Protein 4OOU (pdb70)

Organism: Cryptopygus antarcticus (NCBI:txid187623)

Foldseek 3Di:
DWAWFWFQAAIDTPHWGFFQEEAPQAALDQQQCAAPPSVVPGVVVVLVVLLLQLVLLGAEYEYEHNEQVPFPDDADPVLAGQAGGPRNTGLVSVVVNLQSSLVSNHAYEYEYYEQLAHPHPSVLCCLPDPRRVVSCLPHYNLVSLQSCQLRNSHRAYEHYEANQNQAAADADPDPLQHRPPCVVVPGCVNHHRHGSLSVLQSLLVRQLSSCVNHVRHAYEYEHAFLQACAPAPVGHPNQQQVNSCVSNVRNRSHHQAYEYEWFADPLHGDCDTPLNHAPVNSVRSRHAYEHAEAACVRYNVPALQVVQVSCQQRSHRYYYYAHLSQDDPRHDYVVVSSVNSSSCNPDADRDPRGHGDGRDNGDDRDD/DWAWAWFFAAIDTPHWGAFQEEAPQAEQDQQQCAAPPSVVVNVVVVLVLLVLCLVLLGAEYEYEHRAAVPFADDADPVLAGQAGGPRNGHLVSVVVVLVSSLVSNHAYEYEYYEQLAHPHVSVLCLLPDVVRVVSCLVHYQLVNLLSCLVRRSYHAYEHYEANQNQAQADDDPDPLQHRVPVVVVVGNVRHHRHGSLSVLQSLLVSLLSNCVSHVRHAYEYAHAFLQACAPPPVGHPNQAQCNSCVRHVRRSSHGQAYEYEWFADPLHTDCDTPLNHAPVNRVPRRTAYEDREAACVGHNNPALQVVQVSCQARRHRYHYYAHDVQDDPRHDYVVVSSVNSNSCNQDADRPVRGHGDGNDNNDD

Structure (mmCIF, N/CA/C/O backbone):
data_4OOU
#
_entry.id   4OOU
#
_cell.length_a   74.237
_cell.length_b   84.476
_cell.length_c   164.057
_cell.angle_alpha   90.00
_cell.angle_beta   90.00
_cell.angle_gamma   90.00
#
_symmetry.space_group_name_H-M   'P 21 21 21'
#
loop_
_entity.id
_entity.type
_entity.pdbx_description
1 polymer Beta-1,4-mannanase
2 non-polymer 2-AMINO-2-HYDROXYMETHYL-PROPANE-1,3-DIOL
3 water water
#
loop_
_atom_site.group_PDB
_atom_site.id
_atom_site.type_symbol
_atom_site.label_atom_id
_atom_site.label_alt_id
_atom_site.label_comp_id
_atom_site.label_asym_id
_atom_site.label_entity_id
_atom_site.label_seq_id
_atom_site.pdbx_PDB_ins_code
_atom_site.Cartn_x
_atom_site.Cartn_y
_atom_site.Cartn_z
_atom_site.occupancy
_atom_site.B_iso_or_equiv
_atom_site.auth_seq_id
_atom_site.auth_comp_id
_atom_site.auth_asym_id
_atom_site.auth_atom_id
_atom_site.pdbx_PDB_model_num
ATOM 1 N N . SER A 1 20 ? 50.008 -13.138 -10.393 1.00 48.13 20 SER B N 1
ATOM 2 C CA . SER A 1 20 ? 48.746 -13.855 -10.727 1.00 48.33 20 SER B CA 1
ATOM 3 C C . SER A 1 20 ? 47.672 -12.933 -11.370 1.00 51.47 20 SER B C 1
ATOM 4 O O . SER A 1 20 ? 47.710 -11.689 -11.255 1.00 51.87 20 SER B O 1
ATOM 7 N N . GLU A 1 21 ? 46.718 -13.565 -12.052 1.00 50.54 21 GLU B N 1
ATOM 8 C CA . GLU A 1 21 ? 45.655 -12.865 -12.764 1.00 47.43 21 GLU B CA 1
ATOM 9 C C . GLU A 1 21 ? 44.393 -12.671 -11.918 1.00 46.43 21 GLU B C 1
ATOM 10 O O . GLU A 1 21 ? 43.953 -13.585 -11.211 1.00 47.36 21 GLU B O 1
ATOM 16 N N . PHE A 1 22 ? 43.834 -11.463 -11.992 1.00 43.48 22 PHE B N 1
ATOM 17 C CA . PHE A 1 22 ? 42.563 -11.131 -11.373 1.00 40.80 22 PHE B CA 1
ATOM 18 C C . PHE A 1 22 ? 41.618 -10.725 -12.471 1.00 36.79 22 PHE B C 1
ATOM 19 O O . PHE A 1 22 ? 42.036 -10.490 -13.581 1.00 33.67 22 PHE B O 1
ATOM 27 N N . LEU A 1 23 ? 40.335 -10.687 -12.153 1.00 35.92 23 LEU B N 1
ATOM 28 C CA . LEU A 1 23 ? 39.314 -10.148 -13.066 1.00 37.34 23 LEU B CA 1
ATOM 29 C C . LEU A 1 23 ? 39.535 -8.652 -13.188 1.00 36.32 23 LEU B C 1
ATOM 30 O O . LEU A 1 23 ? 39.621 -7.980 -12.169 1.00 34.12 23 LEU B O 1
ATOM 35 N N . LYS A 1 24 ? 39.654 -8.141 -14.413 1.00 39.63 24 LYS B N 1
ATOM 36 C CA . LYS A 1 24 ? 39.798 -6.693 -14.657 1.00 42.01 24 LYS B CA 1
ATOM 37 C C . LYS A 1 24 ? 38.529 -6.225 -15.351 1.00 41.99 24 LYS B C 1
ATOM 38 O O . LYS A 1 24 ? 37.708 -7.050 -15.751 1.00 44.27 24 LYS B O 1
ATOM 44 N N . ALA A 1 25 ? 38.363 -4.910 -15.426 1.00 38.68 25 ALA B N 1
ATOM 45 C CA . ALA A 1 25 ? 37.333 -4.278 -16.202 1.00 39.84 25 ALA B CA 1
ATOM 46 C C . ALA A 1 25 ? 38.021 -3.257 -17.068 1.00 40.08 25 ALA B C 1
ATOM 47 O O . ALA A 1 25 ? 38.737 -2.430 -16.547 1.00 37.46 25 ALA B O 1
ATOM 49 N N . SER A 1 26 ? 37.761 -3.310 -18.373 1.00 41.69 26 SER B N 1
ATOM 50 C CA . SER A 1 26 ? 38.387 -2.424 -19.357 1.00 42.58 26 SER B CA 1
ATOM 51 C C . SER A 1 26 ? 37.412 -2.171 -20.512 1.00 36.35 26 SER B C 1
ATOM 52 O O . SER A 1 26 ? 36.836 -3.096 -21.092 1.00 34.94 26 SER B O 1
ATOM 55 N N . GLY A 1 27 ? 37.264 -0.909 -20.867 1.00 33.18 27 GLY B N 1
ATOM 56 C CA . GLY A 1 27 ? 36.157 -0.495 -21.713 1.00 33.62 27 GLY B CA 1
ATOM 57 C C . GLY A 1 27 ? 34.856 -1.165 -21.281 1.00 31.33 27 GLY B C 1
ATOM 58 O O . GLY A 1 27 ? 34.496 -1.180 -20.107 1.00 25.77 27 GLY B O 1
ATOM 59 N N . SER A 1 28 ? 34.194 -1.767 -22.252 1.00 34.06 28 SER B N 1
ATOM 60 C CA . SER A 1 28 ? 32.902 -2.425 -22.051 1.00 37.11 28 SER B CA 1
ATOM 61 C C . SER A 1 28 ? 32.948 -3.805 -21.362 1.00 36.93 28 SER B C 1
ATOM 62 O O . SER A 1 28 ? 31.887 -4.414 -21.067 1.00 35.15 28 SER B O 1
ATOM 65 N N . ASN A 1 29 ? 34.142 -4.317 -21.092 1.00 35.16 29 ASN B N 1
ATOM 66 C CA . ASN A 1 29 ? 34.233 -5.735 -20.736 1.00 38.60 29 ASN B CA 1
ATOM 67 C C . ASN A 1 29 ? 35.002 -6.097 -19.461 1.00 36.39 29 ASN B C 1
ATOM 68 O O . ASN A 1 29 ? 35.942 -5.429 -19.039 1.00 34.51 29 ASN B O 1
ATOM 73 N N . PHE A 1 30 ? 34.602 -7.221 -18.885 1.00 36.35 30 PHE B N 1
ATOM 74 C CA . PHE A 1 30 ? 35.431 -7.893 -17.930 1.00 35.84 30 PHE B CA 1
ATOM 75 C C . PHE A 1 30 ? 36.484 -8.670 -18.691 1.00 36.62 30 PHE B C 1
ATOM 76 O O . PHE A 1 30 ? 36.199 -9.186 -19.763 1.00 39.25 30 PHE B O 1
ATOM 84 N N . TYR A 1 31 ? 37.704 -8.733 -18.153 1.00 37.10 31 TYR B N 1
ATOM 85 C CA . TYR A 1 31 ? 38.728 -9.620 -18.707 1.00 37.72 31 TYR B CA 1
ATOM 86 C C . TYR A 1 31 ? 39.327 -10.471 -17.613 1.00 33.63 31 TYR B C 1
ATOM 87 O O . TYR A 1 31 ? 39.520 -10.016 -16.503 1.00 34.08 31 TYR B O 1
ATOM 96 N N . TYR A 1 32 ? 39.584 -11.724 -17.914 1.00 36.04 32 TYR B N 1
ATOM 97 C CA . TYR A 1 32 ? 40.428 -12.541 -17.067 1.00 38.62 32 TYR B CA 1
ATOM 98 C C . TYR A 1 32 ? 41.466 -13.267 -17.911 1.00 37.50 32 TYR B C 1
ATOM 99 O O . TYR A 1 32 ? 41.143 -14.084 -18.768 1.00 34.50 32 TYR B O 1
ATOM 108 N N . GLY A 1 33 ? 42.725 -12.995 -17.638 1.00 41.06 33 GLY B N 1
ATOM 109 C CA . GLY A 1 33 ? 43.807 -13.756 -18.278 1.00 42.17 33 GLY B CA 1
ATOM 110 C C . GLY A 1 33 ? 43.910 -13.450 -19.753 1.00 44.08 33 GLY B C 1
ATOM 111 O O . GLY A 1 33 ? 44.284 -14.309 -20.551 1.00 44.74 33 GLY B O 1
ATOM 112 N N . GLY A 1 34 ? 43.553 -12.219 -20.100 1.00 49.28 34 GLY B N 1
ATOM 113 C CA . GLY A 1 34 ? 43.646 -11.720 -21.465 1.00 53.48 34 GLY B CA 1
ATOM 114 C C . GLY A 1 34 ? 42.343 -11.706 -22.256 1.00 56.05 34 GLY B C 1
ATOM 115 O O . GLY A 1 34 ? 42.311 -11.081 -23.323 1.00 57.04 34 GLY B O 1
ATOM 116 N N . GLN A 1 35 ? 41.286 -12.382 -21.759 1.00 54.52 35 GLN B N 1
ATOM 117 C CA . GLN A 1 35 ? 40.033 -12.646 -22.541 1.00 46.55 35 GLN B CA 1
ATOM 118 C C . GLN A 1 35 ? 38.740 -12.093 -21.926 1.00 41.97 35 GLN B C 1
ATOM 119 O O . GLN A 1 35 ? 38.520 -12.164 -20.728 1.00 40.67 35 GLN B O 1
ATOM 125 N N . LYS A 1 36 ? 37.855 -11.591 -22.770 1.00 40.81 36 LYS B N 1
ATOM 126 C CA . LYS A 1 36 ? 36.557 -11.101 -22.344 1.00 38.15 36 LYS B CA 1
ATOM 127 C C . LYS A 1 36 ? 35.906 -12.191 -21.521 1.00 38.38 36 LYS B C 1
ATOM 128 O O . LYS A 1 36 ? 35.988 -13.363 -21.888 1.00 38.03 36 LYS B O 1
ATOM 130 N N . VAL A 1 37 ? 35.306 -11.843 -20.382 1.00 36.75 37 VAL B N 1
ATOM 131 C CA . VAL A 1 37 ? 34.495 -12.829 -19.648 1.00 35.87 37 VAL B CA 1
ATOM 132 C C . VAL A 1 37 ? 33.160 -12.268 -19.244 1.00 34.23 37 VAL B C 1
ATOM 133 O O . VAL A 1 37 ? 33.027 -11.081 -18.979 1.00 34.86 37 VAL B O 1
ATOM 137 N N . PHE A 1 38 ? 32.183 -13.165 -19.239 1.00 34.60 38 PHE B N 1
ATOM 138 C CA . PHE A 1 38 ? 30.804 -12.893 -18.861 1.00 33.61 38 PHE B CA 1
ATOM 139 C C . PHE A 1 38 ? 30.580 -13.521 -17.493 1.00 33.40 38 PHE B C 1
ATOM 140 O O . PHE A 1 38 ? 31.032 -14.660 -17.271 1.00 32.53 38 PHE B O 1
ATOM 148 N N . LEU A 1 39 ? 29.914 -12.804 -16.572 1.00 32.62 39 LEU B N 1
ATOM 149 C CA . LEU A 1 39 ? 29.706 -13.348 -15.228 1.00 33.31 39 LEU B CA 1
ATOM 150 C C . LEU A 1 39 ? 28.354 -14.091 -15.110 1.00 37.59 39 LEU B C 1
ATOM 151 O O . LEU A 1 39 ? 27.266 -13.494 -14.998 1.00 36.71 39 LEU B O 1
ATOM 156 N N . SER A 1 40 ? 28.435 -15.418 -15.158 1.00 38.13 40 SER B N 1
ATOM 157 C CA . SER A 1 40 ? 27.231 -16.229 -15.135 1.00 37.42 40 SER B CA 1
ATOM 158 C C . SER A 1 40 ? 27.109 -16.948 -13.804 1.00 36.90 40 SER B C 1
ATOM 159 O O . SER A 1 40 ? 28.048 -17.616 -13.367 1.00 38.31 40 SER B O 1
ATOM 162 N N . GLY A 1 41 ? 25.947 -16.840 -13.171 1.00 33.91 41 GLY B N 1
ATOM 163 C CA . GLY A 1 41 ? 25.810 -17.318 -11.828 1.00 32.56 41 GLY B CA 1
ATOM 164 C C . GLY A 1 41 ? 24.647 -16.768 -11.056 1.00 33.96 41 GLY B C 1
ATOM 165 O O . GLY A 1 41 ? 23.632 -16.382 -11.630 1.00 40.07 41 GLY B O 1
ATOM 166 N N . VAL A 1 42 ? 24.797 -16.744 -9.740 1.00 35.18 42 VAL B N 1
ATOM 167 C CA . VAL A 1 42 ? 23.689 -16.466 -8.833 1.00 36.44 42 VAL B CA 1
ATOM 168 C C . VAL A 1 42 ? 24.055 -15.535 -7.687 1.00 37.78 42 VAL B C 1
ATOM 169 O O . VAL A 1 42 ? 25.244 -15.350 -7.339 1.00 34.26 42 VAL B O 1
ATOM 173 N N . ASN A 1 43 ? 23.005 -14.994 -7.088 1.00 36.96 43 ASN B N 1
ATOM 174 C CA . ASN A 1 43 ? 23.088 -14.417 -5.770 1.00 38.21 43 ASN B CA 1
ATOM 175 C C . ASN A 1 43 ? 22.794 -15.509 -4.748 1.00 36.24 43 ASN B C 1
ATOM 176 O O . ASN A 1 43 ? 21.832 -16.251 -4.931 1.00 33.71 43 ASN B O 1
ATOM 181 N N . PHE A 1 44 ? 23.560 -15.576 -3.653 1.00 34.27 44 PHE B N 1
ATOM 182 C CA . PHE A 1 44 ? 23.237 -16.551 -2.619 1.00 35.41 44 PHE B CA 1
ATOM 183 C C . PHE A 1 44 ? 21.917 -16.183 -1.963 1.00 34.78 44 PHE B C 1
ATOM 184 O O . PHE A 1 44 ? 21.003 -17.044 -1.904 1.00 35.09 44 PHE B O 1
ATOM 192 N N . ALA A 1 45 ? 21.761 -14.954 -1.470 1.00 32.70 45 ALA B N 1
ATOM 193 C CA . ALA A 1 45 ? 22.796 -13.931 -1.240 1.00 32.31 45 ALA B CA 1
ATOM 194 C C . ALA A 1 45 ? 23.287 -14.053 0.198 1.00 31.67 45 ALA B C 1
ATOM 195 O O . ALA A 1 45 ? 24.169 -13.304 0.629 1.00 27.45 45 ALA B O 1
ATOM 197 N N . TRP A 1 46 ? 22.665 -14.963 0.951 1.00 31.24 46 TRP B N 1
ATOM 198 C CA . TRP A 1 46 ? 23.099 -15.287 2.299 1.00 31.65 46 TRP B CA 1
ATOM 199 C C . TRP A 1 46 ? 22.612 -16.691 2.653 1.00 31.32 46 TRP B C 1
ATOM 200 O O . TRP A 1 46 ? 21.912 -17.335 1.887 1.00 30.43 46 TRP B O 1
ATOM 211 N N . ARG A 1 47 ? 23.037 -17.186 3.791 1.00 34.10 47 ARG B N 1
ATOM 212 C CA . ARG A 1 47 ? 22.451 -18.387 4.369 1.00 37.83 47 ARG B CA 1
ATOM 213 C C . ARG A 1 47 ? 21.702 -17.891 5.608 1.00 34.71 47 ARG B C 1
ATOM 214 O O . ARG A 1 47 ? 20.494 -18.048 5.731 1.00 35.66 47 ARG B O 1
ATOM 222 N N . SER A 1 48 ? 22.450 -17.224 6.473 1.00 32.32 48 SER B N 1
ATOM 223 C CA . SER A 1 48 ? 21.913 -16.429 7.554 1.00 33.85 48 SER B CA 1
ATOM 224 C C . SER A 1 48 ? 22.134 -14.915 7.352 1.00 34.05 48 SER B C 1
ATOM 225 O O . SER A 1 48 ? 23.287 -14.455 7.239 1.00 34.93 48 SER B O 1
ATOM 228 N N . TYR A 1 49 ? 21.027 -14.161 7.351 1.00 32.76 49 TYR B N 1
ATOM 229 C CA . TYR A 1 49 ? 20.996 -12.7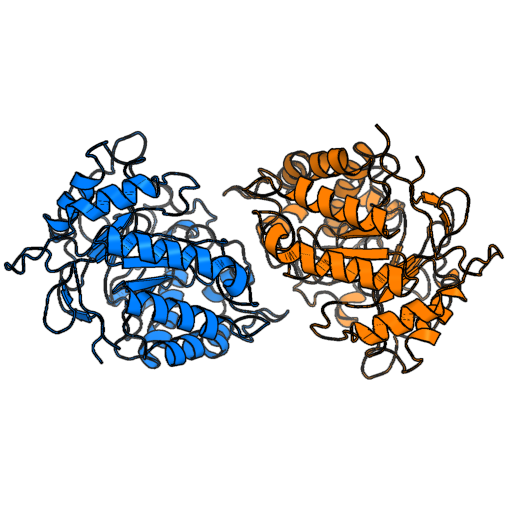73 6.832 1.00 33.42 49 TYR B CA 1
ATOM 230 C C . TYR A 1 49 ? 21.807 -11.807 7.635 1.00 31.15 49 TYR B C 1
ATOM 231 O O . TYR A 1 49 ? 21.344 -11.307 8.630 1.00 34.45 49 TYR B O 1
ATOM 240 N N . GLY A 1 50 ? 23.032 -11.546 7.223 1.00 33.39 50 GLY B N 1
ATOM 241 C CA . GLY A 1 50 ? 23.869 -10.610 7.964 1.00 35.48 50 GLY B CA 1
ATOM 242 C C . GLY A 1 50 ? 24.712 -11.248 9.046 1.00 38.49 50 GLY B C 1
ATOM 243 O O . GLY A 1 50 ? 25.585 -10.563 9.592 1.00 43.69 50 GLY B O 1
ATOM 244 N N . SER A 1 51 ? 24.466 -12.539 9.348 1.00 38.95 51 SER B N 1
ATOM 245 C CA . SER A 1 51 ? 25.311 -13.340 10.267 1.00 40.34 51 SER B CA 1
ATOM 246 C C . SER A 1 51 ? 26.097 -14.555 9.662 1.00 40.74 51 SER B C 1
ATOM 247 O O . SER A 1 51 ? 26.373 -15.535 10.363 1.00 40.54 51 SER B O 1
ATOM 250 N N . ASP A 1 52 ? 26.499 -14.463 8.396 1.00 38.57 52 ASP B N 1
ATOM 251 C CA . ASP A 1 52 ? 27.198 -15.543 7.732 1.00 38.65 52 ASP B CA 1
ATOM 252 C C . ASP A 1 52 ? 28.646 -15.546 8.121 1.00 39.43 52 ASP B C 1
ATOM 253 O O . ASP A 1 52 ? 29.232 -16.601 8.299 1.00 42.75 52 ASP B O 1
ATOM 258 N N . PHE A 1 53 ? 29.220 -14.350 8.192 1.00 39.23 53 PHE B N 1
ATOM 259 C CA . PHE A 1 53 ? 30.581 -14.138 8.617 1.00 36.04 53 PHE B CA 1
ATOM 260 C C . PHE A 1 53 ? 30.678 -13.244 9.875 1.00 40.47 53 PHE B C 1
ATOM 261 O O . PHE A 1 53 ? 29.862 -12.311 10.063 1.00 37.67 53 PHE B O 1
ATOM 269 N N . GLY A 1 54 ? 31.701 -13.505 10.698 1.00 37.66 54 GLY B N 1
ATOM 270 C CA . GLY A 1 54 ? 31.914 -12.787 11.960 1.00 39.27 54 GLY B CA 1
ATOM 271 C C . GLY A 1 54 ? 31.345 -13.549 13.144 1.00 39.35 54 GLY B C 1
ATOM 272 O O . GLY A 1 54 ? 30.459 -14.417 12.955 1.00 39.46 54 GLY B O 1
ATOM 273 N N . ASN A 1 55 ? 31.842 -13.230 14.354 1.00 38.54 55 ASN B N 1
ATOM 274 C CA . ASN A 1 55 ? 31.319 -13.783 15.630 1.00 36.75 55 ASN B CA 1
ATOM 275 C C . ASN A 1 55 ? 31.161 -15.294 15.560 1.00 39.94 55 ASN B C 1
ATOM 276 O O . ASN A 1 55 ? 30.134 -15.865 15.931 1.00 44.78 55 ASN B O 1
ATOM 281 N N . GLY A 1 56 ? 32.201 -15.925 15.028 1.00 41.37 56 GLY B N 1
ATOM 282 C CA . GLY A 1 56 ? 32.258 -17.351 14.849 1.00 40.41 56 GLY B CA 1
ATOM 283 C C . GLY A 1 56 ? 31.061 -17.978 14.195 1.00 39.15 56 GLY B C 1
ATOM 284 O O . GLY A 1 56 ? 30.803 -19.152 14.434 1.00 42.15 56 GLY B O 1
ATOM 285 N N . GLN A 1 57 ? 30.341 -17.227 13.365 1.00 39.10 57 GLN B N 1
ATOM 286 C CA . GLN A 1 57 ? 29.056 -17.724 12.805 1.00 39.44 57 GLN B CA 1
ATOM 287 C C . GLN A 1 57 ? 29.261 -18.501 11.516 1.00 37.28 57 GLN B C 1
ATOM 288 O O . GLN A 1 57 ? 28.363 -19.171 11.030 1.00 36.43 57 GLN B O 1
ATOM 294 N N . TYR A 1 58 ? 30.461 -18.400 10.968 1.00 41.18 58 TYR B N 1
ATOM 295 C CA . TYR A 1 58 ? 30.797 -19.060 9.721 1.00 40.69 58 TYR B CA 1
ATOM 296 C C . TYR A 1 58 ? 30.908 -20.565 9.867 1.00 40.18 58 TYR B C 1
ATOM 297 O O . TYR A 1 58 ? 30.688 -21.290 8.886 1.00 46.08 58 TYR B O 1
ATOM 306 N N . ALA A 1 59 ? 31.254 -21.042 11.063 1.00 38.07 59 ALA B N 1
ATOM 307 C CA . ALA A 1 59 ? 31.294 -22.501 11.333 1.00 38.87 59 ALA B CA 1
ATOM 308 C C . ALA A 1 59 ? 29.942 -23.163 11.072 1.00 38.95 59 ALA B C 1
ATOM 309 O O . ALA A 1 59 ? 29.872 -24.334 10.729 1.00 41.38 59 ALA B O 1
ATOM 311 N N . SER A 1 60 ? 28.871 -22.401 11.213 1.00 40.29 60 SER B N 1
ATOM 312 C CA . SER A 1 60 ? 27.535 -22.942 11.021 1.00 42.20 60 SER B CA 1
ATOM 313 C C . SER A 1 60 ? 27.102 -22.772 9.583 1.00 42.36 60 SER B C 1
ATOM 314 O O . SER A 1 60 ? 26.587 -23.683 8.922 1.00 41.61 60 SER B O 1
ATOM 317 N N . ASN A 1 61 ? 27.335 -21.566 9.098 1.00 42.57 61 ASN B N 1
ATOM 318 C CA . ASN A 1 61 ? 26.887 -21.146 7.773 1.00 41.31 61 ASN B CA 1
ATOM 319 C C . ASN A 1 61 ? 27.744 -21.678 6.595 1.00 40.72 61 ASN B C 1
ATOM 320 O O . ASN A 1 61 ? 27.197 -22.100 5.579 1.00 41.95 61 ASN B O 1
ATOM 325 N N . GLY A 1 62 ? 29.069 -21.671 6.756 1.00 41.78 62 GLY B N 1
ATOM 326 C CA . GLY A 1 62 ? 30.040 -22.069 5.715 1.00 41.32 62 GLY B CA 1
ATOM 327 C C . GLY A 1 62 ? 29.833 -23.357 4.933 1.00 39.42 62 GLY B C 1
ATOM 328 O O . GLY A 1 62 ? 29.956 -23.379 3.720 1.00 39.47 62 GLY B O 1
ATOM 329 N N . PRO A 1 63 ? 29.540 -24.461 5.616 1.00 41.43 63 PRO B N 1
ATOM 330 C CA . PRO A 1 63 ? 29.303 -25.692 4.842 1.00 40.98 63 PRO B CA 1
ATOM 331 C C . PRO A 1 63 ? 28.170 -25.597 3.817 1.00 41.36 63 PRO B C 1
ATOM 332 O O . PRO A 1 63 ? 28.285 -26.174 2.743 1.00 43.99 63 PRO B O 1
ATOM 336 N N . ALA A 1 64 ? 27.095 -24.881 4.132 1.00 41.76 64 ALA B N 1
ATOM 337 C CA . ALA A 1 64 ? 26.000 -24.747 3.175 1.00 45.66 64 ALA B CA 1
ATOM 338 C C . ALA A 1 64 ? 26.453 -23.916 1.990 1.00 46.06 64 ALA B C 1
ATOM 339 O O . ALA A 1 64 ? 26.083 -24.190 0.856 1.00 49.25 64 ALA B O 1
ATOM 341 N N . LEU A 1 65 ? 27.255 -22.895 2.223 1.00 45.80 65 LEU B N 1
ATOM 342 C CA . LEU A 1 65 ? 27.555 -22.040 1.090 1.00 45.45 65 LEU B CA 1
ATOM 343 C C . LEU A 1 65 ? 28.735 -22.496 0.302 1.00 42.54 65 LEU B C 1
ATOM 344 O O . LEU A 1 65 ? 28.811 -22.166 -0.847 1.00 39.98 65 LEU B O 1
ATOM 349 N N . LYS A 1 66 ? 29.608 -23.296 0.888 1.00 43.37 66 LYS B N 1
ATOM 350 C CA . LYS A 1 66 ? 30.546 -24.073 0.088 1.00 43.33 66 LYS B CA 1
ATOM 351 C C . LYS A 1 66 ? 29.820 -25.010 -0.869 1.00 44.74 66 LYS B C 1
ATOM 352 O O . LYS A 1 66 ? 30.205 -25.124 -2.039 1.00 41.26 66 LYS B O 1
ATOM 358 N N . ASP A 1 67 ? 28.767 -25.667 -0.366 1.00 46.68 67 ASP B N 1
ATOM 359 C CA . ASP A 1 67 ? 27.955 -26.579 -1.168 1.00 43.79 67 ASP B CA 1
ATOM 360 C C . ASP A 1 67 ? 27.346 -25.856 -2.347 1.00 44.26 67 ASP B C 1
ATOM 361 O O . ASP A 1 67 ? 27.394 -26.321 -3.497 1.00 41.76 67 ASP B O 1
ATOM 366 N N . TRP A 1 68 ? 26.747 -24.712 -2.024 1.00 43.07 68 TRP B N 1
ATOM 367 C CA . TRP A 1 68 ? 26.214 -23.789 -3.018 1.00 41.22 68 TRP B CA 1
ATOM 368 C C . TRP A 1 68 ? 27.275 -23.342 -4.019 1.00 36.57 68 TRP B C 1
ATOM 369 O O . TRP A 1 68 ? 27.017 -23.300 -5.234 1.00 32.36 68 TRP B O 1
ATOM 380 N N . ILE A 1 69 ? 28.479 -23.025 -3.553 1.00 34.14 69 ILE B N 1
ATOM 381 C CA . ILE A 1 69 ? 29.487 -22.701 -4.567 1.00 33.85 69 ILE B CA 1
ATOM 382 C C . ILE A 1 69 ? 29.752 -24.000 -5.434 1.00 31.87 69 ILE B C 1
ATOM 383 O O . ILE A 1 69 ? 29.798 -23.922 -6.664 1.00 27.60 69 ILE B O 1
ATOM 388 N N . ASN A 1 70 ? 29.809 -25.189 -4.831 1.00 31.37 70 ASN B N 1
ATOM 389 C CA . ASN A 1 70 ? 29.906 -26.445 -5.632 1.00 31.06 70 ASN B CA 1
ATOM 390 C C . ASN A 1 70 ? 28.824 -26.584 -6.670 1.00 29.90 70 ASN B C 1
ATOM 391 O O . ASN A 1 70 ? 29.060 -27.002 -7.813 1.00 28.76 70 ASN B O 1
ATOM 396 N N . LYS A 1 71 ? 27.611 -26.224 -6.269 1.00 35.25 71 LYS B N 1
ATOM 397 C CA . LYS A 1 71 ? 26.447 -26.293 -7.177 1.00 36.05 71 LYS B CA 1
ATOM 398 C C . LYS A 1 71 ? 26.617 -25.350 -8.374 1.00 36.12 71 LYS B C 1
ATOM 399 O O . LYS A 1 71 ? 26.183 -25.634 -9.487 1.00 38.17 71 LYS B O 1
ATOM 405 N N . VAL A 1 72 ? 27.315 -24.248 -8.159 1.00 38.99 72 VAL B N 1
ATOM 406 C CA . VAL A 1 72 ? 27.603 -23.327 -9.255 1.00 38.76 72 VAL B CA 1
ATOM 407 C C . VAL A 1 72 ? 28.629 -23.938 -10.229 1.00 39.87 72 VAL B C 1
ATOM 408 O O . VAL A 1 72 ? 28.291 -24.068 -11.392 1.00 45.01 72 VAL B O 1
ATOM 412 N N . LYS A 1 73 ? 29.845 -24.326 -9.799 1.00 40.14 73 LYS B N 1
ATOM 413 C CA . LYS A 1 73 ? 30.823 -24.938 -10.762 1.00 39.01 73 LYS B CA 1
ATOM 414 C C . LYS A 1 73 ? 30.086 -26.061 -11.495 1.00 39.81 73 LYS B C 1
ATOM 415 O O . LYS A 1 73 ? 30.057 -26.079 -12.715 1.00 37.28 73 LYS B O 1
ATOM 417 N N . ALA A 1 74 ? 29.406 -26.934 -10.754 1.00 40.48 74 ALA B N 1
ATOM 418 C CA . ALA A 1 74 ? 28.666 -28.045 -11.388 1.00 39.99 74 ALA B CA 1
ATOM 419 C C . ALA A 1 74 ? 27.793 -27.565 -12.570 1.00 41.15 74 ALA B C 1
ATOM 420 O O . ALA A 1 74 ? 27.698 -28.230 -13.622 1.00 38.40 74 ALA B O 1
ATOM 422 N N . SER A 1 75 ? 27.165 -26.396 -12.417 1.00 40.93 75 SER B N 1
ATOM 423 C CA . SER A 1 75 ? 26.226 -25.934 -13.448 1.00 39.86 75 SER B CA 1
ATOM 424 C C . SER A 1 75 ? 26.869 -25.079 -14.515 1.00 39.40 75 SER B C 1
ATOM 425 O O . SER A 1 75 ? 26.172 -24.420 -15.282 1.00 43.27 75 SER B O 1
ATOM 428 N N . GLY A 1 76 ? 28.195 -25.072 -14.570 1.00 41.45 76 GLY B N 1
ATOM 429 C CA . GLY A 1 76 ? 28.931 -24.219 -15.508 1.00 40.23 76 GLY B CA 1
ATOM 430 C C . GLY A 1 76 ? 28.834 -22.722 -15.253 1.00 40.40 76 GLY B C 1
ATOM 431 O O . GLY A 1 76 ? 29.115 -21.928 -16.162 1.00 43.33 76 GLY B O 1
ATOM 432 N N . GLY A 1 77 ? 28.409 -22.329 -14.050 1.00 39.65 77 GLY B N 1
ATOM 433 C CA . GLY A 1 77 ? 28.387 -20.906 -13.636 1.00 41.90 77 GLY B CA 1
ATOM 434 C C . GLY A 1 77 ? 29.764 -20.488 -13.116 1.00 39.60 77 GLY B C 1
ATOM 435 O O . GLY A 1 77 ? 30.649 -21.331 -12.921 1.00 31.60 77 GLY B O 1
ATOM 436 N N . ASN A 1 78 ? 29.965 -19.197 -12.896 1.00 39.62 78 ASN B N 1
ATOM 437 C CA . ASN A 1 78 ? 31.311 -18.724 -12.532 1.00 40.73 78 ASN B CA 1
ATOM 438 C C . ASN A 1 78 ? 31.365 -17.586 -11.536 1.00 39.80 78 ASN B C 1
ATOM 439 O O . ASN A 1 78 ? 32.402 -16.983 -11.377 1.00 42.72 78 ASN B O 1
ATOM 444 N N . THR A 1 79 ? 30.254 -17.289 -10.874 1.00 40.40 79 THR B N 1
ATOM 445 C CA . THR A 1 79 ? 30.174 -16.141 -10.004 1.00 38.60 79 THR B CA 1
ATOM 446 C C . THR A 1 79 ? 29.085 -16.338 -8.963 1.00 33.94 79 THR B C 1
ATOM 447 O O . THR A 1 79 ? 28.026 -16.856 -9.261 1.00 30.93 79 THR B O 1
ATOM 451 N N . ALA A 1 80 ? 29.367 -15.890 -7.747 1.00 34.11 80 ALA B N 1
ATOM 452 C CA . ALA A 1 80 ? 28.373 -15.789 -6.690 1.00 33.73 80 ALA B CA 1
ATOM 453 C C . ALA A 1 80 ? 28.447 -14.411 -6.028 1.00 34.93 80 ALA B C 1
ATOM 454 O O . ALA A 1 80 ? 29.525 -13.954 -5.655 1.00 36.12 80 ALA B O 1
ATOM 456 N N . ARG A 1 81 ? 27.299 -13.747 -5.906 1.00 35.98 81 ARG B N 1
ATOM 457 C CA . ARG A 1 81 ? 27.192 -12.477 -5.179 1.00 34.52 81 ARG B CA 1
ATOM 458 C C . ARG A 1 81 ? 26.673 -12.816 -3.766 1.00 37.65 81 ARG B C 1
ATOM 459 O O . ARG A 1 81 ? 25.654 -13.531 -3.591 1.00 30.65 81 ARG B O 1
ATOM 467 N N . VAL A 1 82 ? 27.398 -12.324 -2.759 1.00 37.79 82 VAL B N 1
ATOM 468 C CA . VAL A 1 82 ? 27.121 -12.716 -1.396 1.00 37.91 82 VAL B CA 1
ATOM 469 C C . VAL A 1 82 ? 27.338 -11.548 -0.458 1.00 35.99 82 VAL B C 1
ATOM 470 O O . VAL A 1 82 ? 28.286 -10.802 -0.606 1.00 33.76 82 VAL B O 1
ATOM 474 N N . TRP A 1 83 ? 26.418 -11.410 0.497 1.00 35.87 83 TRP B N 1
ATOM 475 C CA . TRP A 1 83 ? 26.262 -10.216 1.310 1.00 35.59 83 TRP B CA 1
ATOM 476 C C . TRP A 1 83 ? 27.043 -10.344 2.624 1.00 36.28 83 TRP B C 1
ATOM 477 O O . TRP A 1 83 ? 27.105 -11.429 3.204 1.00 38.33 83 TRP B O 1
ATOM 488 N N . VAL A 1 84 ? 27.630 -9.233 3.085 1.00 36.32 84 VAL B N 1
ATOM 489 C CA . VAL A 1 84 ? 28.509 -9.225 4.273 1.00 34.90 84 VAL B CA 1
ATOM 490 C C . VAL A 1 84 ? 27.992 -8.425 5.493 1.00 34.13 84 VAL B C 1
ATOM 491 O O . VAL A 1 84 ? 27.423 -9.018 6.422 1.00 36.54 84 VAL B O 1
ATOM 495 N N . HIS A 1 85 ? 28.213 -7.117 5.558 1.00 32.50 85 HIS B N 1
ATOM 496 C CA . HIS A 1 85 ? 27.725 -6.404 6.739 1.00 33.13 85 HIS B CA 1
ATOM 497 C C . HIS A 1 85 ? 26.180 -6.436 6.811 1.00 31.76 85 HIS B C 1
ATOM 498 O O . HIS A 1 85 ? 25.603 -6.716 7.880 1.00 30.33 85 HIS B O 1
ATOM 505 N N . VAL A 1 86 ? 25.536 -6.175 5.674 1.00 30.62 86 VAL B N 1
ATOM 506 C CA . VAL A 1 86 ? 24.059 -6.172 5.579 1.00 33.51 86 VAL B CA 1
ATOM 507 C C . VAL A 1 86 ? 23.478 -5.022 6.409 1.00 31.43 86 VAL B C 1
ATOM 508 O O . VAL A 1 86 ? 23.505 -3.883 5.948 1.00 34.11 86 VAL B O 1
ATOM 512 N N . GLU A 1 87 ? 22.997 -5.291 7.617 1.00 30.49 87 GLU B N 1
ATOM 513 C CA . GLU A 1 87 ? 22.328 -4.277 8.444 1.00 31.35 87 GLU B CA 1
ATOM 514 C C . GLU A 1 87 ? 23.006 -4.230 9.795 1.00 32.78 87 GLU B C 1
ATOM 515 O O . GLU A 1 87 ? 22.369 -4.011 10.797 1.00 34.94 87 GLU B O 1
ATOM 521 N N . GLY A 1 88 ? 24.308 -4.449 9.831 1.00 35.01 88 GLY B N 1
ATOM 522 C CA . GLY A 1 88 ? 25.064 -4.386 11.082 1.00 33.90 88 GLY B CA 1
ATOM 523 C C . GLY A 1 88 ? 24.812 -5.494 12.084 1.00 35.24 88 GLY B C 1
ATOM 524 O O . GLY A 1 88 ? 25.206 -5.385 13.236 1.00 36.08 88 GLY B O 1
ATOM 525 N N . GLN A 1 89 ? 24.148 -6.558 11.681 1.00 32.55 89 GLN B N 1
ATOM 526 C CA . GLN A 1 89 ? 23.738 -7.561 12.642 1.00 35.01 89 GLN B CA 1
ATOM 527 C C . GLN A 1 89 ? 24.890 -8.199 13.430 1.00 37.98 89 GLN B C 1
ATOM 528 O O . GLN A 1 89 ? 24.724 -8.556 14.618 1.00 38.86 89 GLN B O 1
ATOM 534 N N . VAL A 1 90 ? 26.019 -8.357 12.734 1.00 38.05 90 VAL B N 1
ATOM 535 C CA . VAL A 1 90 ? 27.251 -8.948 13.249 1.00 36.04 90 VAL B CA 1
ATOM 536 C C . VAL A 1 90 ? 28.424 -8.042 12.910 1.00 35.69 90 VAL B C 1
ATOM 537 O O . VAL A 1 90 ? 29.269 -7.787 13.770 1.00 33.49 90 VAL B O 1
ATOM 541 N N . SER A 1 91 ? 28.473 -7.581 11.664 1.00 36.97 91 SER B N 1
ATOM 542 C CA . SER A 1 91 ? 29.512 -6.665 11.213 1.00 38.80 91 SER B CA 1
ATOM 543 C C . SER A 1 91 ? 29.015 -5.320 10.744 1.00 40.07 91 SER B C 1
ATOM 544 O O . SER A 1 91 ? 27.837 -5.186 10.382 1.00 42.97 91 SER B O 1
ATOM 547 N N . PRO A 1 92 ? 29.889 -4.298 10.755 1.00 37.82 92 PRO B N 1
ATOM 548 C CA . PRO A 1 92 ? 31.114 -4.175 11.515 1.00 39.78 92 PRO B CA 1
ATOM 549 C C . PRO A 1 92 ? 30.772 -3.930 12.993 1.00 41.78 92 PRO B C 1
ATOM 550 O O . PRO A 1 92 ? 29.614 -3.635 13.305 1.00 42.83 92 PRO B O 1
ATOM 554 N N . ALA A 1 93 ? 31.759 -4.009 13.891 1.00 42.30 93 ALA B N 1
ATOM 555 C CA . ALA A 1 93 ? 31.492 -3.780 15.323 1.00 42.39 93 ALA B CA 1
ATOM 556 C C . ALA A 1 93 ? 31.552 -2.283 15.684 1.00 42.29 93 ALA B C 1
ATOM 557 O O . ALA A 1 93 ? 32.526 -1.596 15.335 1.00 33.23 93 ALA B O 1
ATOM 559 N N . PHE A 1 94 ? 30.494 -1.815 16.373 1.00 42.61 94 PHE B N 1
ATOM 560 C CA . PHE A 1 94 ? 30.359 -0.421 16.838 1.00 41.48 94 PHE B CA 1
ATOM 561 C C . PHE A 1 94 ? 30.465 -0.301 18.350 1.00 42.77 94 PHE B C 1
ATOM 562 O O . PHE A 1 94 ? 29.895 -1.100 19.087 1.00 36.69 94 PHE B O 1
ATOM 570 N N . ASP A 1 95 ? 31.163 0.734 18.818 1.00 48.81 95 ASP B N 1
ATOM 571 C CA . ASP A 1 95 ? 31.132 1.090 20.255 1.00 47.77 95 ASP B CA 1
ATOM 572 C C . ASP A 1 95 ? 29.841 1.838 20.590 1.00 44.34 95 ASP B C 1
ATOM 573 O O . ASP A 1 95 ? 29.062 2.154 19.704 1.00 47.58 95 ASP B O 1
ATOM 578 N N . SER A 1 96 ? 29.642 2.145 21.861 1.00 46.39 96 SER B N 1
ATOM 579 C CA . SER A 1 96 ? 28.428 2.832 22.320 1.00 50.27 96 SER B CA 1
ATOM 580 C C . SER A 1 96 ? 28.202 4.217 21.704 1.00 51.26 96 SER B C 1
ATOM 581 O O . SER A 1 96 ? 27.051 4.645 21.597 1.00 56.20 96 SER B O 1
ATOM 584 N N . HIS A 1 97 ? 29.277 4.909 21.303 1.00 55.50 97 HIS B N 1
ATOM 585 C CA . HIS A 1 97 ? 29.159 6.235 20.655 1.00 56.36 97 HIS B CA 1
ATOM 586 C C . HIS A 1 97 ? 28.873 6.144 19.135 1.00 58.48 97 HIS B C 1
ATOM 587 O O . HIS A 1 97 ? 28.720 7.174 18.471 1.00 58.24 97 HIS B O 1
ATOM 594 N N . GLY A 1 98 ? 28.826 4.930 18.585 1.00 55.77 98 GLY B N 1
ATOM 595 C CA . GLY A 1 98 ? 28.567 4.736 17.159 1.00 55.29 98 GLY B CA 1
ATOM 596 C C . GLY A 1 98 ? 29.786 4.870 16.253 1.00 51.62 98 GLY B C 1
ATOM 597 O O . GLY A 1 98 ? 29.674 5.325 15.118 1.00 55.03 98 GLY B O 1
ATOM 598 N N . PHE A 1 99 ? 30.944 4.460 16.762 1.00 48.25 99 PHE B N 1
ATOM 599 C CA . PHE A 1 99 ? 32.185 4.460 16.018 1.00 44.08 99 PHE B CA 1
ATOM 600 C C . PHE A 1 99 ? 32.567 3.006 15.852 1.00 45.54 99 PHE B C 1
ATOM 601 O O . PHE A 1 99 ? 32.311 2.187 16.738 1.00 46.05 99 PHE B O 1
ATOM 609 N N . VAL A 1 100 ? 33.157 2.670 14.709 1.00 48.94 100 VAL B N 1
ATOM 610 C CA . VAL A 1 100 ? 33.526 1.272 14.441 1.00 50.67 100 VAL B CA 1
ATOM 611 C C . VAL A 1 100 ? 34.804 0.954 15.189 1.00 42.36 100 VAL B C 1
ATOM 612 O O . VAL A 1 100 ? 35.794 1.665 15.051 1.00 38.61 100 VAL B O 1
ATOM 616 N N . THR A 1 101 ? 34.766 -0.094 16.000 1.00 42.51 101 THR B N 1
ATOM 617 C CA . THR A 1 101 ? 35.973 -0.559 16.721 1.00 44.60 101 THR B CA 1
ATOM 618 C C . THR A 1 101 ? 36.718 -1.570 15.903 1.00 44.01 101 THR B C 1
ATOM 619 O O . THR A 1 101 ? 37.939 -1.657 15.980 1.00 50.62 101 THR B O 1
ATOM 623 N N . SER A 1 102 ? 35.968 -2.369 15.153 1.00 42.99 102 SER B N 1
ATOM 624 C CA . SER A 1 102 ? 36.545 -3.478 14.420 1.00 40.43 102 SER B CA 1
ATOM 625 C C . SER A 1 102 ? 35.568 -4.181 13.473 1.00 40.95 102 SER B C 1
ATOM 626 O O . SER A 1 102 ? 34.425 -3.760 13.195 1.00 39.01 102 SER B O 1
ATOM 629 N N . THR A 1 103 ? 36.071 -5.286 12.992 1.00 37.95 103 THR B N 1
ATOM 630 C CA . THR A 1 103 ? 35.459 -6.034 11.965 1.00 40.91 103 THR B CA 1
ATOM 631 C C . THR A 1 103 ? 34.239 -6.737 12.620 1.00 41.66 103 THR B C 1
ATOM 632 O O . THR A 1 103 ? 33.107 -6.586 12.191 1.00 39.22 103 THR B O 1
ATOM 636 N N . ASP A 1 104 ? 34.456 -7.431 13.717 1.00 39.56 104 ASP B N 1
ATOM 637 C CA . ASP A 1 104 ? 33.358 -8.031 14.454 1.00 35.54 104 ASP B CA 1
ATOM 638 C C . ASP A 1 104 ? 33.929 -8.311 15.841 1.00 39.71 104 ASP B C 1
ATOM 639 O O . ASP A 1 104 ? 35.154 -8.368 15.982 1.00 48.24 104 ASP B O 1
ATOM 644 N N . SER A 1 105 ? 33.096 -8.427 16.872 1.00 39.22 105 SER B N 1
ATOM 645 C CA . SER A 1 105 ? 33.628 -8.418 18.240 1.00 40.13 105 SER B CA 1
ATOM 646 C C . SER A 1 105 ? 34.591 -9.586 18.478 1.00 41.80 105 SER B C 1
ATOM 647 O O . SER A 1 105 ? 35.653 -9.387 19.093 1.00 38.02 105 SER B O 1
ATOM 650 N N . LYS A 1 106 ? 34.241 -10.774 17.965 1.00 44.01 106 LYS B N 1
ATOM 651 C CA . LYS A 1 106 ? 35.168 -11.941 17.971 1.00 45.90 106 LYS B CA 1
ATOM 652 C C . LYS A 1 106 ? 36.355 -11.832 16.978 1.00 42.33 106 LYS B C 1
ATOM 653 O O . LYS A 1 106 ? 37.178 -12.727 16.969 1.00 33.97 106 LYS B O 1
ATOM 659 N N . LYS A 1 107 ? 36.420 -10.786 16.140 1.00 42.23 107 LYS B N 1
ATOM 660 C CA . LYS A 1 107 ? 37.497 -10.620 15.148 1.00 48.44 107 LYS B CA 1
ATOM 661 C C . LYS A 1 107 ? 37.746 -11.880 14.304 1.00 47.34 107 LYS B C 1
ATOM 662 O O . LYS A 1 107 ? 38.877 -12.330 14.093 1.00 44.09 107 LYS B O 1
ATOM 668 N N . THR A 1 108 ? 36.655 -12.391 13.778 1.00 48.24 108 THR B N 1
ATOM 669 C CA . THR A 1 108 ? 36.611 -13.604 12.974 1.00 48.21 108 THR B CA 1
ATOM 670 C C . THR A 1 108 ? 36.376 -13.330 11.471 1.00 47.23 108 THR B C 1
ATOM 671 O O . THR A 1 108 ? 36.660 -14.194 10.628 1.00 50.70 108 THR B O 1
ATOM 675 N N . LEU A 1 109 ? 35.867 -12.145 11.136 1.00 43.09 109 LEU B N 1
ATOM 676 C CA . LEU A 1 109 ? 35.363 -11.868 9.772 1.00 45.51 109 LEU B CA 1
ATOM 677 C C . LEU A 1 109 ? 36.370 -12.123 8.663 1.00 44.93 109 LEU B C 1
ATOM 678 O O . LEU A 1 109 ? 36.047 -12.799 7.688 1.00 49.41 109 LEU B O 1
ATOM 683 N N . ILE A 1 110 ? 37.575 -11.567 8.798 1.00 42.44 110 ILE B N 1
ATOM 684 C CA . ILE A 1 110 ? 38.556 -11.643 7.719 1.00 40.40 110 ILE B CA 1
ATOM 685 C C . ILE A 1 110 ? 38.910 -13.104 7.444 1.00 36.91 110 ILE B C 1
ATOM 686 O O . ILE A 1 110 ? 38.868 -13.535 6.306 1.00 32.98 110 ILE B O 1
ATOM 691 N N . ASN A 1 111 ? 39.182 -13.898 8.470 1.00 37.65 111 ASN B N 1
ATOM 692 C CA . ASN A 1 111 ? 39.396 -15.335 8.218 1.00 39.48 111 ASN B CA 1
ATOM 693 C C . ASN A 1 111 ? 38.169 -16.027 7.612 1.00 38.81 111 ASN B C 1
ATOM 694 O O . ASN A 1 111 ? 38.292 -16.838 6.685 1.00 35.61 111 ASN B O 1
ATOM 699 N N . ASP A 1 112 ? 36.985 -15.717 8.132 1.00 40.23 112 ASP B N 1
ATOM 700 C CA . ASP A 1 112 ? 35.762 -16.317 7.575 1.00 40.83 112 ASP B CA 1
ATOM 701 C C . ASP A 1 112 ? 35.615 -16.044 6.100 1.00 36.41 112 ASP B C 1
ATOM 702 O O . ASP A 1 112 ? 35.347 -16.960 5.330 1.00 33.12 112 ASP B O 1
ATOM 707 N N . LEU A 1 113 ? 35.817 -14.793 5.700 1.00 35.38 113 LEU B N 1
ATOM 708 C CA . LEU A 1 113 ? 35.817 -14.467 4.276 1.00 37.73 113 LEU B CA 1
ATOM 709 C C . LEU A 1 113 ? 36.993 -15.179 3.535 1.00 36.77 113 LEU B C 1
ATOM 710 O O . LEU A 1 113 ? 36.811 -15.810 2.474 1.00 36.27 113 LEU B O 1
ATOM 715 N N . SER A 1 114 ? 38.190 -15.072 4.106 1.00 38.82 114 SER B N 1
ATOM 716 C CA . SER A 1 114 ? 39.422 -15.714 3.577 1.00 34.27 114 SER B CA 1
ATOM 717 C C . SER A 1 114 ? 39.097 -17.182 3.263 1.00 32.92 114 SER B C 1
ATOM 718 O O . SER A 1 114 ? 39.291 -17.648 2.141 1.00 31.56 114 SER B O 1
ATOM 721 N N . ASP A 1 115 ? 38.513 -17.894 4.225 1.00 32.54 115 ASP B N 1
ATOM 722 C CA . ASP A 1 115 ? 38.162 -19.299 3.991 1.00 34.87 115 ASP B CA 1
ATOM 723 C C . ASP A 1 115 ? 37.279 -19.479 2.760 1.00 35.41 115 ASP B C 1
ATOM 724 O O . ASP A 1 115 ? 37.519 -20.348 1.914 1.00 33.81 115 ASP B O 1
ATOM 729 N N . LEU A 1 116 ? 36.240 -18.660 2.679 1.00 39.04 116 LEU B N 1
ATOM 730 C CA . LEU A 1 116 ? 35.212 -18.864 1.664 1.00 37.51 116 LEU B CA 1
ATOM 731 C C . LEU A 1 116 ? 35.820 -18.559 0.331 1.00 37.06 116 LEU B C 1
ATOM 732 O O . LEU A 1 116 ? 35.534 -19.264 -0.636 1.00 35.15 116 LEU B O 1
ATOM 737 N N . LEU A 1 117 ? 36.678 -17.528 0.288 1.00 36.76 117 LEU B N 1
ATOM 738 C CA . LEU A 1 117 ? 37.312 -17.135 -0.951 1.00 36.33 117 LEU B CA 1
ATOM 739 C C . LEU A 1 117 ? 38.281 -18.221 -1.472 1.00 40.38 117 LEU B C 1
ATOM 740 O O . LEU A 1 117 ? 38.335 -18.491 -2.686 1.00 40.85 117 LEU B O 1
ATOM 745 N N . ASP A 1 118 ? 39.018 -18.845 -0.552 1.00 40.82 118 ASP B N 1
ATOM 746 C CA . ASP A 1 118 ? 39.939 -19.935 -0.892 1.00 41.60 118 ASP B CA 1
ATOM 747 C C . ASP A 1 118 ? 39.155 -21.128 -1.470 1.00 42.21 118 ASP B C 1
ATOM 748 O O . ASP A 1 118 ? 39.659 -21.851 -2.334 1.00 37.88 118 ASP B O 1
ATOM 753 N N . TYR A 1 119 ? 37.935 -21.350 -0.965 1.00 42.59 119 TYR B N 1
ATOM 754 C CA . TYR A 1 119 ? 37.183 -22.536 -1.340 1.00 42.42 119 TYR B CA 1
ATOM 755 C C . TYR A 1 119 ? 36.643 -22.293 -2.722 1.00 42.17 119 TYR B C 1
ATOM 756 O O . TYR A 1 119 ? 36.672 -23.173 -3.583 1.00 44.70 119 TYR B O 1
ATOM 765 N N . ALA A 1 120 ? 36.171 -21.070 -2.915 1.00 42.15 120 ALA B N 1
ATOM 766 C CA . ALA A 1 120 ? 35.548 -20.649 -4.148 1.00 44.56 120 ALA B CA 1
ATOM 767 C C . ALA A 1 120 ? 36.526 -20.742 -5.308 1.00 43.03 120 ALA B C 1
ATOM 768 O O . ALA A 1 120 ? 36.177 -21.187 -6.407 1.00 42.68 120 ALA B O 1
ATOM 770 N N . ASN A 1 121 ? 37.733 -20.253 -5.051 1.00 40.68 121 ASN B N 1
ATOM 771 C CA . ASN A 1 121 ? 38.858 -20.390 -5.952 1.00 41.34 121 ASN B CA 1
ATOM 772 C C . ASN A 1 121 ? 39.026 -21.815 -6.416 1.00 43.20 121 ASN B C 1
ATOM 773 O O . ASN A 1 121 ? 39.193 -22.040 -7.590 1.00 52.40 121 ASN B O 1
ATOM 778 N N . GLY A 1 122 ? 38.974 -22.775 -5.504 1.00 44.20 122 GLY B N 1
ATOM 779 C CA . GLY A 1 122 ? 39.180 -24.185 -5.858 1.00 44.28 122 GLY B CA 1
ATOM 780 C C . GLY A 1 122 ? 38.134 -24.733 -6.818 1.00 42.87 122 GLY B C 1
ATOM 781 O O . GLY A 1 122 ? 38.371 -25.704 -7.543 1.00 36.19 122 GLY B O 1
ATOM 782 N N . GLN A 1 123 ? 36.983 -24.067 -6.830 1.00 41.43 123 GLN B N 1
ATOM 783 C CA . GLN A 1 123 ? 35.858 -24.432 -7.676 1.00 39.50 123 GLN B CA 1
ATOM 784 C C . GLN A 1 123 ? 35.734 -23.538 -8.904 1.00 38.85 123 GLN B C 1
ATOM 785 O O . GLN A 1 123 ? 34.751 -23.621 -9.651 1.00 33.21 123 GLN B O 1
ATOM 791 N N . ASN A 1 124 ? 36.748 -22.701 -9.114 1.00 37.78 124 ASN B N 1
ATOM 792 C CA . ASN A 1 124 ? 36.724 -21.737 -10.185 1.00 38.45 124 ASN B CA 1
ATOM 793 C C . ASN A 1 124 ? 35.442 -20.899 -10.188 1.00 37.44 124 ASN B C 1
ATOM 794 O O . ASN A 1 124 ? 34.713 -20.808 -11.195 1.00 36.78 124 ASN B O 1
ATOM 799 N N . VAL A 1 125 ? 35.197 -20.291 -9.031 1.00 35.05 125 VAL B N 1
ATOM 800 C CA . VAL A 1 125 ? 34.130 -19.311 -8.870 1.00 35.80 125 VAL B CA 1
ATOM 801 C C . VAL A 1 125 ? 34.579 -17.988 -8.240 1.00 33.54 125 VAL B C 1
ATOM 802 O O . VAL A 1 125 ? 35.248 -17.931 -7.237 1.00 37.86 125 VAL B O 1
ATOM 806 N N . PHE A 1 126 ? 34.103 -16.933 -8.848 1.00 31.95 126 PHE B N 1
ATOM 807 C CA . PHE A 1 126 ? 34.315 -15.612 -8.433 1.00 30.86 126 PHE B CA 1
ATOM 808 C C . PHE A 1 126 ? 33.269 -15.182 -7.427 1.00 35.33 126 PHE B C 1
ATOM 809 O O . PHE A 1 126 ? 32.054 -15.505 -7.543 1.00 31.32 126 PHE B O 1
ATOM 817 N N . LEU A 1 127 ? 33.721 -14.380 -6.470 1.00 38.71 127 LEU B N 1
ATOM 818 C CA . LEU A 1 127 ? 32.815 -13.807 -5.508 1.00 39.51 127 LEU B CA 1
ATOM 819 C C . LEU A 1 127 ? 32.654 -12.317 -5.712 1.00 36.93 127 LEU B C 1
ATOM 820 O O . LEU A 1 127 ? 33.596 -11.618 -6.043 1.00 41.57 127 LEU B O 1
ATOM 825 N N . ILE A 1 128 ? 31.443 -11.835 -5.534 1.00 36.30 128 ILE B N 1
ATOM 826 C CA . ILE A 1 128 ? 31.230 -10.417 -5.370 1.00 35.75 128 ILE B CA 1
ATOM 827 C C . ILE A 1 128 ? 30.765 -10.266 -3.938 1.00 37.29 128 ILE B C 1
ATOM 828 O O . ILE A 1 128 ? 29.801 -10.903 -3.504 1.00 37.20 128 ILE B O 1
ATOM 833 N N . LEU A 1 129 ? 31.496 -9.462 -3.182 1.00 38.77 129 LEU B N 1
ATOM 834 C CA . LEU A 1 129 ? 31.172 -9.266 -1.792 1.00 37.38 129 LEU B CA 1
ATOM 835 C C . LEU A 1 129 ? 30.391 -7.981 -1.709 1.00 35.96 129 LEU B C 1
ATOM 836 O O . LEU A 1 129 ? 30.901 -6.955 -2.119 1.00 37.12 129 LEU B O 1
ATOM 841 N N . VAL A 1 130 ? 29.165 -8.017 -1.192 1.00 34.88 130 VAL B N 1
ATOM 842 C CA . VAL A 1 130 ? 28.410 -6.767 -1.043 1.00 31.95 130 VAL B CA 1
ATOM 843 C C . VAL A 1 130 ? 28.438 -6.300 0.402 1.00 32.59 130 VAL B C 1
ATOM 844 O O . VAL A 1 130 ? 28.066 -7.034 1.324 1.00 33.00 130 VAL B O 1
ATOM 848 N N . LEU A 1 131 ? 28.923 -5.065 0.577 1.00 31.31 131 LEU B N 1
ATOM 849 C CA . LEU A 1 131 ? 29.237 -4.527 1.886 1.00 30.58 131 LEU B CA 1
ATOM 850 C C . LEU A 1 131 ? 28.000 -4.260 2.715 1.00 31.46 131 LEU B C 1
ATOM 851 O O . LEU A 1 131 ? 27.785 -4.939 3.715 1.00 35.08 131 LEU B O 1
ATOM 856 N N . PHE A 1 132 ? 27.181 -3.297 2.296 1.00 32.44 132 PHE B N 1
ATOM 857 C CA . PHE A 1 132 ? 25.957 -2.961 3.022 1.00 34.77 132 PHE B CA 1
ATOM 858 C C . PHE A 1 132 ? 24.706 -3.081 2.206 1.00 32.91 132 PHE B C 1
ATOM 859 O O . PHE A 1 132 ? 24.705 -2.955 0.991 1.00 39.00 132 PHE B O 1
ATOM 867 N N . ASN A 1 133 ? 23.609 -3.252 2.899 1.00 33.34 133 ASN B N 1
ATOM 868 C CA . ASN A 1 133 ? 22.301 -3.156 2.249 1.00 31.31 133 ASN B CA 1
ATOM 869 C C . ASN A 1 133 ? 21.843 -1.708 2.222 1.00 29.19 133 ASN B C 1
ATOM 870 O O . ASN A 1 133 ? 22.029 -1.032 3.205 1.00 26.65 133 ASN B O 1
ATOM 875 N N . GLY A 1 134 ? 21.280 -1.242 1.101 1.00 29.31 134 GLY B N 1
ATOM 876 C CA . GLY A 1 134 ? 20.555 0.030 1.038 1.00 30.12 134 GLY B CA 1
ATOM 877 C C . GLY A 1 134 ? 19.058 -0.168 0.781 1.00 32.23 134 GLY B C 1
ATOM 878 O O . GLY A 1 134 ? 18.244 0.747 0.987 1.00 30.58 134 GLY B O 1
ATOM 879 N N . ALA A 1 135 ? 18.674 -1.350 0.329 1.00 33.85 135 ALA B N 1
ATOM 880 C CA . ALA A 1 135 ? 17.238 -1.669 0.149 1.00 39.18 135 ALA B CA 1
ATOM 881 C C . ALA A 1 135 ? 16.492 -1.451 1.468 1.00 39.77 135 ALA B C 1
ATOM 882 O O . ALA A 1 135 ? 15.534 -0.704 1.548 1.00 36.87 135 ALA B O 1
ATOM 884 N N . LEU A 1 136 ? 16.996 -2.125 2.498 1.00 45.56 136 LEU B N 1
ATOM 885 C CA . LEU A 1 136 ? 16.595 -1.964 3.878 1.00 41.05 136 LEU B CA 1
ATOM 886 C C . LEU A 1 136 ? 17.896 -1.615 4.611 1.00 43.51 136 LEU B C 1
ATOM 887 O O . LEU A 1 136 ? 18.978 -2.098 4.254 1.00 37.08 136 LEU B O 1
ATOM 892 N N . GLN A 1 137 ? 17.811 -0.729 5.597 1.00 46.18 137 GLN B N 1
ATOM 893 C CA . GLN A 1 137 ? 18.976 -0.430 6.452 1.00 44.67 137 GLN B CA 1
ATOM 894 C C . GLN A 1 137 ? 18.488 0.103 7.794 1.00 43.19 137 GLN B C 1
ATOM 895 O O . GLN A 1 137 ? 18.520 1.305 8.066 1.00 37.82 137 GLN B O 1
ATOM 901 N N . ASN A 1 138 ? 18.039 -0.835 8.624 1.00 43.51 138 ASN B N 1
ATOM 902 C CA . ASN A 1 138 ? 17.299 -0.541 9.848 1.00 39.52 138 ASN B CA 1
ATOM 903 C C . ASN A 1 138 ? 18.205 -0.384 11.055 1.00 38.44 138 ASN B C 1
ATOM 904 O O . ASN A 1 138 ? 17.744 -0.497 12.188 1.00 37.75 138 ASN B O 1
ATOM 909 N N . ASN A 1 139 ? 19.486 -0.085 10.811 1.00 37.00 139 ASN B N 1
ATOM 910 C CA . ASN A 1 139 ? 20.458 0.055 11.864 1.00 37.08 139 ASN B CA 1
ATOM 911 C C . ASN A 1 139 ? 21.081 1.461 11.904 1.00 39.77 139 ASN B C 1
ATOM 912 O O . ASN A 1 139 ? 21.849 1.839 11.001 1.00 37.50 139 ASN B O 1
ATOM 917 N N . SER A 1 140 ? 20.750 2.184 12.994 1.00 39.28 140 SER B N 1
ATOM 918 C CA . SER A 1 140 ? 21.161 3.556 13.275 1.00 37.01 140 SER B CA 1
ATOM 919 C C . SER A 1 140 ? 22.637 3.793 13.073 1.00 37.04 140 SER B C 1
ATOM 920 O O . SER A 1 140 ? 23.029 4.761 12.460 1.00 36.52 140 SER B O 1
ATOM 923 N N . ASN A 1 141 ? 23.456 2.925 13.643 1.00 38.24 141 ASN B N 1
ATOM 924 C CA . ASN A 1 141 ? 24.897 3.070 13.537 1.00 40.27 141 ASN B CA 1
ATOM 925 C C . ASN A 1 141 ? 25.356 3.096 12.080 1.00 39.87 141 ASN B C 1
ATOM 926 O O . ASN A 1 141 ? 26.176 3.943 11.706 1.00 38.32 141 ASN B O 1
ATOM 931 N N . VAL A 1 142 ? 24.805 2.208 11.253 1.00 42.09 142 VAL B N 1
ATOM 932 C CA . VAL A 1 142 ? 25.085 2.278 9.811 1.00 43.11 142 VAL B CA 1
ATOM 933 C C . VAL A 1 142 ? 24.497 3.558 9.197 1.00 46.81 142 VAL B C 1
ATOM 934 O O . VAL A 1 142 ? 25.171 4.274 8.428 1.00 46.91 142 VAL B O 1
ATOM 938 N N . GLN A 1 143 ? 23.237 3.845 9.540 1.00 46.33 143 GLN B N 1
ATOM 939 C CA . GLN A 1 143 ? 22.585 5.048 9.042 1.00 43.87 143 GLN B CA 1
ATOM 940 C C . GLN A 1 143 ? 23.479 6.268 9.257 1.00 48.01 143 GLN B C 1
ATOM 941 O O . GLN A 1 143 ? 23.625 7.089 8.359 1.00 49.32 143 GLN B O 1
ATOM 947 N N . ASN A 1 144 ? 24.111 6.369 10.422 1.00 47.42 144 ASN B N 1
ATOM 948 C CA . ASN A 1 144 ? 24.954 7.526 10.703 1.00 49.84 144 ASN B CA 1
ATOM 949 C C . ASN A 1 144 ? 26.270 7.529 9.931 1.00 46.60 144 ASN B C 1
ATOM 950 O O . ASN A 1 144 ? 26.923 8.552 9.861 1.00 40.47 144 ASN B O 1
ATOM 955 N N . LEU A 1 145 ? 26.659 6.399 9.346 1.00 46.60 145 LEU B N 1
ATOM 956 C CA . LEU A 1 145 ? 27.821 6.389 8.453 1.00 46.70 145 LEU B CA 1
ATOM 957 C C . LEU A 1 145 ? 27.602 7.303 7.233 1.00 42.92 145 LEU B C 1
ATOM 958 O O . LEU A 1 145 ? 28.550 7.878 6.705 1.00 40.88 145 LEU B O 1
ATOM 963 N N . PHE A 1 146 ? 26.354 7.426 6.796 1.00 40.67 146 PHE B N 1
ATOM 964 C CA . PHE A 1 146 ? 25.989 8.360 5.726 1.00 41.91 146 PHE B CA 1
ATOM 965 C C . PHE A 1 146 ? 26.127 9.833 6.077 1.00 43.92 146 PHE B C 1
ATOM 966 O O . PHE A 1 146 ? 26.314 10.644 5.185 1.00 45.89 146 PHE B O 1
ATOM 974 N N . TRP A 1 147 ? 26.031 10.189 7.354 1.00 42.66 147 TRP B N 1
ATOM 975 C CA . TRP A 1 147 ? 26.072 11.586 7.730 1.00 44.24 147 TRP B CA 1
ATOM 976 C C . TRP A 1 147 ? 27.388 12.053 8.400 1.00 49.54 147 TRP B C 1
ATOM 977 O O . TRP A 1 147 ? 27.843 13.171 8.140 1.00 52.02 147 TRP B O 1
ATOM 988 N N . ASP A 1 148 ? 28.009 11.194 9.214 1.00 49.56 148 ASP B N 1
ATOM 989 C CA . ASP A 1 148 ? 29.139 11.575 10.084 1.00 49.31 148 ASP B CA 1
ATOM 990 C C . ASP A 1 148 ? 30.511 11.220 9.502 1.00 49.65 148 ASP B C 1
ATOM 991 O O . ASP A 1 148 ? 30.954 10.071 9.575 1.00 48.40 148 ASP B O 1
ATOM 996 N N . GLU A 1 149 ? 31.205 12.226 8.979 1.00 50.64 149 GLU B N 1
ATOM 997 C CA . GLU A 1 149 ? 32.506 12.021 8.364 1.00 50.32 149 GLU B CA 1
ATOM 998 C C . GLU A 1 149 ? 33.490 11.275 9.264 1.00 51.70 149 GLU B C 1
ATOM 999 O O . GLU A 1 149 ? 34.283 10.489 8.762 1.00 54.10 149 GLU B O 1
ATOM 1005 N N . SER A 1 150 ? 33.464 11.507 10.578 1.00 53.25 150 SER B N 1
ATOM 1006 C CA . SER A 1 150 ? 34.433 10.831 11.494 1.00 48.48 150 SER B CA 1
ATOM 1007 C C . SER A 1 150 ? 34.077 9.366 11.716 1.00 43.62 150 SER B C 1
ATOM 1008 O O . SER A 1 150 ? 34.967 8.503 11.794 1.00 38.34 150 SER B O 1
ATOM 1011 N N . LYS A 1 151 ? 32.775 9.096 11.809 1.00 41.47 151 LYS B N 1
ATOM 1012 C CA . LYS A 1 151 ? 32.297 7.751 12.059 1.00 42.85 151 LYS B CA 1
ATOM 1013 C C . LYS A 1 151 ? 32.517 6.872 10.838 1.00 42.79 151 LYS B C 1
ATOM 1014 O O . LYS A 1 151 ? 32.767 5.673 10.964 1.00 45.13 151 LYS B O 1
ATOM 1020 N N . LEU A 1 152 ? 32.439 7.464 9.649 1.00 43.82 152 LEU B N 1
ATOM 1021 C CA . LEU A 1 152 ? 32.721 6.727 8.399 1.00 43.28 152 LEU B CA 1
ATOM 1022 C C . LEU A 1 152 ? 34.165 6.315 8.307 1.00 44.70 152 LEU B C 1
ATOM 1023 O O . LEU A 1 152 ? 34.475 5.164 7.930 1.00 42.30 152 LEU B O 1
ATOM 1028 N N . ASN A 1 153 ? 35.046 7.255 8.655 1.00 41.70 153 ASN B N 1
ATOM 1029 C CA . ASN A 1 153 ? 36.454 6.948 8.720 1.00 44.94 153 ASN B CA 1
ATOM 1030 C C . ASN A 1 153 ? 36.769 5.867 9.757 1.00 43.16 153 ASN B C 1
ATOM 1031 O O . ASN A 1 153 ? 37.757 5.142 9.601 1.00 42.30 153 ASN B O 1
ATOM 1036 N N . SER A 1 154 ? 35.959 5.739 10.805 1.00 39.61 154 SER B N 1
ATOM 1037 C CA . SER A 1 154 ? 36.234 4.682 11.757 1.00 40.82 154 SER B CA 1
ATOM 1038 C C . SER A 1 154 ? 35.943 3.392 11.044 1.00 43.36 154 SER B C 1
ATOM 1039 O O . SER A 1 154 ? 36.710 2.422 11.169 1.00 41.67 154 SER B O 1
ATOM 1042 N N . TYR A 1 155 ? 34.860 3.385 10.255 1.00 47.01 155 TYR B N 1
ATOM 1043 C CA . TYR A 1 155 ? 34.525 2.177 9.481 1.00 46.68 155 TYR B CA 1
ATOM 1044 C C . TYR A 1 155 ? 35.690 1.840 8.570 1.00 43.35 155 TYR B C 1
ATOM 1045 O O . TYR A 1 155 ? 36.200 0.723 8.571 1.00 47.17 155 TYR B O 1
ATOM 1054 N N . ILE A 1 156 ? 36.118 2.834 7.825 1.00 38.92 156 ILE B N 1
ATOM 1055 C CA . ILE A 1 156 ? 37.185 2.654 6.875 1.00 40.58 156 ILE B CA 1
ATOM 1056 C C . ILE A 1 156 ? 38.431 2.103 7.538 1.00 41.24 156 ILE B C 1
ATOM 1057 O O . ILE A 1 156 ? 39.003 1.120 7.072 1.00 40.11 156 ILE B O 1
ATOM 1062 N N . ASN A 1 157 ? 38.823 2.713 8.652 1.00 42.67 157 ASN B N 1
ATOM 1063 C CA . ASN A 1 157 ? 40.162 2.486 9.208 1.00 39.62 157 ASN B CA 1
ATOM 1064 C C . ASN A 1 157 ? 40.247 1.232 10.022 1.00 39.65 157 ASN B C 1
ATOM 1065 O O . ASN A 1 157 ? 41.216 0.453 9.891 1.00 41.56 157 ASN B O 1
ATOM 1070 N N . ASN A 1 158 ? 39.194 0.993 10.785 1.00 37.61 158 ASN B N 1
ATOM 1071 C CA . ASN A 1 158 ? 39.137 -0.123 11.706 1.00 39.40 158 ASN B CA 1
ATOM 1072 C C . ASN A 1 158 ? 38.494 -1.397 11.195 1.00 42.48 158 ASN B C 1
ATOM 1073 O O . ASN A 1 158 ? 38.560 -2.456 11.860 1.00 38.27 158 ASN B O 1
ATOM 1078 N N . ALA A 1 159 ? 37.838 -1.312 10.042 1.00 45.37 159 ALA B N 1
ATOM 1079 C CA . ALA A 1 159 ? 37.268 -2.503 9.440 1.00 41.16 159 ALA B CA 1
ATOM 1080 C C . ALA A 1 159 ? 37.733 -2.626 8.009 1.00 39.65 159 ALA B C 1
ATOM 1081 O O . ALA A 1 159 ? 38.404 -3.591 7.670 1.00 42.50 159 ALA B O 1
ATOM 1083 N N . LEU A 1 160 ? 37.433 -1.639 7.168 1.00 39.15 160 LEU B N 1
ATOM 1084 C CA . LEU A 1 160 ? 37.476 -1.868 5.701 1.00 37.30 160 LEU B CA 1
ATOM 1085 C C . LEU A 1 160 ? 38.878 -1.995 5.100 1.00 33.62 160 LEU B C 1
ATOM 1086 O O . LEU A 1 160 ? 39.193 -2.992 4.482 1.00 30.30 160 LEU B O 1
ATOM 1091 N N . THR A 1 161 ? 39.703 -0.969 5.276 1.00 36.25 161 THR B N 1
ATOM 1092 C CA . THR A 1 161 ? 41.103 -1.048 4.897 1.00 36.92 161 THR B CA 1
ATOM 1093 C C . THR A 1 161 ? 41.707 -2.415 5.342 1.00 36.90 161 THR B C 1
ATOM 1094 O O . THR A 1 161 ? 42.291 -3.143 4.532 1.00 36.15 161 THR B O 1
ATOM 1098 N N . PRO A 1 162 ? 41.521 -2.800 6.611 1.00 37.89 162 PRO B N 1
ATOM 1099 C CA . PRO A 1 162 ? 42.084 -4.108 6.973 1.00 38.53 162 PRO B CA 1
ATOM 1100 C C . PRO A 1 162 ? 41.462 -5.299 6.227 1.00 38.22 162 PRO B C 1
ATOM 1101 O O . PRO A 1 162 ? 42.169 -6.284 5.924 1.00 43.75 162 PRO B O 1
ATOM 1105 N N . MET A 1 163 ? 40.171 -5.223 5.938 1.00 35.74 163 MET B N 1
ATOM 1106 C CA . MET A 1 163 ? 39.527 -6.262 5.111 1.00 37.36 163 MET B CA 1
ATOM 1107 C C . MET A 1 163 ? 40.112 -6.283 3.687 1.00 36.66 163 MET B C 1
ATOM 1108 O O . MET A 1 163 ? 40.422 -7.332 3.135 1.00 34.07 163 MET B O 1
ATOM 1113 N N . VAL A 1 164 ? 40.283 -5.105 3.101 1.00 37.74 164 VAL B N 1
ATOM 1114 C CA . VAL A 1 164 ? 40.812 -5.028 1.758 1.00 38.92 164 VAL B CA 1
ATOM 1115 C C . VAL A 1 164 ? 42.226 -5.576 1.716 1.00 39.54 164 VAL B C 1
ATOM 1116 O O . VAL A 1 164 ? 42.593 -6.274 0.771 1.00 39.06 164 VAL B O 1
ATOM 1120 N N . ASN A 1 165 ? 43.027 -5.253 2.726 1.00 39.23 165 ASN B N 1
ATOM 1121 C CA . ASN A 1 165 ? 44.453 -5.586 2.655 1.00 41.95 165 ASN B CA 1
ATOM 1122 C C . ASN A 1 165 ? 44.682 -7.073 2.816 1.00 40.02 165 ASN B C 1
ATOM 1123 O O . ASN A 1 165 ? 45.594 -7.638 2.208 1.00 37.41 165 ASN B O 1
ATOM 1128 N N . ALA A 1 166 ? 43.809 -7.720 3.584 1.00 39.66 166 ALA B N 1
ATOM 1129 C CA . ALA A 1 166 ? 43.924 -9.166 3.767 1.00 37.93 166 ALA B CA 1
ATOM 1130 C C . ALA A 1 166 ? 43.367 -9.947 2.591 1.00 38.34 166 ALA B C 1
ATOM 1131 O O . ALA A 1 166 ? 43.818 -11.021 2.320 1.00 42.18 166 ALA B O 1
ATOM 1133 N N . LEU A 1 167 ? 42.390 -9.409 1.873 1.00 43.62 167 LEU B N 1
ATOM 1134 C CA . LEU A 1 167 ? 41.708 -10.207 0.858 1.00 46.42 167 LEU B CA 1
ATOM 1135 C C . LEU A 1 167 ? 42.101 -9.907 -0.605 1.00 49.05 167 LEU B C 1
ATOM 1136 O O . LEU A 1 167 ? 41.629 -10.589 -1.544 1.00 48.85 167 LEU B O 1
ATOM 1141 N N . LYS A 1 168 ? 42.964 -8.910 -0.792 1.00 45.54 168 LYS B N 1
ATOM 1142 C CA . LYS A 1 168 ? 43.298 -8.405 -2.116 1.00 46.54 168 LYS B CA 1
ATOM 1143 C C . LYS A 1 168 ? 44.277 -9.274 -2.905 1.00 48.04 168 LYS B C 1
ATOM 1144 O O . LYS A 1 168 ? 44.588 -8.985 -4.037 1.00 56.56 168 LYS B O 1
ATOM 1150 N N . SER A 1 169 ? 44.809 -10.314 -2.306 1.00 47.65 169 SER B N 1
ATOM 1151 C CA . SER A 1 169 ? 45.700 -11.197 -3.030 1.00 47.09 169 SER B CA 1
ATOM 1152 C C . SER A 1 169 ? 44.913 -12.424 -3.467 1.00 44.82 169 SER B C 1
ATOM 1153 O O . SER A 1 169 ? 45.487 -13.408 -3.921 1.00 42.87 169 SER B O 1
ATOM 1156 N N . LYS A 1 170 ? 43.592 -12.349 -3.340 1.00 44.32 170 LYS B N 1
ATOM 1157 C CA . LYS A 1 170 ? 42.724 -13.504 -3.541 1.00 43.42 170 LYS B CA 1
ATOM 1158 C C . LYS A 1 170 ? 41.988 -13.409 -4.884 1.00 40.92 170 LYS B C 1
ATOM 1159 O O . LYS A 1 170 ? 41.035 -12.633 -5.054 1.00 35.53 170 LYS B O 1
ATOM 1165 N N . PRO A 1 171 ? 42.465 -14.172 -5.874 1.00 42.51 171 PRO B N 1
ATOM 1166 C CA . PRO A 1 171 ? 41.968 -13.952 -7.238 1.00 43.36 171 PRO B CA 1
ATOM 1167 C C . PRO A 1 171 ? 40.483 -14.253 -7.387 1.00 43.63 171 PR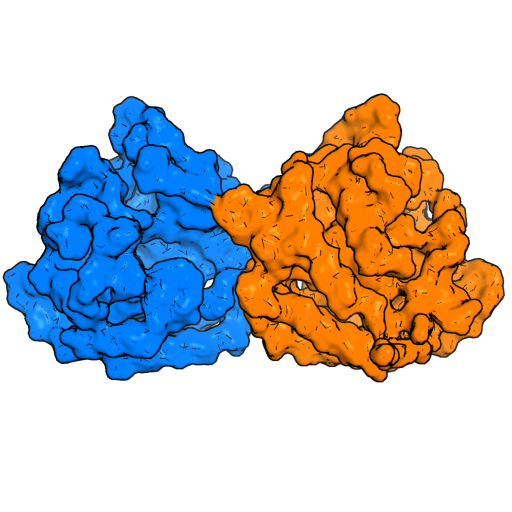O B C 1
ATOM 1168 O O . PRO A 1 171 ? 39.819 -13.704 -8.270 1.00 42.52 171 PRO B O 1
ATOM 1172 N N . SER A 1 172 ? 40.009 -15.121 -6.498 1.00 42.79 172 SER B N 1
ATOM 1173 C CA . SER A 1 172 ? 38.622 -15.458 -6.345 1.00 44.33 172 SER B CA 1
ATOM 1174 C C . SER A 1 172 ? 37.704 -14.251 -6.039 1.00 42.20 172 SER B C 1
ATOM 1175 O O . SER A 1 172 ? 36.486 -14.331 -6.262 1.00 40.30 172 SER B O 1
ATOM 1178 N N . LEU A 1 173 ? 38.279 -13.168 -5.512 1.00 37.44 173 LEU B N 1
ATOM 1179 C CA . LEU A 1 173 ? 37.511 -11.972 -5.178 1.00 38.38 173 LEU B CA 1
ATOM 1180 C C . LEU A 1 173 ? 37.413 -11.096 -6.393 1.00 37.92 173 LEU B C 1
ATOM 1181 O O . LEU A 1 173 ? 38.318 -10.319 -6.694 1.00 37.06 173 LEU B O 1
ATOM 1186 N N . ALA A 1 174 ? 36.304 -11.236 -7.105 1.00 35.43 174 ALA B N 1
ATOM 1187 C CA . ALA A 1 174 ? 36.102 -10.494 -8.320 1.00 36.16 174 ALA B CA 1
ATOM 1188 C C . ALA A 1 174 ? 35.892 -9.002 -8.061 1.00 34.50 174 ALA B C 1
ATOM 1189 O O . ALA A 1 174 ? 36.495 -8.181 -8.706 1.00 33.27 174 ALA B O 1
ATOM 1191 N N . ALA A 1 175 ? 35.028 -8.661 -7.116 1.00 39.22 175 ALA B N 1
ATOM 1192 C CA . ALA A 1 175 ? 34.638 -7.247 -6.889 1.00 38.70 175 ALA B CA 1
ATOM 1193 C C . ALA A 1 175 ? 34.005 -6.993 -5.524 1.00 38.84 175 ALA B C 1
ATOM 1194 O O . ALA A 1 175 ? 33.439 -7.897 -4.882 1.00 38.96 175 ALA B O 1
ATOM 1196 N N . TRP A 1 176 ? 34.092 -5.743 -5.090 1.00 39.66 176 TRP B N 1
ATOM 1197 C CA . TRP A 1 176 ? 33.397 -5.295 -3.881 1.00 38.73 176 TRP B CA 1
ATOM 1198 C C . TRP A 1 176 ? 32.209 -4.463 -4.303 1.00 38.06 176 TRP B C 1
ATOM 1199 O O . TRP A 1 176 ? 32.316 -3.638 -5.202 1.00 37.49 176 TRP B O 1
ATOM 1210 N N . GLU A 1 177 ? 31.079 -4.658 -3.642 1.00 38.09 177 GLU B N 1
ATOM 1211 C CA . GLU A 1 177 ? 29.919 -3.806 -3.867 1.00 36.85 177 GLU B CA 1
ATOM 1212 C C . GLU A 1 177 ? 29.604 -3.019 -2.612 1.00 37.84 177 GLU B C 1
ATOM 1213 O O . GLU A 1 177 ? 29.310 -3.558 -1.534 1.00 38.65 177 GLU B O 1
ATOM 1219 N N . VAL A 1 178 ? 29.638 -1.716 -2.761 1.00 36.49 178 VAL B N 1
ATOM 1220 C CA . VAL A 1 178 ? 29.528 -0.857 -1.603 1.00 35.28 178 VAL B CA 1
ATOM 1221 C C . VAL A 1 178 ? 28.182 -0.973 -0.981 1.00 30.60 178 VAL B C 1
ATOM 1222 O O . VAL A 1 178 ? 28.059 -1.150 0.224 1.00 29.16 178 VAL B O 1
ATOM 1226 N N . LEU A 1 179 ? 27.157 -0.836 -1.804 1.00 31.70 179 LEU B N 1
ATOM 1227 C CA . LEU A 1 179 ? 25.810 -0.692 -1.271 1.00 31.92 179 LEU B CA 1
ATOM 1228 C C . LEU A 1 179 ? 24.832 -1.281 -2.273 1.00 33.92 179 LEU B C 1
ATOM 1229 O O . LEU A 1 179 ? 24.985 -1.093 -3.477 1.00 35.34 179 LEU B O 1
ATOM 1234 N N . ASN A 1 180 ? 23.866 -2.046 -1.776 1.00 33.14 180 ASN B N 1
ATOM 1235 C CA . ASN A 1 180 ? 22.898 -2.733 -2.629 1.00 30.66 180 ASN B CA 1
ATOM 1236 C C . ASN A 1 180 ? 21.597 -1.915 -2.639 1.00 31.93 180 ASN B C 1
ATOM 1237 O O . ASN A 1 180 ? 21.104 -1.517 -1.566 1.00 33.05 180 ASN B O 1
ATOM 1242 N N . GLU A 1 181 ? 21.045 -1.678 -3.822 1.00 30.28 181 GLU B N 1
ATOM 1243 C CA . GLU A 1 181 ? 19.792 -0.918 -3.962 1.00 34.44 181 GLU B CA 1
ATOM 1244 C C . GLU A 1 181 ? 19.738 0.348 -3.068 1.00 34.40 181 GLU B C 1
ATOM 1245 O O . GLU A 1 181 ? 18.916 0.477 -2.156 1.00 35.69 181 GLU B O 1
ATOM 1251 N N . PRO A 1 182 ? 20.650 1.282 -3.325 1.00 35.29 182 PRO B N 1
ATOM 1252 C CA . PRO A 1 182 ? 20.683 2.518 -2.554 1.00 36.72 182 PRO B CA 1
ATOM 1253 C C . PRO A 1 182 ? 19.361 3.263 -2.610 1.00 37.45 182 PRO B C 1
ATOM 1254 O O . PRO A 1 182 ? 19.104 4.089 -1.753 1.00 43.67 182 PRO B O 1
ATOM 1258 N N . GLU A 1 183 ? 18.553 2.975 -3.624 1.00 38.84 183 GLU B N 1
ATOM 1259 C CA . GLU A 1 183 ? 17.271 3.668 -3.871 1.00 40.11 183 GLU B CA 1
ATOM 1260 C C . GLU A 1 183 ? 16.202 3.288 -2.867 1.00 40.06 183 GLU B C 1
ATOM 1261 O O . GLU A 1 183 ? 15.161 3.970 -2.765 1.00 46.93 183 GLU B O 1
ATOM 1267 N N . GLY A 1 184 ? 16.457 2.204 -2.139 1.00 37.49 184 GLY B N 1
ATOM 1268 C CA . GLY A 1 184 ? 15.559 1.734 -1.101 1.00 38.84 184 GLY B CA 1
ATOM 1269 C C . GLY A 1 184 ? 15.400 2.708 0.051 1.00 35.87 184 GLY B C 1
ATOM 1270 O O . GLY A 1 184 ? 14.306 2.918 0.535 1.00 31.87 184 GLY B O 1
ATOM 1271 N N . THR A 1 185 ? 16.518 3.301 0.471 1.00 39.13 185 THR B N 1
ATOM 1272 C CA . THR A 1 185 ? 16.550 4.168 1.633 1.00 37.79 185 THR B CA 1
ATOM 1273 C C . THR A 1 185 ? 16.873 5.583 1.180 1.00 40.43 185 THR B C 1
ATOM 1274 O O . THR A 1 185 ? 17.253 6.445 1.968 1.00 44.22 185 THR B O 1
ATOM 1278 N N . LEU A 1 186 ? 16.690 5.814 -0.112 1.00 41.90 186 LEU B N 1
ATOM 1279 C CA . LEU A 1 186 ? 16.898 7.117 -0.733 1.00 41.74 186 LEU B CA 1
ATOM 1280 C C . LEU A 1 186 ? 1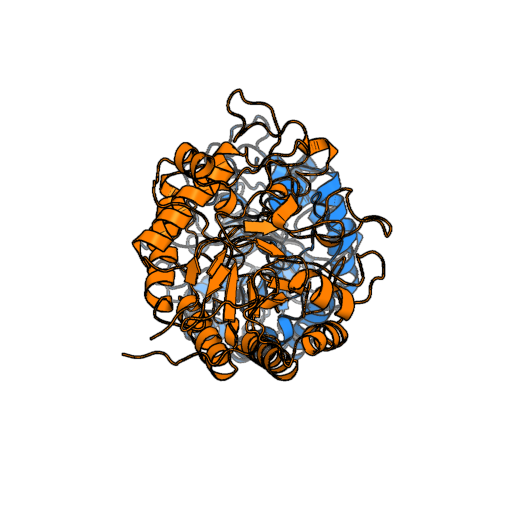5.802 8.057 -0.265 1.00 40.00 186 LEU B C 1
ATOM 1281 O O . LEU A 1 186 ? 14.700 7.608 -0.063 1.00 36.93 186 LEU B O 1
ATOM 1286 N N . GLN A 1 187 ? 16.132 9.339 -0.082 1.00 42.97 187 GLN B N 1
ATOM 1287 C CA . GLN A 1 187 ? 15.162 10.423 0.202 1.00 47.59 187 GLN B CA 1
ATOM 1288 C C . GLN A 1 187 ? 15.022 11.301 -1.044 1.00 45.62 187 GLN B C 1
ATOM 1289 O O . GLN A 1 187 ? 15.862 12.171 -1.299 1.00 42.27 187 GLN B O 1
ATOM 1295 N N . PRO A 1 188 ? 13.982 11.060 -1.850 1.00 45.73 188 PRO B N 1
ATOM 1296 C CA . PRO A 1 188 ? 13.930 11.794 -3.112 1.00 48.13 188 PRO B CA 1
ATOM 1297 C C . PRO A 1 188 ? 13.578 13.280 -2.935 1.00 48.49 188 PRO B C 1
ATOM 1298 O O . PRO A 1 188 ? 12.944 13.645 -1.948 1.00 49.44 188 PRO B O 1
ATOM 1302 N N . GLY A 1 189 ? 13.980 14.098 -3.906 1.00 48.32 189 GLY B N 1
ATOM 1303 C CA . GLY A 1 189 ? 13.824 15.540 -3.853 1.00 50.36 189 GLY B CA 1
ATOM 1304 C C . GLY A 1 189 ? 14.624 16.242 -4.943 1.00 51.84 189 GLY B C 1
ATOM 1305 O O . GLY A 1 189 ? 15.504 15.651 -5.559 1.00 47.90 189 GLY B O 1
ATOM 1306 N N . SER A 1 190 ? 14.323 17.521 -5.167 1.00 52.93 190 SER B N 1
ATOM 1307 C CA . SER A 1 190 ? 14.988 18.315 -6.206 1.00 52.89 190 SER B CA 1
ATOM 1308 C C . SER A 1 190 ? 16.379 18.834 -5.796 1.00 50.51 190 SER B C 1
ATOM 1309 O O . SER A 1 190 ? 16.725 18.791 -4.619 1.00 46.46 190 SER B O 1
ATOM 1312 N N . ASP A 1 191 ? 17.153 19.317 -6.778 1.00 52.22 191 ASP B N 1
ATOM 1313 C CA . ASP A 1 191 ? 18.476 19.936 -6.566 1.00 54.20 191 ASP B CA 1
ATOM 1314 C C . ASP A 1 191 ? 18.995 20.408 -7.925 1.00 58.57 191 ASP B C 1
ATOM 1315 O O . ASP A 1 191 ? 18.885 19.673 -8.908 1.00 58.77 191 ASP B O 1
ATOM 1320 N N . GLN A 1 192 ? 19.532 21.629 -7.988 1.00 59.12 192 GLN B N 1
ATOM 1321 C CA . GLN A 1 192 ? 20.039 22.207 -9.250 1.00 63.69 192 GLN B CA 1
ATOM 1322 C C . GLN A 1 192 ? 20.947 21.219 -10.020 1.00 70.25 192 GLN B C 1
ATOM 1323 O O . GLN A 1 192 ? 20.810 21.044 -11.249 1.00 73.04 192 GLN B O 1
ATOM 1325 N N . ASN A 1 193 ? 21.856 20.580 -9.274 1.00 68.33 193 ASN B N 1
ATOM 1326 C CA . ASN A 1 193 ? 22.806 19.582 -9.792 1.00 61.41 193 ASN B CA 1
ATOM 1327 C C . ASN A 1 193 ? 22.114 18.233 -9.997 1.00 57.43 193 ASN B C 1
ATOM 1328 O O . ASN A 1 193 ? 21.596 17.654 -9.044 1.00 59.52 193 ASN B O 1
ATOM 1333 N N . SER A 1 194 ? 22.128 17.731 -11.230 1.00 55.19 194 SER B N 1
ATOM 1334 C CA . SER A 1 194 ? 21.244 16.632 -11.624 1.00 54.39 194 SER B CA 1
ATOM 1335 C C . SER A 1 194 ? 21.738 15.225 -11.234 1.00 54.78 194 SER B C 1
ATOM 1336 O O . SER A 1 194 ? 20.943 14.274 -11.266 1.00 50.94 194 SER B O 1
ATOM 1339 N N . CYS A 1 195 ? 23.026 15.098 -10.890 1.00 46.24 195 CYS B N 1
ATOM 1340 C CA . CYS A 1 195 ? 23.488 14.024 -10.012 1.00 45.94 195 CYS B CA 1
ATOM 1341 C C . CYS A 1 195 ? 22.692 13.833 -8.713 1.00 47.04 195 CYS B C 1
ATOM 1342 O O . CYS A 1 195 ? 22.691 12.711 -8.178 1.00 48.17 195 CYS B O 1
ATOM 1345 N N . TYR A 1 196 ? 22.102 14.905 -8.166 1.00 44.12 196 TYR B N 1
ATOM 1346 C CA . TYR A 1 196 ? 21.335 14.822 -6.907 1.00 42.88 196 TYR B CA 1
ATOM 1347 C C . TYR A 1 196 ? 19.800 14.912 -7.110 1.00 47.00 196 TYR B C 1
ATOM 1348 O O . TYR A 1 196 ? 19.043 14.502 -6.241 1.00 49.43 196 TYR B O 1
ATOM 1357 N N . ASP A 1 197 ? 19.324 15.417 -8.247 1.00 46.08 197 ASP B N 1
ATOM 1358 C CA . ASP A 1 197 ? 17.872 15.566 -8.430 1.00 47.78 197 ASP B CA 1
ATOM 1359 C C . ASP A 1 197 ? 17.225 14.206 -8.635 1.00 44.25 197 ASP B C 1
ATOM 1360 O O . ASP A 1 197 ? 17.603 13.497 -9.554 1.00 43.02 197 ASP B O 1
ATOM 1365 N N . THR A 1 198 ? 16.250 13.856 -7.805 1.00 39.55 198 THR B N 1
ATOM 1366 C CA . THR A 1 198 ? 15.625 12.531 -7.858 1.00 40.21 198 THR B CA 1
ATOM 1367 C C . THR A 1 198 ? 14.094 12.655 -7.789 1.00 44.95 198 THR B C 1
ATOM 1368 O O . THR A 1 198 ? 13.367 11.783 -7.272 1.00 44.67 198 THR B O 1
ATOM 1372 N N . SER A 1 199 ? 13.614 13.754 -8.350 1.00 45.50 199 SER B N 1
ATOM 1373 C CA . SER A 1 199 ? 12.227 14.141 -8.201 1.00 45.42 199 SER B CA 1
ATOM 1374 C C . SER A 1 199 ? 11.302 13.232 -8.968 1.00 47.25 199 SER B C 1
ATOM 1375 O O . SER A 1 199 ? 10.099 13.208 -8.699 1.00 52.35 199 SER B O 1
ATOM 1378 N N . THR A 1 200 ? 11.848 12.476 -9.907 1.00 46.34 200 THR B N 1
ATOM 1379 C CA . THR A 1 200 ? 11.037 11.498 -10.629 1.00 48.80 200 THR B CA 1
ATOM 1380 C C . THR A 1 200 ? 10.874 10.151 -9.910 1.00 44.95 200 THR B C 1
ATOM 1381 O O . THR A 1 200 ? 10.077 9.343 -10.330 1.00 41.66 200 THR B O 1
ATOM 1385 N N . LEU A 1 201 ? 11.618 9.900 -8.837 1.00 46.41 201 LEU B N 1
ATOM 1386 C CA . LEU A 1 201 ? 11.783 8.510 -8.374 1.00 45.39 201 LEU B CA 1
ATOM 1387 C C . LEU A 1 201 ? 10.721 8.093 -7.381 1.00 48.89 201 LEU B C 1
ATOM 1388 O O . LEU A 1 201 ? 10.271 6.938 -7.393 1.00 46.18 201 LEU B O 1
ATOM 1393 N N . ALA A 1 202 ? 10.301 9.032 -6.543 1.00 53.18 202 ALA B N 1
ATOM 1394 C CA . ALA A 1 202 ? 9.292 8.738 -5.544 1.00 56.32 202 ALA B CA 1
ATOM 1395 C C . ALA A 1 202 ? 8.131 7.950 -6.176 1.00 60.60 202 ALA B C 1
ATOM 1396 O O . ALA A 1 202 ? 7.804 6.852 -5.710 1.00 55.23 202 ALA B O 1
ATOM 1398 N N . ALA A 1 203 ? 7.539 8.484 -7.249 1.00 58.35 203 ALA B N 1
ATOM 1399 C CA . ALA A 1 203 ? 6.393 7.810 -7.891 1.00 58.00 203 ALA B CA 1
ATOM 1400 C C . ALA A 1 203 ? 6.827 6.547 -8.666 1.00 56.56 203 ALA B C 1
ATOM 1401 O O . ALA A 1 203 ? 6.018 5.695 -9.002 1.00 53.66 203 ALA B O 1
ATOM 1403 N N . GLN A 1 204 ? 8.110 6.417 -8.947 1.00 58.38 204 GLN B N 1
ATOM 1404 C CA . GLN A 1 204 ? 8.606 5.150 -9.465 1.00 64.30 204 GLN B CA 1
ATOM 1405 C C . GLN A 1 204 ? 8.803 4.115 -8.331 1.00 58.68 204 GLN B C 1
ATOM 1406 O O . GLN A 1 204 ? 9.069 2.961 -8.608 1.00 53.48 204 GLN B O 1
ATOM 1412 N N . GLY A 1 205 ? 8.673 4.540 -7.069 1.00 55.70 205 GLY B N 1
ATOM 1413 C CA . GLY A 1 205 ? 8.605 3.634 -5.922 1.00 48.42 205 GLY B CA 1
ATOM 1414 C C . GLY A 1 205 ? 9.843 3.570 -5.035 1.00 46.33 205 GLY B C 1
ATOM 1415 O O . GLY A 1 205 ? 9.871 2.775 -4.095 1.00 39.91 205 GLY B O 1
ATOM 1416 N N . ALA A 1 206 ? 10.857 4.396 -5.313 1.00 41.80 206 ALA B N 1
ATOM 1417 C CA . ALA A 1 206 ? 12.026 4.473 -4.448 1.00 41.28 206 ALA B CA 1
ATOM 1418 C C . ALA A 1 206 ? 11.573 4.940 -3.080 1.00 40.94 206 ALA B C 1
ATOM 1419 O O . ALA A 1 206 ? 10.468 5.489 -2.943 1.00 40.84 206 ALA B O 1
ATOM 1421 N N . GLY A 1 207 ? 12.427 4.728 -2.078 1.00 41.83 207 GLY B N 1
ATOM 1422 C CA . GLY A 1 207 ? 12.141 5.127 -0.700 1.00 38.89 207 GLY B CA 1
ATOM 1423 C C . GLY A 1 207 ? 11.408 4.058 0.071 1.00 40.45 207 GLY B C 1
ATOM 1424 O O . GLY A 1 207 ? 10.988 4.290 1.191 1.00 47.60 207 GLY B O 1
ATOM 1425 N N . TRP A 1 208 ? 11.258 2.874 -0.509 1.00 41.94 208 TRP B N 1
ATOM 1426 C CA . TRP A 1 208 ? 10.385 1.844 0.075 1.00 42.93 208 TRP B CA 1
ATOM 1427 C C . TRP A 1 208 ? 10.903 1.350 1.452 1.00 43.52 208 TRP B C 1
ATOM 1428 O O . TRP A 1 208 ? 10.120 0.848 2.300 1.00 36.69 208 TRP B O 1
ATOM 1439 N N . GLY A 1 209 ? 12.216 1.496 1.659 1.00 35.94 209 GLY B N 1
ATOM 1440 C CA . GLY A 1 209 ? 12.822 1.166 2.935 1.00 37.21 209 GLY B CA 1
ATOM 1441 C C . GLY A 1 209 ? 12.769 2.309 3.925 1.00 35.60 209 GLY B C 1
ATOM 1442 O O . GLY A 1 209 ? 13.334 2.237 4.998 1.00 37.52 209 GLY B O 1
ATOM 1443 N N . GLY A 1 210 ? 12.037 3.349 3.592 1.00 36.82 210 GLY B N 1
ATOM 1444 C CA . GLY A 1 210 ? 12.034 4.547 4.390 1.00 38.23 210 GLY B CA 1
ATOM 1445 C C . GLY A 1 210 ? 12.992 5.552 3.754 1.00 42.30 210 GLY B C 1
ATOM 1446 O O . GLY A 1 210 ? 14.061 5.182 3.251 1.00 43.40 210 GLY B O 1
ATOM 1447 N N . LYS A 1 211 ? 12.613 6.825 3.803 1.00 42.53 211 LYS B N 1
ATOM 1448 C CA . LYS A 1 211 ? 13.308 7.851 3.068 1.00 46.45 211 LYS B CA 1
ATOM 1449 C C . LYS A 1 211 ? 14.351 8.505 3.948 1.00 49.96 211 LYS B C 1
ATOM 1450 O O . LYS A 1 211 ? 14.103 9.559 4.508 1.00 51.82 211 LYS B O 1
ATOM 1456 N N . LYS A 1 212 ? 15.531 7.884 4.026 1.00 49.38 212 LYS B N 1
ATOM 1457 C CA . LYS A 1 212 ? 16.584 8.278 4.988 1.00 49.77 212 LYS B CA 1
ATOM 1458 C C . LYS A 1 212 ? 17.676 9.200 4.453 1.00 48.17 212 LYS B C 1
ATOM 1459 O O . LYS A 1 212 ? 18.095 10.121 5.135 1.00 49.92 212 LYS B O 1
ATOM 1465 N N . PHE A 1 213 ? 18.160 8.923 3.251 1.00 49.89 213 PHE B N 1
ATOM 1466 C CA . PHE A 1 213 ? 19.348 9.578 2.729 1.00 51.49 213 PHE B CA 1
ATOM 1467 C C . PHE A 1 213 ? 19.079 10.347 1.425 1.00 54.84 213 PHE B C 1
ATOM 1468 O O . PHE A 1 213 ? 18.483 9.812 0.489 1.00 51.32 213 PHE B O 1
ATOM 1476 N N . PRO A 1 214 ? 19.550 11.597 1.339 1.00 52.32 214 PRO B N 1
ATOM 1477 C CA . PRO A 1 214 ? 19.546 12.248 0.051 1.00 51.93 214 PRO B CA 1
ATOM 1478 C C . PRO A 1 214 ? 20.671 11.721 -0.856 1.00 54.78 214 PRO B C 1
ATOM 1479 O O . PRO A 1 214 ? 21.770 11.336 -0.380 1.00 50.64 214 PRO B O 1
ATOM 1483 N N . MET A 1 215 ? 20.398 11.711 -2.159 1.00 50.08 215 MET B N 1
ATOM 1484 C CA . MET A 1 215 ? 21.371 11.218 -3.108 1.00 46.16 215 MET B CA 1
ATOM 1485 C C . MET A 1 215 ? 22.746 11.743 -2.784 1.00 47.22 215 MET B C 1
ATOM 1486 O O . MET A 1 215 ? 23.728 11.011 -2.907 1.00 47.33 215 MET B O 1
ATOM 1491 N N . LYS A 1 216 ? 22.833 13.003 -2.369 1.00 50.14 216 LYS B N 1
ATOM 1492 C CA . LYS A 1 216 ? 24.138 13.563 -2.078 1.00 54.99 216 LYS B CA 1
ATOM 1493 C C . LYS A 1 216 ? 24.883 12.730 -1.032 1.00 49.45 216 LYS B C 1
ATOM 1494 O O . LYS A 1 216 ? 26.058 12.430 -1.213 1.00 50.83 216 LYS B O 1
ATOM 1500 N N . GLN A 1 217 ? 24.220 12.377 0.064 1.00 45.13 217 GLN B N 1
ATOM 1501 C CA . GLN A 1 217 ? 24.893 11.593 1.103 1.00 45.99 217 GLN B CA 1
ATOM 1502 C C . GLN A 1 217 ? 25.175 10.194 0.612 1.00 45.33 217 GLN B C 1
ATOM 1503 O O . GLN A 1 217 ? 26.299 9.690 0.785 1.00 48.47 217 GLN B O 1
ATOM 1509 N N . ILE A 1 218 ? 24.190 9.577 -0.040 1.00 43.47 218 ILE B N 1
ATOM 1510 C CA . ILE A 1 218 ? 24.436 8.274 -0.685 1.00 40.18 218 ILE B CA 1
ATOM 1511 C C . ILE A 1 218 ? 25.734 8.277 -1.490 1.00 41.76 218 ILE B C 1
ATOM 1512 O O . ILE A 1 218 ? 26.602 7.444 -1.253 1.00 39.50 218 ILE B O 1
ATOM 1517 N N . LEU A 1 219 ? 25.848 9.217 -2.429 1.00 42.49 219 LEU B N 1
ATOM 1518 C CA . LEU A 1 219 ? 26.980 9.271 -3.374 1.00 41.21 219 LEU B CA 1
ATOM 1519 C C . LEU A 1 219 ? 28.286 9.634 -2.714 1.00 41.32 219 LEU B C 1
ATOM 1520 O O . LEU A 1 219 ? 29.333 9.137 -3.132 1.00 40.49 219 LEU B O 1
ATOM 1525 N N . LYS A 1 220 ? 28.222 10.514 -1.715 1.00 41.46 220 LYS B N 1
ATOM 1526 C CA . LYS A 1 220 ? 29.394 10.876 -0.936 1.00 43.39 220 LYS B CA 1
ATOM 1527 C C . LYS A 1 220 ? 29.865 9.636 -0.169 1.00 43.95 220 LYS B C 1
ATOM 1528 O O . LYS A 1 220 ? 31.063 9.292 -0.119 1.00 38.74 220 LYS B O 1
ATOM 1534 N N . THR A 1 221 ? 28.903 8.953 0.435 1.00 43.80 221 THR B N 1
ATOM 1535 C CA . THR A 1 221 ? 29.239 7.779 1.210 1.00 46.41 221 THR B CA 1
ATOM 1536 C C . THR A 1 221 ? 29.884 6.716 0.332 1.00 45.98 221 THR B C 1
ATOM 1537 O O . THR A 1 221 ? 30.923 6.139 0.706 1.00 49.07 221 THR B O 1
ATOM 1541 N N . ILE A 1 222 ? 29.324 6.478 -0.851 1.00 41.84 222 ILE B N 1
ATOM 1542 C CA . ILE A 1 222 ? 29.917 5.431 -1.669 1.00 44.23 222 ILE B CA 1
ATOM 1543 C C . ILE A 1 222 ? 31.254 5.907 -2.288 1.00 41.32 222 ILE B C 1
ATOM 1544 O O . ILE A 1 222 ? 32.199 5.132 -2.388 1.00 39.38 222 ILE B O 1
ATOM 1549 N N . ASN A 1 223 ? 31.362 7.190 -2.595 1.00 43.90 223 ASN B N 1
ATOM 1550 C CA . ASN A 1 223 ? 32.634 7.772 -3.056 1.00 44.32 223 ASN B CA 1
ATOM 1551 C C . ASN A 1 223 ? 33.769 7.537 -2.056 1.00 41.80 223 ASN B C 1
ATOM 1552 O O . ASN A 1 223 ? 34.802 6.942 -2.407 1.00 39.00 223 ASN B O 1
ATOM 1557 N N . TRP A 1 224 ? 33.550 7.944 -0.807 1.00 38.07 224 TRP B N 1
ATOM 1558 C CA . TRP A 1 224 ? 34.570 7.762 0.214 1.00 38.48 224 TRP B CA 1
ATOM 1559 C C . TRP A 1 224 ? 34.940 6.300 0.349 1.00 39.06 224 TRP B C 1
ATOM 1560 O O . TRP A 1 224 ? 36.121 5.970 0.502 1.00 35.44 224 TRP B O 1
ATOM 1571 N N . ILE A 1 225 ? 33.937 5.416 0.309 1.00 39.99 225 ILE B N 1
ATOM 1572 C CA . ILE A 1 225 ? 34.210 4.009 0.540 1.00 39.55 225 ILE B CA 1
ATOM 1573 C C . ILE A 1 225 ? 35.026 3.367 -0.585 1.00 38.32 225 ILE B C 1
ATOM 1574 O O . ILE A 1 225 ? 36.006 2.662 -0.315 1.00 32.37 225 ILE B O 1
ATOM 1579 N N . SER A 1 226 ? 34.637 3.631 -1.837 1.00 40.37 226 SER B N 1
ATOM 1580 C CA . SER A 1 226 ? 35.404 3.184 -3.008 1.00 40.45 226 SER B CA 1
ATOM 1581 C C . SER A 1 226 ? 36.824 3.730 -2.956 1.00 43.99 226 SER B C 1
ATOM 1582 O O . SER A 1 226 ? 37.807 3.030 -3.260 1.00 40.31 226 SER B O 1
ATOM 1585 N N . SER A 1 227 ? 36.940 4.997 -2.566 1.00 43.52 227 SER B N 1
ATOM 1586 C CA . SER A 1 227 ? 38.234 5.602 -2.604 1.00 43.18 227 SER B CA 1
ATOM 1587 C C . SER A 1 227 ? 39.173 4.760 -1.771 1.00 42.98 227 SER B C 1
ATOM 1588 O O . SER A 1 227 ? 40.316 4.554 -2.168 1.00 45.21 227 SER B O 1
ATOM 1591 N N . ALA A 1 228 ? 38.689 4.270 -0.634 1.00 38.91 228 ALA B N 1
ATOM 1592 C CA . ALA A 1 228 ? 39.568 3.661 0.343 1.00 39.59 228 ALA B CA 1
ATOM 1593 C C . ALA A 1 228 ? 39.895 2.210 -0.023 1.00 42.79 228 ALA B C 1
ATOM 1594 O O . ALA A 1 228 ? 41.017 1.692 0.256 1.00 43.11 228 ALA B O 1
ATOM 1596 N N . ILE A 1 229 ? 38.928 1.551 -0.653 1.00 40.32 229 ILE B N 1
ATOM 1597 C CA . ILE A 1 229 ? 39.206 0.248 -1.269 1.00 41.28 229 ILE B CA 1
ATOM 1598 C C . ILE A 1 229 ? 40.307 0.379 -2.342 1.00 43.98 229 ILE B C 1
ATOM 1599 O O . ILE A 1 229 ? 41.286 -0.378 -2.358 1.00 42.03 229 ILE B O 1
ATOM 1604 N N . HIS A 1 230 ? 40.129 1.328 -3.257 1.00 42.33 230 HIS B N 1
ATOM 1605 C CA . HIS A 1 230 ? 41.133 1.547 -4.278 1.00 43.24 230 HIS B CA 1
ATOM 1606 C C . HIS A 1 230 ? 42.458 1.940 -3.626 1.00 41.17 230 HIS B C 1
ATOM 1607 O O . HIS A 1 230 ? 43.486 1.439 -4.032 1.00 41.35 230 HIS B O 1
ATOM 1614 N N . ASN A 1 231 ? 42.434 2.807 -2.610 1.00 40.55 231 ASN B N 1
ATOM 1615 C CA . ASN A 1 231 ? 43.679 3.175 -1.889 1.00 43.19 231 ASN B CA 1
ATOM 1616 C C . ASN A 1 231 ? 44.462 1.924 -1.449 1.00 44.62 231 ASN B C 1
ATOM 1617 O O . ASN A 1 231 ? 45.674 1.848 -1.581 1.00 41.58 231 ASN B O 1
ATOM 1622 N N . ALA A 1 232 ? 43.737 0.946 -0.942 1.00 46.79 232 ALA B N 1
ATOM 1623 C CA . ALA A 1 232 ? 44.339 -0.237 -0.362 1.00 47.85 232 ALA B CA 1
ATOM 1624 C C . ALA A 1 232 ? 44.704 -1.278 -1.420 1.00 45.23 232 ALA B C 1
ATOM 1625 O O . ALA A 1 232 ? 45.729 -1.954 -1.294 1.00 44.96 232 ALA B O 1
ATOM 1627 N N . ASP A 1 233 ? 43.823 -1.435 -2.414 1.00 49.64 233 ASP B N 1
ATOM 1628 C CA . ASP A 1 233 ? 43.993 -2.379 -3.548 1.00 47.61 233 ASP B CA 1
ATOM 1629 C C . ASP A 1 233 ? 43.702 -1.687 -4.869 1.00 44.68 233 ASP B C 1
ATOM 1630 O O . ASP A 1 233 ? 42.546 -1.463 -5.222 1.00 44.97 233 ASP B O 1
ATOM 1635 N N . SER A 1 234 ? 44.769 -1.341 -5.583 1.00 45.42 234 SER B N 1
ATOM 1636 C CA . SER A 1 234 ? 44.662 -0.434 -6.720 1.00 45.53 234 SER B CA 1
ATOM 1637 C C . SER A 1 234 ? 43.820 -1.082 -7.800 1.00 45.56 234 SER B C 1
ATOM 1638 O O . SER A 1 234 ? 43.004 -0.396 -8.399 1.00 51.54 234 SER B O 1
ATOM 1641 N N . LYS A 1 235 ? 44.015 -2.386 -8.038 1.00 41.34 235 LYS B N 1
ATOM 1642 C CA . LYS A 1 235 ? 43.256 -3.113 -9.088 1.00 42.32 235 LYS B CA 1
ATOM 1643 C C . LYS A 1 235 ? 41.860 -3.641 -8.697 1.00 41.33 235 LYS B C 1
ATOM 1644 O O . LYS A 1 235 ? 41.178 -4.251 -9.530 1.00 41.74 235 LYS B O 1
ATOM 1650 N N . ALA A 1 236 ? 41.444 -3.422 -7.451 1.00 41.14 236 ALA B N 1
ATOM 1651 C CA . ALA A 1 236 ? 40.122 -3.857 -6.999 1.00 40.48 236 ALA B CA 1
ATOM 1652 C C . ALA A 1 236 ? 38.950 -3.218 -7.799 1.00 38.47 236 ALA B C 1
ATOM 1653 O O . ALA A 1 236 ? 38.983 -2.048 -8.247 1.00 35.92 236 ALA B O 1
ATOM 1655 N N . LEU A 1 237 ? 37.926 -4.035 -7.978 1.00 36.13 237 LEU B N 1
ATOM 1656 C CA . LEU A 1 237 ? 36.783 -3.685 -8.779 1.00 36.25 237 LEU B CA 1
ATOM 1657 C C . LEU A 1 237 ? 35.650 -3.306 -7.841 1.00 34.55 237 LEU B C 1
ATOM 1658 O O . LEU A 1 237 ? 35.332 -4.029 -6.895 1.00 39.74 237 LEU B O 1
ATOM 1663 N N . VAL A 1 238 ? 35.027 -2.173 -8.090 1.00 33.68 238 VAL B N 1
ATOM 1664 C CA . VAL A 1 238 ? 33.957 -1.747 -7.215 1.00 32.37 238 VAL B CA 1
ATOM 1665 C C . VAL A 1 238 ? 32.723 -1.534 -8.029 1.00 34.86 238 VAL B C 1
ATOM 1666 O O . VAL A 1 238 ? 32.824 -1.073 -9.184 1.00 35.93 238 VAL B O 1
ATOM 1670 N N . THR A 1 239 ? 31.572 -1.892 -7.433 1.00 32.63 239 THR B N 1
ATOM 1671 C CA . THR A 1 239 ? 30.279 -1.661 -8.037 1.00 30.44 239 THR B CA 1
ATOM 1672 C C . THR A 1 239 ? 29.276 -1.195 -6.994 1.00 31.01 239 THR B C 1
ATOM 1673 O O . THR A 1 239 ? 29.560 -1.075 -5.804 1.00 28.39 239 THR B O 1
ATOM 1677 N N . VAL A 1 240 ? 28.101 -0.898 -7.515 1.00 31.34 240 VAL B N 1
ATOM 1678 C CA . VAL A 1 240 ? 26.932 -0.568 -6.784 1.00 33.30 240 VAL B CA 1
ATOM 1679 C C . VAL A 1 240 ? 25.793 -1.181 -7.630 1.00 34.53 240 VAL B C 1
ATOM 1680 O O . VAL A 1 240 ? 25.805 -1.059 -8.861 1.00 35.95 240 VAL B O 1
ATOM 1684 N N . GLY A 1 241 ? 24.848 -1.855 -6.981 1.00 31.95 241 GLY B N 1
ATOM 1685 C CA . GLY A 1 241 ? 23.770 -2.553 -7.688 1.00 33.37 241 GLY B CA 1
ATOM 1686 C C . GLY A 1 241 ? 22.449 -1.816 -7.505 1.00 32.21 241 GLY B C 1
ATOM 1687 O O . GLY A 1 241 ? 21.815 -1.916 -6.451 1.00 26.12 241 GLY B O 1
ATOM 1688 N N . SER A 1 242 ? 22.058 -1.043 -8.506 1.00 31.88 242 SER B N 1
ATOM 1689 C CA . SER A 1 242 ? 20.789 -0.332 -8.414 1.00 36.89 242 SER B CA 1
ATOM 1690 C C . SER A 1 242 ? 19.600 -1.249 -8.536 1.00 37.18 242 SER B C 1
ATOM 1691 O O . SER A 1 242 ? 19.676 -2.326 -9.155 1.00 39.66 242 SER B O 1
ATOM 1694 N N . TRP A 1 243 ? 18.493 -0.804 -7.956 1.00 37.04 243 TRP B N 1
ATOM 1695 C CA . TRP A 1 243 ? 17.266 -1.608 -7.967 1.00 40.26 243 TRP B CA 1
ATOM 1696 C C . TRP A 1 243 ? 16.647 -1.761 -9.341 1.00 38.85 243 TRP B C 1
ATOM 1697 O O . TRP A 1 243 ? 15.913 -2.696 -9.550 1.00 40.74 243 TRP B O 1
ATOM 1708 N N . SER A 1 244 ? 17.013 -0.878 -10.276 1.00 42.36 244 SER B N 1
ATOM 1709 C CA . SER A 1 244 ? 16.360 -0.751 -11.585 1.00 40.52 244 SER B CA 1
ATOM 1710 C C . SER A 1 244 ? 17.295 -0.077 -12.551 1.00 41.56 244 SER B C 1
ATOM 1711 O O . SER A 1 244 ? 18.213 0.617 -12.136 1.00 41.30 244 SER B O 1
ATOM 1714 N N . GLU A 1 245 ? 17.019 -0.235 -13.839 1.00 42.52 245 GLU B N 1
ATOM 1715 C CA . GLU A 1 245 ? 17.684 0.532 -14.912 1.00 41.18 245 GLU B CA 1
ATOM 1716 C C . GLU A 1 245 ? 17.670 2.068 -14.719 1.00 43.91 245 GLU B C 1
ATOM 1717 O O . GLU A 1 245 ? 18.643 2.743 -15.105 1.00 38.18 245 GLU B O 1
ATOM 1723 N N . LEU A 1 246 ? 16.582 2.574 -14.093 1.00 43.36 246 LEU B N 1
ATOM 1724 C CA . LEU A 1 246 ? 16.230 4.017 -13.959 1.00 46.18 246 LEU B CA 1
ATOM 1725 C C . LEU A 1 246 ? 17.299 4.985 -13.478 1.00 47.84 246 LEU B C 1
ATOM 1726 O O . LEU A 1 246 ? 17.179 6.226 -13.632 1.00 45.73 246 LEU B O 1
ATOM 1731 N N . THR A 1 247 ? 18.337 4.422 -12.887 1.00 46.26 247 THR B N 1
ATOM 1732 C CA . THR A 1 247 ? 19.276 5.206 -12.149 1.00 42.30 247 THR B CA 1
ATOM 1733 C C . THR A 1 247 ? 20.706 4.914 -12.585 1.00 41.73 247 THR B C 1
ATOM 1734 O O . THR A 1 247 ? 21.664 5.425 -11.999 1.00 46.72 247 THR B O 1
ATOM 1738 N N . GLN A 1 248 ? 20.873 4.125 -13.643 1.00 40.61 248 GLN B N 1
ATOM 1739 C CA . GLN A 1 248 ? 22.222 3.837 -14.140 1.00 41.52 248 GLN B CA 1
ATOM 1740 C C . GLN A 1 248 ? 22.341 3.943 -15.664 1.00 40.61 248 GLN B C 1
ATOM 1741 O O . GLN A 1 248 ? 23.248 3.372 -16.288 1.00 36.78 248 GLN B O 1
ATOM 1747 N N . THR A 1 249 ? 21.456 4.740 -16.250 1.00 39.55 249 THR B N 1
ATOM 1748 C CA . THR A 1 249 ? 21.606 5.139 -17.642 1.00 37.25 249 THR B CA 1
ATOM 1749 C C . THR A 1 249 ? 21.208 6.601 -17.815 1.00 42.50 249 THR B C 1
ATOM 1750 O O . THR A 1 249 ? 20.263 7.084 -17.164 1.00 44.53 249 THR B O 1
ATOM 1754 N N . ASP A 1 250 ? 21.904 7.314 -18.694 1.00 44.80 250 ASP B N 1
ATOM 1755 C CA . ASP A 1 250 ? 21.413 8.645 -19.092 1.00 46.48 250 ASP B CA 1
ATOM 1756 C C . ASP A 1 250 ? 20.416 8.563 -20.246 1.00 41.97 250 ASP B C 1
ATOM 1757 O O . ASP A 1 250 ? 19.749 9.553 -20.585 1.00 44.96 250 ASP B O 1
ATOM 1762 N N . SER A 1 251 ? 20.265 7.373 -20.807 1.00 39.11 251 SER B N 1
ATOM 1763 C CA . SER A 1 251 ? 19.282 7.162 -21.871 1.00 41.78 251 SER B CA 1
ATOM 1764 C C . SER A 1 251 ? 17.819 7.382 -21.395 1.00 37.61 251 SER B C 1
ATOM 1765 O O . SER A 1 251 ? 17.555 7.607 -20.204 1.00 35.17 251 SER B O 1
ATOM 1768 N N . PHE A 1 252 ? 16.888 7.376 -22.343 1.00 37.23 252 PHE B N 1
ATOM 1769 C CA . PHE A 1 252 ? 15.434 7.263 -22.046 1.00 38.42 252 PHE B CA 1
ATOM 1770 C C . PHE A 1 252 ? 14.838 8.330 -21.130 1.00 35.47 252 PHE B C 1
ATOM 1771 O O . PHE A 1 252 ? 13.720 8.136 -20.610 1.00 34.76 252 PHE B O 1
ATOM 1779 N N . GLY A 1 253 ? 15.570 9.441 -20.952 1.00 33.56 253 GLY B N 1
ATOM 1780 C CA . GLY A 1 253 ? 15.219 10.478 -19.975 1.00 35.15 253 GLY B CA 1
ATOM 1781 C C . GLY A 1 253 ? 15.549 10.149 -18.527 1.00 37.26 253 GLY B C 1
ATOM 1782 O O . GLY A 1 253 ? 15.268 10.923 -17.619 1.00 33.64 253 GLY B O 1
ATOM 1783 N N . TYR A 1 254 ? 16.158 8.990 -18.303 1.00 41.43 254 TYR B N 1
ATOM 1784 C CA . TYR A 1 254 ? 16.578 8.600 -16.973 1.00 38.96 254 TYR B CA 1
ATOM 1785 C C . TYR A 1 254 ? 17.911 9.263 -16.661 1.00 40.73 254 TYR B C 1
ATOM 1786 O O . TYR A 1 254 ? 18.487 9.954 -17.507 1.00 44.42 254 TYR B O 1
ATOM 1795 N N . ARG A 1 255 ? 18.419 9.005 -15.464 1.00 40.80 255 ARG B N 1
ATOM 1796 C CA . ARG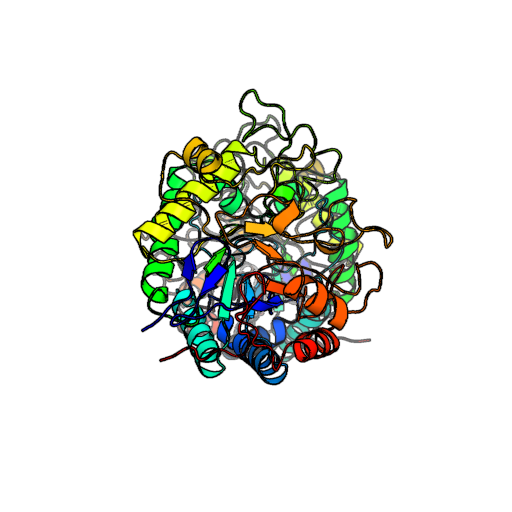 A 1 255 ? 19.677 9.579 -15.023 1.00 45.14 255 ARG B CA 1
ATOM 1797 C C . ARG A 1 255 ? 20.620 8.503 -14.518 1.00 42.72 255 ARG B C 1
ATOM 1798 O O . ARG A 1 255 ? 20.216 7.638 -13.761 1.00 44.62 255 ARG B O 1
ATOM 1806 N N . ASN A 1 256 ? 21.871 8.551 -14.950 1.00 44.45 256 ASN B N 1
ATOM 1807 C CA . ASN A 1 256 ? 22.926 7.703 -14.388 1.00 46.76 256 ASN B CA 1
ATOM 1808 C C . ASN A 1 256 ? 23.506 8.438 -13.185 1.00 46.81 256 ASN B C 1
ATOM 1809 O O . ASN A 1 256 ? 24.349 9.317 -13.342 1.00 50.49 256 ASN B O 1
ATOM 1814 N N . HIS A 1 257 ? 23.071 8.066 -11.983 1.00 43.38 257 HIS B N 1
ATOM 1815 C CA . HIS A 1 257 ? 23.514 8.756 -10.786 1.00 41.70 257 HIS B CA 1
ATOM 1816 C C . HIS A 1 257 ? 24.869 8.352 -10.268 1.00 38.99 257 HIS B C 1
ATOM 1817 O O . HIS A 1 257 ? 25.313 8.942 -9.297 1.00 40.08 257 HIS B O 1
ATOM 1824 N N . TYR A 1 258 ? 25.527 7.375 -10.895 1.00 38.34 258 TYR B N 1
ATOM 1825 C CA . TYR A 1 258 ? 26.757 6.797 -10.341 1.00 36.59 258 TYR B CA 1
ATOM 1826 C C . TYR A 1 258 ? 27.967 6.870 -11.285 1.00 39.50 258 TYR B C 1
ATOM 1827 O O . TYR A 1 258 ? 28.995 6.224 -11.039 1.00 40.72 258 TYR B O 1
ATOM 1836 N N . LYS A 1 259 ? 27.859 7.678 -12.341 1.00 43.46 259 LYS B N 1
ATOM 1837 C CA . LYS A 1 259 ? 29.016 7.965 -13.213 1.00 46.46 259 LYS B CA 1
ATOM 1838 C C . LYS A 1 259 ? 30.152 8.636 -12.458 1.00 40.88 259 LYS B C 1
ATOM 1839 O O . LYS A 1 259 ? 29.919 9.365 -11.506 1.00 35.69 259 LYS B O 1
ATOM 1845 N N . ASP A 1 260 ? 31.381 8.362 -12.876 1.00 38.09 260 ASP B N 1
ATOM 1846 C CA . ASP A 1 260 ? 32.555 9.022 -12.285 1.00 37.60 260 ASP B CA 1
ATOM 1847 C C . ASP A 1 260 ? 32.254 10.475 -11.848 1.00 37.40 260 ASP B C 1
ATOM 1848 O O . ASP A 1 260 ? 32.303 10.761 -10.649 1.00 38.83 260 ASP B O 1
ATOM 1853 N N . SER A 1 261 ? 31.925 11.379 -12.783 1.00 37.86 261 SER B N 1
ATOM 1854 C CA . SER A 1 261 ? 31.690 12.821 -12.432 1.00 41.20 261 SER B CA 1
ATOM 1855 C C . SER A 1 261 ? 30.861 12.991 -11.132 1.00 44.15 261 SER B C 1
ATOM 1856 O O . SER A 1 261 ? 31.294 13.685 -10.190 1.00 46.09 261 SER B O 1
ATOM 1859 N N . CYS A 1 262 ? 29.723 12.304 -11.067 1.00 42.93 262 CYS B N 1
ATOM 1860 C CA . CYS A 1 262 ? 28.799 12.424 -9.943 1.00 46.52 262 CYS B CA 1
ATOM 1861 C C . CYS A 1 262 ? 29.354 11.977 -8.580 1.00 45.45 262 CYS B C 1
ATOM 1862 O O . CYS A 1 262 ? 29.103 12.640 -7.570 1.00 53.52 262 CYS B O 1
ATOM 1865 N N . LEU A 1 263 ? 30.014 10.824 -8.541 1.00 41.02 263 LEU B N 1
ATOM 1866 C CA . LEU A 1 263 ? 30.556 10.298 -7.293 1.00 41.18 263 LEU B CA 1
ATOM 1867 C C . LEU A 1 263 ? 31.656 11.198 -6.807 1.00 41.34 263 LEU B C 1
ATOM 1868 O O . LEU A 1 263 ? 31.713 11.570 -5.613 1.00 40.74 263 LEU B O 1
ATOM 1873 N N . THR A 1 264 ? 32.543 11.498 -7.749 1.00 41.28 264 THR B N 1
ATOM 1874 C CA . THR A 1 264 ? 33.745 12.277 -7.493 1.00 44.68 264 THR B CA 1
ATOM 1875 C C . THR A 1 264 ? 33.368 13.703 -6.997 1.00 46.17 264 THR B C 1
ATOM 1876 O O . THR A 1 264 ? 33.907 14.195 -6.006 1.00 47.56 264 THR B O 1
ATOM 1880 N N . GLY A 1 265 ? 32.377 14.313 -7.641 1.00 50.68 265 GLY B N 1
ATOM 1881 C CA . GLY A 1 265 ? 31.781 15.559 -7.169 1.00 51.34 265 GLY B CA 1
ATOM 1882 C C . GLY A 1 265 ? 30.929 15.498 -5.910 1.00 49.19 265 GLY B C 1
ATOM 1883 O O . GLY A 1 265 ? 30.484 16.521 -5.439 1.00 55.02 265 GLY B O 1
ATOM 1884 N N . ALA A 1 266 ? 30.690 14.330 -5.343 1.00 48.26 266 ALA B N 1
ATOM 1885 C CA . ALA A 1 266 ? 29.911 14.252 -4.092 1.00 49.31 266 ALA B CA 1
ATOM 1886 C C . ALA A 1 266 ? 30.808 14.260 -2.849 1.00 48.65 266 ALA B C 1
ATOM 1887 O O . ALA A 1 266 ? 30.439 14.787 -1.793 1.00 47.76 266 ALA B O 1
ATOM 1889 N N . GLY A 1 267 ? 31.958 13.619 -2.961 1.00 43.56 267 GLY B N 1
ATOM 1890 C CA . GLY A 1 267 ? 32.791 13.379 -1.800 1.00 43.51 267 GLY B CA 1
ATOM 1891 C C . GLY A 1 267 ? 34.230 13.757 -2.021 1.00 40.77 267 GLY B C 1
ATOM 1892 O O . GLY A 1 267 ? 35.027 13.703 -1.094 1.00 35.86 267 GLY B O 1
ATOM 1893 N N . GLY A 1 268 ? 34.553 14.104 -3.261 1.00 40.67 268 GLY B N 1
ATOM 1894 C CA . GLY A 1 268 ? 35.769 14.810 -3.553 1.00 44.30 268 GLY B CA 1
ATOM 1895 C C . GLY A 1 268 ? 36.934 13.885 -3.574 1.00 43.57 268 GLY B C 1
ATOM 1896 O O . GLY A 1 268 ? 38.060 14.340 -3.563 1.00 49.08 268 GLY B O 1
ATOM 1897 N N . LYS A 1 269 ? 36.666 12.584 -3.596 1.00 46.83 269 LYS B N 1
ATOM 1898 C CA . LYS A 1 269 ? 37.732 11.601 -3.658 1.00 51.56 269 LYS B CA 1
ATOM 1899 C C . LYS A 1 269 ? 37.738 11.083 -5.082 1.00 53.88 269 LYS B C 1
ATOM 1900 O O . LYS A 1 269 ? 36.728 10.581 -5.609 1.00 53.65 269 LYS B O 1
ATOM 1906 N N . SER A 1 270 ? 38.893 11.286 -5.708 1.00 49.53 270 SER B N 1
ATOM 1907 C CA . SER A 1 270 ? 38.974 11.322 -7.142 1.00 47.44 270 SER B CA 1
ATOM 1908 C C . SER A 1 270 ? 39.010 9.912 -7.714 1.00 42.54 270 SER B C 1
ATOM 1909 O O . SER A 1 270 ? 38.573 9.691 -8.835 1.00 41.75 270 SER B O 1
ATOM 1912 N N . ASN A 1 271 ? 39.543 8.972 -6.941 1.00 43.02 271 ASN B N 1
ATOM 1913 C CA . ASN A 1 271 ? 39.555 7.552 -7.307 1.00 41.71 271 ASN B CA 1
ATOM 1914 C C . ASN A 1 271 ? 38.458 6.758 -6.587 1.00 42.69 271 ASN B C 1
ATOM 1915 O O . ASN A 1 271 ? 38.610 5.579 -6.334 1.00 39.67 271 ASN B O 1
ATOM 1920 N N . GLY A 1 272 ? 37.343 7.415 -6.260 1.00 45.14 272 GLY B N 1
ATOM 1921 C CA . GLY A 1 272 ? 36.265 6.772 -5.537 1.00 42.49 272 GLY B CA 1
ATOM 1922 C C . GLY A 1 272 ? 35.191 6.487 -6.537 1.00 42.31 272 GLY B C 1
ATOM 1923 O O . GLY A 1 272 ? 34.086 7.079 -6.466 1.00 40.39 272 GLY B O 1
ATOM 1924 N N . ILE A 1 273 ? 35.533 5.609 -7.486 1.00 38.73 273 ILE B N 1
ATOM 1925 C CA . ILE A 1 273 ? 34.645 5.315 -8.611 1.00 37.12 273 ILE B CA 1
ATOM 1926 C C . ILE A 1 273 ? 34.118 3.888 -8.582 1.00 36.16 273 ILE B C 1
ATOM 1927 O O . ILE A 1 273 ? 34.584 3.065 -7.805 1.00 34.88 273 ILE B O 1
ATOM 1932 N N . ILE A 1 274 ? 33.079 3.626 -9.360 1.00 36.67 274 ILE B N 1
ATOM 1933 C CA . ILE A 1 274 ? 32.732 2.247 -9.622 1.00 37.45 274 ILE B CA 1
ATOM 1934 C C . ILE A 1 274 ? 33.400 1.870 -10.917 1.00 37.99 274 ILE B C 1
ATOM 1935 O O . ILE A 1 274 ? 33.602 2.701 -11.769 1.00 42.03 274 ILE B O 1
ATOM 1940 N N . ASN A 1 275 ? 33.776 0.611 -11.031 1.00 39.03 275 ASN B N 1
ATOM 1941 C CA . ASN A 1 275 ? 34.464 0.111 -12.200 1.00 36.20 275 ASN B CA 1
ATOM 1942 C C . ASN A 1 275 ? 33.535 -0.565 -13.181 1.00 36.28 275 ASN B C 1
ATOM 1943 O O . ASN A 1 275 ? 33.911 -0.721 -14.347 1.00 38.77 275 ASN B O 1
ATOM 1948 N N . PHE A 1 276 ? 32.347 -0.954 -12.699 1.00 33.79 276 PHE B N 1
ATOM 1949 C CA . PHE A 1 276 ? 31.290 -1.547 -13.493 1.00 33.97 276 PHE B CA 1
ATOM 1950 C C . PHE A 1 276 ? 29.904 -1.210 -12.933 1.00 37.46 276 PHE B C 1
ATOM 1951 O O . PHE A 1 276 ? 29.685 -1.186 -11.722 1.00 41.81 276 PHE B O 1
ATOM 1959 N N . TYR A 1 277 ? 28.979 -0.900 -13.838 1.00 37.28 277 TYR B N 1
ATOM 1960 C CA . TYR A 1 277 ? 27.598 -0.635 -13.489 1.00 34.80 277 TYR B CA 1
ATOM 1961 C C . TYR A 1 277 ? 26.866 -1.950 -13.252 1.00 34.45 277 TYR B C 1
ATOM 1962 O O . TYR A 1 277 ? 27.357 -3.049 -13.568 1.00 31.84 277 TYR B O 1
ATOM 1971 N N . GLN A 1 278 ? 25.676 -1.836 -12.694 1.00 33.33 278 GLN B N 1
ATOM 1972 C CA . GLN A 1 278 ? 24.921 -3.004 -12.301 1.00 31.66 278 GLN B CA 1
ATOM 1973 C C . GLN A 1 278 ? 23.485 -2.618 -12.099 1.00 32.55 278 GLN B C 1
ATOM 1974 O O . GLN A 1 278 ? 23.160 -1.809 -11.221 1.00 29.50 278 GLN B O 1
ATOM 1980 N N . MET A 1 279 ? 22.618 -3.187 -12.923 1.00 34.64 279 MET B N 1
ATOM 1981 C CA . MET A 1 279 ? 21.192 -3.017 -12.724 1.00 34.93 279 MET B CA 1
ATOM 1982 C C . MET A 1 279 ? 20.595 -4.325 -12.229 1.00 34.39 279 MET B C 1
ATOM 1983 O O . MET A 1 279 ? 21.137 -5.403 -12.471 1.00 35.81 279 MET B O 1
ATOM 1988 N N . HIS A 1 280 ? 19.528 -4.216 -11.464 1.00 34.91 280 HIS B N 1
ATOM 1989 C CA . HIS A 1 280 ? 18.722 -5.374 -11.077 1.00 36.15 280 HIS B CA 1
ATOM 1990 C C . HIS A 1 280 ? 17.409 -5.274 -11.799 1.00 34.99 280 HIS B C 1
ATOM 1991 O O . HIS A 1 280 ? 17.003 -4.194 -12.061 1.00 32.42 280 HIS B O 1
ATOM 1998 N N . THR A 1 281 ? 16.708 -6.372 -12.081 1.00 39.24 281 THR B N 1
ATOM 1999 C CA . THR A 1 281 ? 15.479 -6.242 -12.855 1.00 39.98 281 THR B CA 1
ATOM 2000 C C . THR A 1 281 ? 14.430 -7.319 -12.570 1.00 41.49 281 THR B C 1
ATOM 2001 O O . THR A 1 281 ? 14.717 -8.521 -12.559 1.00 44.07 281 THR B O 1
ATOM 2005 N N . TYR A 1 282 ? 13.210 -6.839 -12.344 1.00 38.78 282 TYR B N 1
ATOM 2006 C CA . TYR A 1 282 ? 12.075 -7.649 -11.995 1.00 40.35 282 TYR B CA 1
ATOM 2007 C C . TYR A 1 282 ? 10.784 -7.089 -12.666 1.00 43.45 282 TYR B C 1
ATOM 2008 O O . TYR A 1 282 ? 10.514 -5.879 -12.648 1.00 46.37 282 TYR B O 1
ATOM 2017 N N . SER A 1 283 ? 9.974 -7.968 -13.243 1.00 45.96 283 SER B N 1
ATOM 2018 C CA . SER A 1 283 ? 8.675 -7.572 -13.781 1.00 45.75 283 SER B CA 1
ATOM 2019 C C . SER A 1 283 ? 7.672 -7.219 -12.675 1.00 49.87 283 SER B C 1
ATOM 2020 O O . SER A 1 283 ? 7.850 -7.594 -11.518 1.00 49.55 283 SER B O 1
ATOM 2023 N N . HIS A 1 284 ? 6.625 -6.482 -13.036 1.00 56.37 284 HIS B N 1
ATOM 2024 C CA . HIS A 1 284 ? 5.494 -6.222 -12.132 1.00 60.13 284 HIS B CA 1
ATOM 2025 C C . HIS A 1 284 ? 4.211 -6.697 -12.791 1.00 56.47 284 HIS B C 1
ATOM 2026 O O . HIS A 1 284 ? 3.863 -6.268 -13.903 1.00 54.67 284 HIS B O 1
ATOM 2033 N N . SER A 1 285 ? 3.538 -7.632 -12.128 1.00 55.11 285 SER B N 1
ATOM 2034 C CA . SER A 1 285 ? 2.355 -8.282 -12.691 1.00 58.58 285 SER B CA 1
ATOM 2035 C C . SER A 1 285 ? 2.680 -8.867 -14.083 1.00 62.75 285 SER B C 1
ATOM 2036 O O . SER A 1 285 ? 1.958 -8.618 -15.054 1.00 64.60 285 SER B O 1
ATOM 2039 N N . GLY A 1 286 ? 3.779 -9.622 -14.178 1.00 57.47 286 GLY B N 1
ATOM 2040 C CA . GLY A 1 286 ? 4.201 -10.214 -15.445 1.00 53.33 286 GLY B CA 1
ATOM 2041 C C . GLY A 1 286 ? 4.651 -9.239 -16.538 1.00 50.40 286 GLY B C 1
ATOM 2042 O O . GLY A 1 286 ? 4.751 -9.645 -17.702 1.00 50.56 286 GLY B O 1
ATOM 2043 N N . LYS A 1 287 ? 4.928 -7.973 -16.206 1.00 44.05 287 LYS B N 1
ATOM 2044 C CA . LYS A 1 287 ? 5.373 -7.017 -17.226 1.00 44.43 287 LYS B CA 1
ATOM 2045 C C . LYS A 1 287 ? 6.620 -6.272 -16.814 1.00 41.74 287 LYS B C 1
ATOM 2046 O O . LYS A 1 287 ? 6.655 -5.646 -15.775 1.00 39.20 287 LYS B O 1
ATOM 2048 N N . TRP A 1 288 ? 7.661 -6.382 -17.631 1.00 42.88 288 TRP B N 1
ATOM 2049 C CA . TRP A 1 288 ? 8.882 -5.608 -17.463 1.00 43.60 288 TRP B CA 1
ATOM 2050 C C . TRP A 1 288 ? 8.623 -4.090 -17.523 1.00 44.40 288 TRP B C 1
ATOM 2051 O O . TRP A 1 288 ? 7.667 -3.639 -18.124 1.00 43.23 288 TRP B O 1
ATOM 2062 N N . ASN A 1 289 ? 9.502 -3.300 -16.922 1.00 45.46 289 ASN B N 1
ATOM 2063 C CA . ASN A 1 289 ? 9.594 -1.873 -17.271 1.00 45.47 289 ASN B CA 1
ATOM 2064 C C . ASN A 1 289 ? 9.874 -1.655 -18.786 1.00 46.69 289 ASN B C 1
ATOM 2065 O O . ASN A 1 289 ? 10.406 -2.520 -19.452 1.00 42.62 289 ASN B O 1
ATOM 2070 N N . GLN A 1 290 ? 9.489 -0.496 -19.314 1.00 54.14 290 GLN B N 1
ATOM 2071 C CA . GLN A 1 290 ? 9.638 -0.177 -20.741 1.00 56.52 290 GLN B CA 1
ATOM 2072 C C . GLN A 1 290 ? 11.021 -0.499 -21.321 1.00 54.13 290 GLN B C 1
ATOM 2073 O O . GLN A 1 290 ? 11.156 -1.187 -22.345 1.00 45.52 290 GLN B O 1
ATOM 2079 N N . ASN A 1 291 ? 12.043 0.033 -20.664 1.00 48.51 291 ASN B N 1
ATOM 2080 C CA . ASN A 1 291 ? 13.396 -0.053 -21.174 1.00 46.72 291 ASN B CA 1
ATOM 2081 C C . ASN A 1 291 ? 14.268 -0.787 -20.170 1.00 42.34 291 ASN B C 1
ATOM 2082 O O . ASN A 1 291 ? 15.417 -0.423 -19.938 1.00 41.21 291 ASN B O 1
ATOM 2087 N N . ALA A 1 292 ? 13.688 -1.832 -19.587 1.00 38.32 292 ALA B N 1
ATOM 2088 C CA . ALA A 1 292 ? 14.383 -2.698 -18.667 1.00 38.92 292 ALA B CA 1
ATOM 2089 C C . ALA A 1 292 ? 15.314 -3.603 -19.458 1.00 37.35 292 ALA B C 1
ATOM 2090 O O . ALA A 1 292 ? 15.205 -3.714 -20.677 1.00 43.99 292 ALA B O 1
ATOM 2092 N N . PRO A 1 293 ? 16.274 -4.206 -18.788 1.00 35.59 293 PRO B N 1
ATOM 2093 C CA . PRO A 1 293 ? 17.369 -4.862 -19.504 1.00 39.51 293 PRO B CA 1
ATOM 2094 C C . PRO A 1 293 ? 17.009 -5.976 -20.496 1.00 42.99 293 PRO B C 1
ATOM 2095 O O . PRO A 1 293 ? 17.651 -6.061 -21.554 1.00 43.61 293 PRO B O 1
ATOM 2099 N N . PHE A 1 294 ? 16.028 -6.826 -20.144 1.00 43.27 294 PHE B N 1
ATOM 2100 C CA . PHE A 1 294 ? 15.602 -7.922 -21.014 1.00 41.64 294 PHE B CA 1
ATOM 2101 C C . PHE A 1 294 ? 14.604 -7.415 -22.042 1.00 41.82 294 PHE B C 1
ATOM 2102 O O . PHE A 1 294 ? 14.202 -8.170 -22.920 1.00 42.58 294 PHE B O 1
ATOM 2110 N N . LYS A 1 295 ? 14.247 -6.132 -21.970 1.00 42.12 295 LYS B N 1
ATOM 2111 C CA . LYS A 1 295 ? 13.501 -5.481 -23.060 1.00 44.44 295 LYS B CA 1
ATOM 2112 C C . LYS A 1 295 ? 14.414 -4.903 -24.135 1.00 46.20 295 LYS B C 1
ATOM 2113 O O . LYS A 1 295 ? 13.964 -4.599 -25.217 1.00 46.35 295 LYS B O 1
ATOM 2119 N N . VAL A 1 296 ? 15.704 -4.800 -23.862 1.00 48.79 296 VAL B N 1
ATOM 2120 C CA . VAL A 1 296 ? 16.518 -3.835 -24.562 1.00 49.27 296 VAL B CA 1
ATOM 2121 C C . VAL A 1 296 ? 17.973 -4.349 -24.766 1.00 48.61 296 VAL B C 1
ATOM 2122 O O . VAL A 1 296 ? 18.247 -5.518 -24.546 1.00 52.16 296 VAL B O 1
ATOM 2126 N N . ASN A 1 297 ? 18.864 -3.496 -25.249 1.00 46.53 297 ASN B N 1
ATOM 2127 C CA . ASN A 1 297 ? 20.299 -3.789 -25.399 1.00 46.98 297 ASN B CA 1
ATOM 2128 C C . ASN A 1 297 ? 21.078 -3.245 -24.230 1.00 44.22 297 ASN B C 1
ATOM 2129 O O . ASN A 1 297 ? 20.719 -2.201 -23.716 1.00 49.66 297 ASN B O 1
ATOM 2134 N N . ARG A 1 298 ? 22.220 -3.815 -23.891 1.00 41.76 298 ARG B N 1
ATOM 2135 C CA . ARG A 1 298 ? 23.135 -3.069 -23.009 1.00 42.10 298 ARG B CA 1
ATOM 2136 C C . ARG A 1 298 ? 23.596 -1.763 -23.661 1.00 39.48 298 ARG B C 1
ATOM 2137 O O . ARG A 1 298 ? 23.926 -0.787 -22.992 1.00 46.12 298 ARG B O 1
ATOM 2145 N N . TRP A 1 299 ? 23.677 -1.771 -24.977 1.00 38.95 299 TRP B N 1
ATOM 2146 C CA . TRP A 1 299 ? 24.236 -0.656 -25.727 1.00 36.51 299 TRP B CA 1
ATOM 2147 C C . TRP A 1 299 ? 23.266 0.501 -25.651 1.00 37.02 299 TRP B C 1
ATOM 2148 O O . TRP A 1 299 ? 23.670 1.667 -25.577 1.00 34.44 299 TRP B O 1
ATOM 2159 N N . ALA A 1 300 ? 21.977 0.153 -25.636 1.00 34.41 300 ALA B N 1
ATOM 2160 C CA . ALA A 1 300 ? 20.911 1.119 -25.436 1.00 33.59 300 ALA B CA 1
ATOM 2161 C C . ALA A 1 300 ? 21.182 1.982 -24.215 1.00 34.92 300 ALA B C 1
ATOM 2162 O O . ALA A 1 300 ? 20.810 3.149 -24.195 1.00 38.11 300 ALA B O 1
ATOM 2164 N N . TYR A 1 301 ? 21.826 1.441 -23.179 1.00 34.38 301 TYR B N 1
ATOM 2165 C CA . TYR A 1 301 ? 22.008 2.251 -21.981 1.00 36.17 301 TYR B CA 1
ATOM 2166 C C . TYR A 1 301 ? 23.147 3.278 -22.159 1.00 38.70 301 TYR B C 1
ATOM 2167 O O . TYR A 1 301 ? 23.374 4.107 -21.290 1.00 41.51 301 TYR B O 1
ATOM 2176 N N . ASN A 1 302 ? 23.800 3.250 -23.319 1.00 40.71 302 ASN B N 1
ATOM 2177 C CA . ASN A 1 302 ? 24.887 4.180 -23.659 1.00 41.14 302 ASN B CA 1
ATOM 2178 C C . ASN A 1 302 ? 25.824 4.316 -22.470 1.00 37.37 302 ASN B C 1
ATOM 2179 O O . ASN A 1 302 ? 25.950 5.375 -21.873 1.00 36.45 302 ASN B O 1
ATOM 2184 N N . VAL A 1 303 ? 26.439 3.206 -22.097 1.00 37.91 303 VAL B N 1
ATOM 2185 C CA . VAL A 1 303 ? 27.208 3.161 -20.851 1.00 35.71 303 VAL B CA 1
ATOM 2186 C C . VAL A 1 303 ? 28.488 2.279 -21.019 1.00 35.01 303 VAL B C 1
ATOM 2187 O O . VAL A 1 303 ? 28.989 1.647 -20.085 1.00 32.56 303 VAL B O 1
ATOM 2191 N N . ASN A 1 304 ? 29.039 2.356 -22.227 1.00 33.89 304 ASN B N 1
ATOM 2192 C CA . ASN A 1 304 ? 29.997 1.426 -22.751 1.00 35.69 304 ASN B CA 1
ATOM 2193 C C . ASN A 1 304 ? 31.412 1.704 -22.242 1.00 39.39 304 ASN B C 1
ATOM 2194 O O . ASN A 1 304 ? 32.290 0.891 -22.475 1.00 36.51 304 ASN B O 1
ATOM 2199 N N . ASP A 1 305 ? 31.617 2.851 -21.573 1.00 40.90 305 ASP B N 1
ATOM 2200 C CA . ASP A 1 305 ? 32.835 3.147 -20.775 1.00 42.81 305 ASP B CA 1
ATOM 2201 C C . ASP A 1 305 ? 33.150 2.046 -19.722 1.00 43.19 305 ASP B C 1
ATOM 2202 O O . ASP A 1 305 ? 34.331 1.810 -19.366 1.00 38.60 305 ASP B O 1
ATOM 2207 N N . LYS A 1 306 ? 32.095 1.404 -19.205 1.00 42.49 306 LYS B N 1
ATOM 2208 C CA . LYS A 1 306 ? 32.246 0.390 -18.136 1.00 41.31 306 LYS B CA 1
ATOM 2209 C C . LYS A 1 306 ? 31.407 -0.804 -18.477 1.00 38.82 306 LYS B C 1
ATOM 2210 O O . LYS A 1 306 ? 30.394 -0.651 -19.157 1.00 42.32 306 LYS B O 1
ATOM 2216 N N . PRO A 1 307 ? 31.796 -1.995 -17.988 1.00 35.26 307 PRO B N 1
ATOM 2217 C CA . PRO A 1 307 ? 30.952 -3.183 -18.078 1.00 33.09 307 PRO B CA 1
ATOM 2218 C C . PRO A 1 307 ? 29.636 -2.949 -17.350 1.00 35.28 307 PRO B C 1
ATOM 2219 O O . PRO A 1 307 ? 29.584 -2.100 -16.466 1.00 38.03 307 PRO B O 1
ATOM 2223 N N . LEU A 1 308 ? 28.582 -3.653 -17.768 1.00 35.47 308 LEU B N 1
ATOM 2224 C CA . LEU A 1 308 ? 27.254 -3.614 -17.138 1.00 34.15 308 LEU B CA 1
ATOM 2225 C C . LEU A 1 308 ? 26.771 -5.048 -16.820 1.00 35.91 308 LEU B C 1
ATOM 2226 O O . LEU A 1 308 ? 26.791 -5.947 -17.675 1.00 35.50 308 LEU B O 1
ATOM 2231 N N . LEU A 1 309 ? 26.373 -5.242 -15.572 1.00 35.33 309 LEU B N 1
ATOM 2232 C CA . LEU A 1 309 ? 26.101 -6.541 -15.027 1.00 34.40 309 LEU B CA 1
ATOM 2233 C C . LEU A 1 309 ? 24.638 -6.476 -14.746 1.00 34.31 309 LEU B C 1
ATOM 2234 O O . LEU A 1 309 ? 24.171 -5.480 -14.187 1.00 36.36 309 LEU B O 1
ATOM 2239 N N . ILE A 1 310 ? 23.909 -7.516 -15.113 1.00 32.43 310 ILE B N 1
ATOM 2240 C CA . ILE A 1 310 ? 22.574 -7.698 -14.559 1.00 35.53 310 ILE B CA 1
ATOM 2241 C C . ILE A 1 310 ? 22.718 -8.429 -13.236 1.00 37.16 310 ILE B C 1
ATOM 2242 O O . ILE A 1 310 ? 22.874 -9.658 -13.205 1.00 39.96 310 ILE B O 1
ATOM 2247 N N . GLY A 1 311 ? 22.618 -7.669 -12.148 1.00 39.24 311 GLY B N 1
ATOM 2248 C CA . GLY A 1 311 ? 23.121 -8.094 -10.835 1.00 36.48 311 GLY B CA 1
ATOM 2249 C C . GLY A 1 311 ? 22.178 -9.012 -10.114 1.00 34.54 311 GLY B C 1
ATOM 2250 O O . GLY A 1 311 ? 22.608 -9.901 -9.357 1.00 31.81 311 GLY B O 1
ATOM 2251 N N . GLU A 1 312 ? 20.891 -8.792 -10.349 1.00 33.97 312 GLU B N 1
ATOM 2252 C CA . GLU A 1 312 ? 19.850 -9.718 -9.921 1.00 32.84 312 GLU B CA 1
ATOM 2253 C C . GLU A 1 312 ? 18.733 -9.804 -10.947 1.00 34.89 312 GLU B C 1
ATOM 2254 O O . GLU A 1 312 ? 18.416 -8.831 -11.634 1.00 33.65 312 GLU B O 1
ATOM 2260 N N . PHE A 1 313 ? 18.129 -10.980 -11.043 1.00 36.26 313 PHE B N 1
ATOM 2261 C CA . PHE A 1 313 ? 16.896 -11.157 -11.785 1.00 37.69 313 PHE B CA 1
ATOM 2262 C C . PHE A 1 313 ? 16.267 -12.504 -11.410 1.00 37.47 313 PHE B C 1
ATOM 2263 O O . PHE A 1 313 ? 16.927 -13.336 -10.818 1.00 37.17 313 PHE B O 1
ATOM 2271 N N . ALA A 1 314 ? 15.018 -12.741 -11.768 1.00 40.65 314 ALA B N 1
ATOM 2272 C CA . ALA A 1 314 ? 14.440 -14.054 -11.511 1.00 43.64 314 ALA B CA 1
ATOM 2273 C C . ALA A 1 314 ? 13.371 -14.481 -12.516 1.00 46.15 314 ALA B C 1
ATOM 2274 O O . ALA A 1 314 ? 12.501 -13.677 -12.845 1.00 41.12 314 ALA B O 1
ATOM 2276 N N . SER A 1 315 ? 13.442 -15.753 -12.968 1.00 50.25 315 SER B N 1
ATOM 2277 C CA . SER A 1 315 ? 12.469 -16.375 -13.928 1.00 50.08 315 SER B CA 1
ATOM 2278 C C . SER A 1 315 ? 11.059 -16.060 -13.554 1.00 44.55 315 SER B C 1
ATOM 2279 O O . SER A 1 315 ? 10.220 -15.795 -14.392 1.00 41.56 315 SER B O 1
ATOM 2282 N N . VAL A 1 316 ? 10.845 -16.121 -12.257 1.00 40.92 316 VAL B N 1
ATOM 2283 C CA . VAL A 1 316 ? 9.560 -16.139 -11.660 1.00 40.86 316 VAL B CA 1
ATOM 2284 C C . VAL A 1 316 ? 8.999 -14.693 -11.473 1.00 42.54 316 VAL B C 1
ATOM 2285 O O . VAL A 1 316 ? 7.814 -14.511 -11.150 1.00 39.78 316 VAL B O 1
ATOM 2289 N N . CYS A 1 317 ? 9.853 -13.681 -11.687 1.00 39.08 317 CYS B N 1
ATOM 2290 C CA . CYS A 1 317 ? 9.417 -12.317 -11.972 1.00 36.88 317 CYS B CA 1
ATOM 2291 C C . CYS A 1 317 ? 10.054 -11.835 -13.256 1.00 38.32 317 CYS B C 1
ATOM 2292 O O . CYS A 1 317 ? 10.967 -11.005 -13.274 1.00 45.83 317 CYS B O 1
ATOM 2295 N N . SER A 1 318 ? 9.558 -12.392 -14.347 1.00 37.29 318 SER B N 1
ATOM 2296 C CA . SER A 1 318 ? 10.033 -12.076 -15.652 1.00 37.28 318 SER B CA 1
ATOM 2297 C C . SER A 1 318 ? 8.814 -12.023 -16.533 1.00 40.47 318 SER B C 1
ATOM 2298 O O . SER A 1 318 ? 7.690 -11.888 -16.025 1.00 41.90 318 SER B O 1
ATOM 2301 N N . GLN A 1 319 ? 9.012 -12.137 -17.846 1.00 44.02 319 GLN B N 1
ATOM 2302 C CA . GLN A 1 319 ? 7.877 -12.296 -18.799 1.00 46.27 319 GLN B CA 1
ATOM 2303 C C . GLN A 1 319 ? 7.757 -13.731 -19.381 1.00 41.56 319 GLN B C 1
ATOM 2304 O O . GLN A 1 319 ? 7.481 -13.923 -20.562 1.00 38.23 319 GLN B O 1
ATOM 2310 N N . ASN A 1 320 ? 7.959 -14.721 -18.519 1.00 41.26 320 ASN B N 1
ATOM 2311 C CA . ASN A 1 320 ? 8.087 -16.135 -18.916 1.00 44.60 320 ASN B CA 1
ATOM 2312 C C . ASN A 1 320 ? 9.031 -16.507 -20.041 1.00 39.32 320 ASN B C 1
ATOM 2313 O O . ASN A 1 320 ? 8.846 -17.537 -20.664 1.00 38.94 320 ASN B O 1
ATOM 2318 N N . GLU A 1 321 ? 10.056 -15.727 -20.295 1.00 35.73 321 GLU B N 1
ATOM 2319 C CA . GLU A 1 321 ? 10.952 -16.129 -21.355 1.00 41.08 321 GLU B CA 1
ATOM 2320 C C . GLU A 1 321 ? 11.569 -17.541 -21.054 1.00 39.77 321 GLU B C 1
ATOM 2321 O O . GLU A 1 321 ? 11.890 -18.291 -21.980 1.00 38.38 321 GLU B O 1
ATOM 2327 N N . GLY A 1 322 ? 11.705 -17.886 -19.770 1.00 40.25 322 GLY B N 1
ATOM 2328 C CA . GLY A 1 322 ? 12.350 -19.144 -19.351 1.00 44.53 322 GLY B CA 1
ATOM 2329 C C . GLY A 1 322 ? 13.808 -18.890 -18.982 1.00 45.66 322 GLY B C 1
ATOM 2330 O O . GLY A 1 322 ? 14.565 -18.342 -19.795 1.00 48.85 322 GLY B O 1
ATOM 2331 N N . ILE A 1 323 ? 14.202 -19.268 -17.765 1.00 43.97 323 ILE B N 1
ATOM 2332 C CA . ILE A 1 323 ? 15.565 -18.996 -17.264 1.00 46.09 323 ILE B CA 1
ATOM 2333 C C . ILE A 1 323 ? 16.638 -19.056 -18.299 1.00 44.54 323 ILE B C 1
ATOM 2334 O O . ILE A 1 323 ? 17.469 -18.174 -18.334 1.00 45.84 323 ILE B O 1
ATOM 2339 N N . GLN A 1 324 ? 16.666 -20.106 -19.114 1.00 43.12 324 GLN B N 1
ATOM 2340 C CA . GLN A 1 324 ? 17.808 -20.260 -20.020 1.00 43.30 324 GLN B CA 1
ATOM 2341 C C . GLN A 1 324 ? 17.826 -19.195 -21.110 1.00 40.75 324 GLN B C 1
ATOM 2342 O O . GLN A 1 324 ? 18.889 -18.758 -21.512 1.00 35.05 324 GLN B O 1
ATOM 2348 N N . ASN A 1 325 ? 16.664 -18.789 -21.613 1.00 42.02 325 ASN B N 1
ATOM 2349 C CA . ASN A 1 325 ? 16.657 -17.784 -22.666 1.00 42.91 325 ASN B CA 1
ATOM 2350 C C . ASN A 1 325 ? 17.057 -16.437 -22.093 1.00 40.50 325 ASN B C 1
ATOM 2351 O O . ASN A 1 325 ? 17.617 -15.585 -22.794 1.00 44.57 325 ASN B O 1
ATOM 2356 N N . LEU A 1 326 ? 16.762 -16.270 -20.808 1.00 37.95 326 LEU B N 1
ATOM 2357 C CA . LEU A 1 326 ? 17.181 -15.114 -20.020 1.00 36.00 326 LEU B CA 1
ATOM 2358 C C . LEU A 1 326 ? 18.714 -15.060 -19.941 1.00 36.32 326 LEU B C 1
ATOM 2359 O O . LEU A 1 326 ? 19.317 -14.050 -20.280 1.00 31.73 326 LEU B O 1
ATOM 2364 N N . TYR A 1 327 ? 19.334 -16.156 -19.516 1.00 34.21 327 TYR B N 1
ATOM 2365 C CA . TYR A 1 327 ? 20.781 -16.220 -19.467 1.00 37.56 327 TYR B CA 1
ATOM 2366 C C . TYR A 1 327 ? 21.337 -15.900 -20.848 1.00 40.52 327 TYR B C 1
ATOM 2367 O O . TYR A 1 327 ? 22.239 -15.038 -20.990 1.00 39.76 327 TYR B O 1
ATOM 2376 N N . LYS A 1 328 ? 20.772 -16.574 -21.849 1.00 39.99 328 LYS B N 1
ATOM 2377 C CA . LYS A 1 328 ? 21.154 -16.392 -23.248 1.00 42.46 328 LYS B CA 1
ATOM 2378 C C . LYS A 1 328 ? 20.886 -14.989 -23.797 1.00 37.86 328 LYS B C 1
ATOM 2379 O O . LYS A 1 328 ? 21.681 -14.488 -24.591 1.00 37.97 328 LYS B O 1
ATOM 2385 N N . TYR A 1 329 ? 19.800 -14.357 -23.370 1.00 36.54 329 TYR B N 1
ATOM 2386 C CA . TYR A 1 329 ? 19.482 -13.018 -23.820 1.00 36.92 329 TYR B CA 1
ATOM 2387 C C . TYR A 1 329 ? 20.570 -12.073 -23.343 1.00 34.84 329 TYR B C 1
ATOM 2388 O O . TYR A 1 329 ? 21.103 -11.311 -24.113 1.00 41.03 329 TYR B O 1
ATOM 2397 N N . ALA A 1 330 ? 20.906 -12.152 -22.072 1.00 33.37 330 ALA B N 1
ATOM 2398 C CA . ALA A 1 330 ? 21.926 -11.311 -21.488 1.00 35.67 330 ALA B CA 1
ATOM 2399 C C . ALA A 1 330 ? 23.293 -11.478 -22.173 1.00 38.88 330 ALA B C 1
ATOM 2400 O O . ALA A 1 330 ? 23.984 -10.489 -22.460 1.00 40.19 330 ALA B O 1
ATOM 2402 N N . TYR A 1 331 ? 23.664 -12.722 -22.463 1.00 39.79 331 TYR B N 1
ATOM 2403 C CA . TYR A 1 331 ? 24.922 -13.022 -23.145 1.00 41.02 331 TYR B CA 1
ATOM 2404 C C . TYR A 1 331 ? 24.954 -12.508 -24.593 1.00 42.04 331 TYR B C 1
ATOM 2405 O O . TYR A 1 331 ? 26.012 -12.065 -25.100 1.00 31.53 331 TYR B O 1
ATOM 2414 N N . ASN A 1 332 ? 23.792 -12.566 -25.259 1.00 44.88 332 ASN B N 1
ATOM 2415 C CA . ASN A 1 332 ? 23.729 -12.213 -26.688 1.00 46.55 332 ASN B CA 1
ATOM 2416 C C . ASN A 1 332 ? 23.471 -10.758 -26.982 1.00 45.49 332 ASN B C 1
ATOM 2417 O O . ASN A 1 332 ? 23.691 -10.330 -28.104 1.00 41.92 332 ASN B O 1
ATOM 2422 N N . ASN A 1 333 ? 23.016 -10.000 -25.992 1.00 44.39 333 ASN B N 1
ATOM 2423 C CA . ASN A 1 333 ? 22.639 -8.614 -26.234 1.00 42.72 333 ASN B CA 1
ATOM 2424 C C . ASN A 1 333 ? 23.513 -7.664 -25.471 1.00 41.65 333 ASN B C 1
ATOM 2425 O O . ASN A 1 333 ? 23.070 -6.617 -24.991 1.00 45.82 333 ASN B O 1
ATOM 2430 N N . GLY A 1 334 ? 24.780 -8.041 -25.365 1.00 41.95 334 GLY B N 1
ATOM 2431 C CA . GLY A 1 334 ? 25.822 -7.131 -24.918 1.00 39.41 334 GLY B CA 1
ATOM 2432 C C . GLY A 1 334 ? 26.088 -7.051 -23.426 1.00 37.80 334 GLY B C 1
ATOM 2433 O O . GLY A 1 334 ? 26.992 -6.333 -23.006 1.00 38.47 334 GLY B O 1
ATOM 2434 N N . TYR A 1 335 ? 25.349 -7.775 -22.597 1.00 35.20 335 TYR B N 1
ATOM 2435 C CA . TYR A 1 335 ? 25.596 -7.604 -21.174 1.00 36.40 335 TYR B CA 1
ATOM 2436 C C . TYR A 1 335 ? 26.837 -8.362 -20.728 1.00 36.14 335 TYR B C 1
ATOM 2437 O O . TYR A 1 335 ? 27.223 -9.362 -21.344 1.00 32.88 335 TYR B O 1
ATOM 2446 N N . ASN A 1 336 ? 27.436 -7.897 -19.639 1.00 35.30 336 ASN B N 1
ATOM 2447 C CA . ASN A 1 336 ? 28.666 -8.497 -19.162 1.00 37.65 336 ASN B CA 1
ATOM 2448 C C . ASN A 1 336 ? 28.502 -9.486 -18.051 1.00 35.47 336 ASN B C 1
ATOM 2449 O O . ASN A 1 336 ? 29.476 -10.107 -17.646 1.00 35.01 336 ASN B O 1
ATOM 2454 N N . GLY A 1 337 ? 27.283 -9.638 -17.550 1.00 32.79 337 GLY B N 1
ATOM 2455 C CA . GLY A 1 337 ? 26.949 -10.829 -16.785 1.00 30.37 337 GLY B CA 1
ATOM 2456 C C . GLY A 1 337 ? 25.465 -10.903 -16.445 1.00 31.68 337 GLY B C 1
ATOM 2457 O O . GLY A 1 337 ? 24.716 -9.964 -16.745 1.00 28.79 337 GLY B O 1
ATOM 2458 N N . ALA A 1 338 ? 25.049 -12.002 -15.800 1.00 28.50 338 ALA B N 1
ATOM 2459 C CA . ALA A 1 338 ? 23.658 -12.161 -15.327 1.00 29.14 338 ALA B CA 1
ATOM 2460 C C . ALA A 1 338 ? 23.563 -13.115 -14.149 1.00 29.70 338 ALA B C 1
ATOM 2461 O O . ALA A 1 338 ? 24.064 -14.256 -14.214 1.00 26.15 338 ALA B O 1
ATOM 2463 N N . LEU A 1 339 ? 22.881 -12.654 -13.094 1.00 32.56 339 LEU B N 1
ATOM 2464 C CA . LEU A 1 339 ? 22.900 -13.310 -11.776 1.00 33.55 339 LEU B CA 1
ATOM 2465 C C . LEU A 1 339 ? 21.501 -13.439 -11.240 1.00 33.44 339 LEU B C 1
ATOM 2466 O O . LEU A 1 339 ? 20.807 -12.435 -11.089 1.00 34.68 339 LEU B O 1
ATOM 2471 N N . THR A 1 340 ? 21.096 -14.659 -10.927 1.00 34.70 340 THR B N 1
ATOM 2472 C CA . THR A 1 340 ? 19.726 -14.925 -10.495 1.00 36.99 340 THR B CA 1
ATOM 2473 C C . THR A 1 340 ? 19.575 -14.570 -9.040 1.00 35.83 340 THR B C 1
ATOM 2474 O O . THR A 1 340 ? 20.568 -14.429 -8.328 1.00 37.81 340 THR B O 1
ATOM 2478 N N . TRP A 1 341 ? 18.331 -14.413 -8.621 1.00 31.84 341 TRP B N 1
ATOM 2479 C CA . TRP A 1 341 ? 18.006 -14.188 -7.236 1.00 33.09 341 TRP B CA 1
ATOM 2480 C C . TRP A 1 341 ? 16.998 -15.275 -6.776 1.00 33.38 341 TRP B C 1
ATOM 2481 O O . TRP A 1 341 ? 15.985 -15.425 -7.424 1.00 30.51 341 TRP B O 1
ATOM 2492 N N . GLN A 1 342 ? 17.266 -16.059 -5.719 1.00 33.82 342 GLN B N 1
ATOM 2493 C CA . GLN A 1 342 ? 18.600 -16.207 -5.072 1.00 34.37 342 GLN B CA 1
ATOM 2494 C C . GLN A 1 342 ? 18.674 -17.647 -4.599 1.00 35.81 342 GLN B C 1
ATOM 2495 O O . GLN A 1 342 ? 17.635 -18.328 -4.495 1.00 37.04 342 GLN B O 1
ATOM 2501 N N . PHE A 1 343 ? 19.867 -18.112 -4.270 1.00 36.42 343 PHE B N 1
ATOM 2502 C CA . PHE A 1 343 ? 20.071 -19.555 -4.142 1.00 38.51 343 PHE B CA 1
ATOM 2503 C C . PHE A 1 343 ? 19.366 -20.154 -2.929 1.00 40.18 343 PHE B C 1
ATOM 2504 O O . PHE A 1 343 ? 18.797 -21.250 -3.007 1.00 41.80 343 PHE B O 1
ATOM 2512 N N . ASN A 1 344 ? 19.364 -19.441 -1.814 1.00 39.24 344 ASN B N 1
ATOM 2513 C CA . ASN A 1 344 ? 18.641 -19.938 -0.637 1.00 40.70 344 ASN B CA 1
ATOM 2514 C C . ASN A 1 344 ? 17.092 -19.994 -0.789 1.00 44.92 344 ASN B C 1
ATOM 2515 O O . ASN A 1 344 ? 16.406 -20.442 0.136 1.00 45.11 344 ASN B O 1
ATOM 2520 N N . SER A 1 345 ? 16.574 -19.476 -1.916 1.00 44.68 345 SER B N 1
ATOM 2521 C CA . SER A 1 345 ? 15.210 -19.725 -2.407 1.00 45.26 345 SER B CA 1
ATOM 2522 C C . SER A 1 345 ? 14.151 -18.955 -1.631 1.00 46.01 345 SER B C 1
ATOM 2523 O O . SER A 1 345 ? 12.958 -19.180 -1.820 1.00 46.48 345 SER B O 1
ATOM 2526 N N . GLY A 1 346 ? 14.585 -18.026 -0.792 1.00 45.84 346 GLY B N 1
ATOM 2527 C CA . GLY A 1 346 ? 13.685 -17.337 0.098 1.00 45.29 346 GLY B CA 1
ATOM 2528 C C . GLY A 1 346 ? 13.307 -15.939 -0.331 1.00 48.75 346 GLY B C 1
ATOM 2529 O O . GLY A 1 346 ? 14.131 -15.163 -0.833 1.00 47.11 346 GLY B O 1
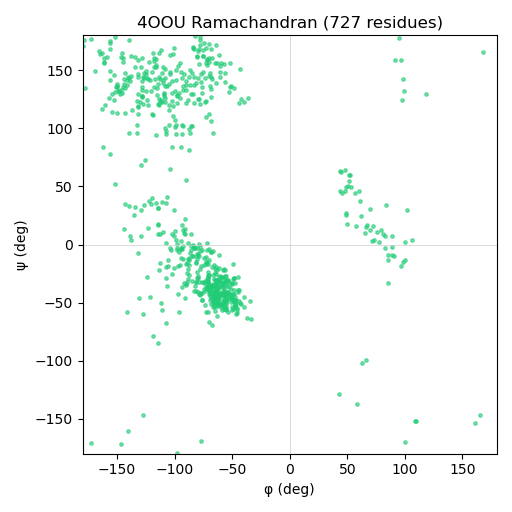ATOM 2530 N N . GLY A 1 347 ? 12.036 -15.627 -0.103 1.00 49.89 347 GLY B N 1
ATOM 2531 C CA . GLY A 1 347 ? 11.509 -14.290 -0.238 1.00 48.54 347 GLY B CA 1
ATOM 2532 C C . GLY A 1 347 ? 10.767 -14.047 -1.541 1.00 51.39 347 GLY B C 1
ATOM 2533 O O . GLY A 1 347 ? 10.499 -14.957 -2.330 1.00 45.95 347 GLY B O 1
ATOM 2534 N N . ASP A 1 348 ? 10.464 -12.778 -1.776 1.00 52.41 348 ASP B N 1
ATOM 2535 C CA . ASP A 1 348 ? 9.737 -12.394 -2.949 1.00 51.05 348 ASP B CA 1
ATOM 2536 C C . ASP A 1 348 ? 10.662 -12.412 -4.152 1.00 49.62 348 ASP B C 1
ATOM 2537 O O . ASP A 1 348 ? 11.847 -12.055 -4.068 1.00 46.70 348 ASP B O 1
ATOM 2542 N N . CYS A 1 349 ? 10.098 -12.893 -5.259 1.00 48.96 349 CYS B N 1
ATOM 2543 C CA . CYS A 1 349 ? 10.772 -12.967 -6.550 1.00 44.43 349 CYS B CA 1
ATOM 2544 C C . CYS A 1 349 ? 12.108 -13.675 -6.403 1.00 42.62 349 CYS B C 1
ATOM 2545 O O . CYS A 1 349 ? 13.148 -13.093 -6.662 1.00 43.37 349 CYS B O 1
ATOM 2548 N N . SER A 1 350 ? 12.057 -14.923 -5.939 1.00 41.54 350 SER B N 1
ATOM 2549 C CA . SER A 1 350 ? 13.235 -15.789 -5.885 1.00 42.20 350 SER B CA 1
ATOM 2550 C C . SER A 1 350 ? 12.985 -17.073 -6.616 1.00 40.91 350 SER B C 1
ATOM 2551 O O . SER A 1 350 ? 11.972 -17.747 -6.416 1.00 42.30 350 SER B O 1
ATOM 2554 N N . ASP A 1 351 ? 13.939 -17.432 -7.453 1.00 41.69 351 ASP B N 1
ATOM 2555 C CA . ASP A 1 351 ? 13.890 -18.709 -8.123 1.00 41.53 351 ASP B CA 1
ATOM 2556 C C . ASP A 1 351 ? 14.266 -19.832 -7.181 1.00 40.81 351 ASP B C 1
ATOM 2557 O O . ASP A 1 351 ? 14.754 -19.646 -6.050 1.00 42.16 351 ASP B O 1
ATOM 2562 N N . THR A 1 352 ? 13.978 -21.009 -7.686 1.00 41.15 352 THR B N 1
ATOM 2563 C CA . THR A 1 352 ? 14.356 -22.280 -7.112 1.00 40.69 352 THR B CA 1
ATOM 2564 C C . THR A 1 352 ? 15.861 -22.457 -7.236 1.00 40.12 352 THR B C 1
ATOM 2565 O O . THR A 1 352 ? 16.373 -22.181 -8.305 1.00 42.61 352 THR B O 1
ATOM 2569 N N . TYR A 1 353 ? 16.585 -22.929 -6.221 1.00 38.79 353 TYR B N 1
ATOM 2570 C CA . TYR A 1 353 ? 18.030 -23.228 -6.471 1.00 42.80 353 TYR B CA 1
ATOM 2571 C C . TYR A 1 353 ? 18.221 -24.163 -7.673 1.00 41.13 353 TYR B C 1
ATOM 2572 O O . TYR A 1 353 ? 19.234 -24.144 -8.365 1.00 45.59 353 TYR B O 1
ATOM 2581 N N . SER A 1 354 ? 17.242 -25.015 -7.894 1.00 39.48 354 SER B N 1
ATOM 2582 C CA . SER A 1 354 ? 17.287 -25.969 -8.987 1.00 38.38 354 SER B CA 1
ATOM 2583 C C . SER A 1 354 ? 17.266 -25.384 -10.401 1.00 35.72 354 SER B C 1
ATOM 2584 O O . SER A 1 354 ? 18.073 -25.737 -11.258 1.00 32.62 354 SER B O 1
ATOM 2587 N N . ASN A 1 355 ? 16.315 -24.542 -10.705 1.00 33.44 355 ASN B N 1
ATOM 2588 C CA . ASN A 1 355 ? 16.288 -24.116 -12.051 1.00 36.11 355 ASN B CA 1
ATOM 2589 C C . ASN A 1 355 ? 17.202 -22.890 -12.192 1.00 33.87 355 ASN B C 1
ATOM 2590 O O . ASN A 1 355 ? 17.690 -22.606 -13.269 1.00 34.94 355 ASN B O 1
ATOM 2595 N N . GLN A 1 356 ? 17.546 -22.230 -11.103 1.00 33.68 356 GLN B N 1
ATOM 2596 C CA . GLN A 1 356 ? 18.789 -21.453 -11.158 1.00 38.28 356 GLN B CA 1
ATOM 2597 C C . GLN A 1 356 ? 19.979 -22.274 -11.678 1.00 37.40 356 GLN B C 1
ATOM 2598 O O . GLN A 1 356 ? 20.778 -21.730 -12.453 1.00 39.67 356 GLN B O 1
ATOM 2604 N N . MET A 1 357 ? 20.085 -23.559 -11.308 1.00 34.59 357 MET B N 1
ATOM 2605 C CA . MET A 1 357 ? 21.153 -24.415 -11.876 1.00 38.03 357 MET B CA 1
ATOM 2606 C C . MET A 1 357 ? 20.897 -24.718 -13.353 1.00 39.91 357 MET B C 1
ATOM 2607 O O . MET A 1 357 ? 21.822 -24.706 -14.173 1.00 43.27 357 MET B O 1
ATOM 2612 N N . TYR A 1 358 ? 19.633 -24.966 -13.690 1.00 43.33 358 TYR B N 1
ATOM 2613 C CA . TYR A 1 358 ? 19.234 -25.198 -15.069 1.00 43.02 358 TYR B CA 1
ATOM 2614 C C . TYR A 1 358 ? 19.710 -24.006 -15.877 1.00 40.29 358 TYR B C 1
ATOM 2615 O O . TYR A 1 358 ? 20.431 -24.167 -16.852 1.00 38.94 358 TYR B O 1
ATOM 2624 N N . GLY A 1 359 ? 19.321 -22.815 -15.441 1.00 38.64 359 GLY B N 1
ATOM 2625 C CA . GLY A 1 359 ? 19.723 -21.585 -16.084 1.00 38.55 359 GLY B CA 1
ATOM 2626 C C . GLY A 1 359 ? 21.208 -21.506 -16.389 1.00 38.35 359 GLY B C 1
ATOM 2627 O O . GLY A 1 359 ? 21.585 -21.265 -17.541 1.00 39.40 359 GLY B O 1
ATOM 2628 N N . MET 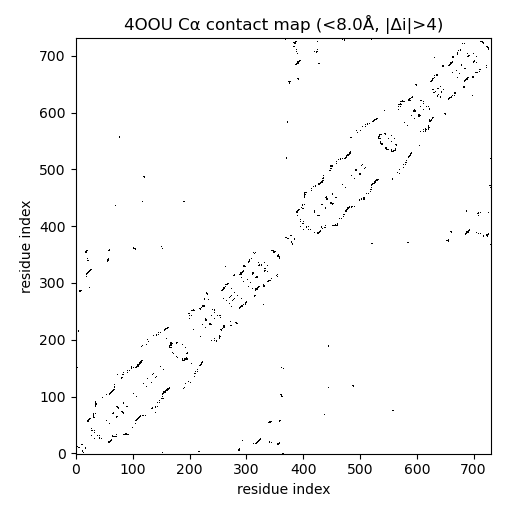A 1 360 ? 22.066 -21.722 -15.396 1.00 35.76 360 MET B N 1
ATOM 2629 C CA . MET A 1 360 ? 23.511 -21.587 -15.660 1.00 39.07 360 MET B CA 1
ATOM 2630 C C . MET A 1 360 ? 23.991 -22.565 -16.745 1.00 41.79 360 MET B C 1
ATOM 2631 O O . MET A 1 360 ? 24.904 -22.233 -17.520 1.00 38.64 360 MET B O 1
ATOM 2636 N N . GLN A 1 361 ? 23.382 -23.763 -16.793 1.00 41.16 361 GLN B N 1
ATOM 2637 C CA . GLN A 1 361 ? 23.743 -24.770 -17.792 1.00 42.89 361 GLN B CA 1
ATOM 2638 C C . GLN A 1 361 ? 23.613 -24.178 -19.192 1.00 44.35 361 GLN B C 1
ATOM 2639 O O . GLN A 1 361 ? 24.339 -24.567 -20.114 1.00 38.27 361 GLN B O 1
ATOM 2645 N N . ALA A 1 362 ? 22.683 -23.240 -19.367 1.00 41.12 362 ALA B N 1
ATOM 2646 C CA . ALA A 1 362 ? 22.494 -22.669 -20.680 1.00 40.19 362 ALA B CA 1
ATOM 2647 C C . ALA A 1 362 ? 23.803 -22.105 -21.205 1.00 38.08 362 ALA B C 1
ATOM 2648 O O . ALA A 1 362 ? 23.990 -22.014 -22.415 1.00 34.94 362 ALA B O 1
ATOM 2650 N N . LEU A 1 363 ? 24.705 -21.690 -20.330 1.00 36.57 363 LEU B N 1
ATOM 2651 C CA . LEU A 1 363 ? 25.967 -21.149 -20.853 1.00 40.37 363 LEU B CA 1
ATOM 2652 C C . LEU A 1 363 ? 27.213 -22.038 -20.609 1.00 39.92 363 LEU B C 1
ATOM 2653 O O . LEU A 1 363 ? 28.319 -21.600 -20.868 1.00 38.15 363 LEU B O 1
ATOM 2658 N N . LYS A 1 364 ? 27.028 -23.279 -20.162 1.00 38.89 364 LYS B N 1
ATOM 2659 C CA . LYS A 1 364 ? 28.156 -24.155 -19.840 1.00 46.65 364 LYS B CA 1
ATOM 2660 C C . LYS A 1 364 ? 29.347 -23.993 -20.812 1.00 46.42 364 LYS B C 1
ATOM 2661 O O . LYS A 1 364 ? 30.420 -23.558 -20.411 1.00 42.91 364 LYS B O 1
ATOM 2667 N N . GLY A 1 365 ? 29.178 -24.305 -22.088 1.00 48.58 365 GLY B N 1
ATOM 2668 C CA . GLY A 1 365 ? 30.358 -24.299 -22.974 1.00 55.68 365 GLY B CA 1
ATOM 2669 C C . GLY A 1 365 ? 31.100 -22.957 -23.145 1.00 52.29 365 GLY B C 1
ATOM 2670 O O . GLY A 1 365 ? 32.345 -22.917 -23.193 1.00 52.81 365 GLY B O 1
ATOM 2671 N N . GLN A 1 366 ? 30.324 -21.872 -23.186 1.00 45.73 366 GLN B N 1
ATOM 2672 C CA . GLN A 1 366 ? 30.641 -20.698 -23.992 1.00 45.39 366 GLN B CA 1
ATOM 2673 C C . GLN A 1 366 ? 32.018 -20.085 -23.819 1.00 45.08 366 GLN B C 1
ATOM 2674 O O . GLN A 1 366 ? 32.494 -19.817 -22.718 1.00 44.81 366 GLN B O 1
ATOM 2676 N N . ASN A 1 367 ? 32.638 -19.846 -24.963 1.00 47.30 367 ASN B N 1
ATOM 2677 C CA . ASN A 1 367 ? 33.650 -18.804 -25.114 1.00 44.18 367 ASN B CA 1
ATOM 2678 C C . ASN A 1 367 ? 33.549 -18.344 -26.572 1.00 43.89 367 ASN B C 1
ATOM 2679 O O . ASN A 1 367 ? 33.809 -19.133 -27.479 1.00 42.31 367 ASN B O 1
ATOM 2684 N N . ASP A 1 368 ? 33.118 -17.094 -26.773 1.00 43.11 368 ASP B N 1
ATOM 2685 C CA . ASP A 1 368 ? 33.070 -16.448 -28.091 1.00 44.70 368 ASP B CA 1
ATOM 2686 C C . ASP A 1 368 ? 33.709 -15.082 -27.949 1.00 42.34 368 ASP B C 1
ATOM 2687 O O . ASP A 1 368 ? 33.151 -14.224 -27.299 1.00 44.88 368 ASP B O 1
ATOM 2692 N N . GLN A 1 369 ? 34.855 -14.846 -28.553 1.00 42.61 369 GLN B N 1
ATOM 2693 C CA . GLN A 1 369 ? 35.457 -13.526 -28.414 1.00 45.65 369 GLN B CA 1
ATOM 2694 C C . GLN A 1 369 ? 34.896 -12.464 -29.362 1.00 53.47 369 GLN B C 1
ATOM 2695 O O . GLN A 1 369 ? 35.291 -11.303 -29.251 1.00 54.89 369 GLN B O 1
ATOM 2701 N N . SER A 1 370 ? 33.975 -12.838 -30.261 1.00 63.40 370 SER B N 1
ATOM 2702 C CA . SER A 1 370 ? 33.322 -11.871 -31.187 1.00 75.02 370 SER B CA 1
ATOM 2703 C C . SER A 1 370 ? 32.794 -10.620 -30.454 1.00 76.59 370 SER B C 1
ATOM 2704 O O . SER A 1 370 ? 32.161 -10.741 -29.391 1.00 76.39 370 SER B O 1
ATOM 2706 N N . GLY A 1 371 ? 33.053 -9.433 -31.018 1.00 71.69 371 GLY B N 1
ATOM 2707 C CA . GLY A 1 371 ? 32.488 -8.190 -30.482 1.00 72.11 371 GLY B CA 1
ATOM 2708 C C . GLY A 1 371 ? 30.988 -8.349 -30.305 1.00 74.47 371 GLY B C 1
ATOM 2709 O O . GLY A 1 371 ? 30.331 -8.948 -31.157 1.00 80.80 371 GLY B O 1
ATOM 2710 N N . GLY A 1 372 ? 30.445 -7.883 -29.183 1.00 71.80 372 GLY B N 1
ATOM 2711 C CA . GLY A 1 372 ? 28.994 -7.957 -28.940 1.00 81.13 372 GLY B CA 1
ATOM 2712 C C . GLY A 1 372 ? 28.429 -9.246 -28.333 1.00 93.59 372 GLY B C 1
ATOM 2713 O O . GLY A 1 372 ? 27.410 -9.209 -27.600 1.00 91.72 372 GLY B O 1
ATOM 2714 N N . LYS A 1 373 ? 29.044 -10.389 -28.662 1.00 93.28 373 LYS B N 1
ATOM 2715 C CA . LYS A 1 373 ? 28.789 -11.642 -27.929 1.00 88.18 373 LYS B CA 1
ATOM 2716 C C . LYS A 1 373 ? 29.626 -11.648 -26.604 1.00 76.83 373 LYS B C 1
ATOM 2717 O O . LYS A 1 373 ? 30.596 -10.877 -26.450 1.00 67.97 373 LYS B O 1
ATOM 2719 N N . GLY A 1 374 ? 29.234 -12.511 -25.661 1.00 66.89 374 GLY B N 1
ATOM 2720 C CA . GLY A 1 374 ? 29.601 -12.377 -24.228 1.00 59.83 374 GLY B CA 1
ATOM 2721 C C . GLY A 1 374 ? 31.008 -12.733 -23.724 1.00 56.13 374 GLY B C 1
ATOM 2722 O O . GLY A 1 374 ? 31.487 -12.147 -22.755 1.00 48.92 374 GLY B O 1
ATOM 2723 N N . GLY A 1 375 ? 31.653 -13.712 -24.346 1.00 50.91 375 GLY B N 1
ATOM 2724 C CA . GLY A 1 375 ? 33.020 -14.078 -23.996 1.00 51.48 375 GLY B CA 1
ATOM 2725 C C . GLY A 1 375 ? 33.147 -15.421 -23.298 1.00 48.32 375 GLY B C 1
ATOM 2726 O O . GLY A 1 375 ? 32.333 -16.334 -23.493 1.00 47.24 375 GLY B O 1
ATOM 2727 N N . MET A 1 376 ? 34.182 -15.531 -22.474 1.00 47.01 376 MET B N 1
ATOM 2728 C CA . MET A 1 376 ? 34.487 -16.767 -21.760 1.00 45.44 376 MET B CA 1
ATOM 2729 C C . MET A 1 376 ? 33.620 -16.868 -20.519 1.00 42.23 376 MET B C 1
ATOM 2730 O O . MET A 1 376 ? 33.387 -15.875 -19.809 1.00 36.39 376 MET B O 1
ATOM 2735 N N . VAL A 1 377 ? 33.129 -18.068 -20.266 1.00 39.23 377 VAL B N 1
ATOM 2736 C CA . VAL A 1 377 ? 32.338 -18.325 -19.076 1.00 39.67 377 VAL B CA 1
ATOM 2737 C C . VAL A 1 377 ? 33.176 -19.142 -18.098 1.00 39.48 377 VAL B C 1
ATOM 2738 O O . VAL A 1 377 ? 33.543 -18.653 -17.034 1.00 39.08 377 VAL B O 1
ATOM 2742 N N . SER A 1 378 ? 33.484 -20.385 -18.454 1.00 43.49 378 SER B N 1
ATOM 2743 C CA . SER A 1 378 ? 34.215 -21.280 -17.546 1.00 44.78 378 SER B CA 1
ATOM 2744 C C . SER A 1 378 ? 35.640 -20.747 -17.447 1.00 39.37 378 SER B C 1
ATOM 2745 O O . SER A 1 378 ? 36.360 -20.746 -18.424 1.00 39.38 378 SER B O 1
ATOM 2748 N N . VAL A 1 379 ? 36.004 -20.245 -16.280 1.00 37.16 379 VAL B N 1
ATOM 2749 C CA . VAL A 1 379 ? 37.266 -19.585 -16.116 1.00 38.68 379 VAL B CA 1
ATOM 2750 C C . VAL A 1 379 ? 38.148 -20.493 -15.287 1.00 40.44 379 VAL B C 1
ATOM 2751 O O . VAL A 1 379 ? 37.656 -21.163 -14.396 1.00 41.25 379 VAL B O 1
ATOM 2755 N N . ASN A 1 380 ? 39.444 -20.521 -15.598 1.00 41.98 380 ASN B N 1
ATOM 2756 C CA . ASN A 1 380 ? 40.420 -21.217 -14.760 1.00 43.95 380 ASN B CA 1
ATOM 2757 C C . ASN A 1 380 ? 41.076 -20.140 -13.917 1.00 43.86 380 ASN B C 1
ATOM 2758 O O . ASN A 1 380 ? 41.829 -19.289 -14.422 1.00 44.74 380 ASN B O 1
ATOM 2763 N N . ILE A 1 381 ? 40.712 -20.142 -12.633 1.00 45.72 381 ILE B N 1
ATOM 2764 C CA . ILE A 1 381 ? 41.147 -19.121 -11.704 1.00 41.30 381 ILE B CA 1
ATOM 2765 C C . ILE A 1 381 ? 42.450 -19.584 -11.070 1.00 40.93 381 ILE B C 1
ATOM 2766 O O . ILE A 1 381 ? 42.509 -20.642 -10.440 1.00 37.15 381 ILE B O 1
ATOM 2771 N N . ASN A 1 382 ? 43.496 -18.791 -11.224 1.00 39.60 382 ASN B N 1
ATOM 2772 C CA . ASN A 1 382 ? 44.735 -19.170 -10.618 1.00 42.39 382 ASN B CA 1
ATOM 2773 C C . ASN A 1 382 ? 44.706 -19.020 -9.121 1.00 44.93 382 ASN B C 1
ATOM 2774 O O . ASN A 1 382 ? 43.895 -18.343 -8.544 1.00 41.99 382 ASN B O 1
ATOM 2779 N N . HIS A 1 383 ? 45.613 -19.723 -8.495 1.00 55.23 383 HIS B N 1
ATOM 2780 C CA . HIS A 1 383 ? 45.810 -19.611 -7.089 1.00 60.16 383 HIS B CA 1
ATOM 2781 C C . HIS A 1 383 ? 46.423 -18.313 -6.647 1.00 64.93 383 HIS B C 1
ATOM 2782 O O . HIS A 1 383 ? 47.080 -17.595 -7.415 1.00 65.74 383 HIS B O 1
ATOM 2789 N N . HIS A 1 384 ? 46.145 -18.040 -5.379 1.00 68.65 384 HIS B N 1
ATOM 2790 C CA . HIS A 1 384 ? 47.007 -17.332 -4.448 1.00 68.34 384 HIS B CA 1
ATOM 2791 C C . HIS A 1 384 ? 48.502 -17.663 -4.671 1.00 68.61 384 HIS B C 1
ATOM 2792 O O . HIS A 1 384 ? 48.869 -18.828 -4.659 1.00 54.15 384 HIS B O 1
ATOM 2799 N N . HIS A 1 385 ? 49.348 -16.645 -4.862 1.00 82.25 385 HIS B N 1
ATOM 2800 C CA . HIS A 1 385 ? 50.826 -16.783 -4.832 1.00 87.70 385 HIS B CA 1
ATOM 2801 C C . HIS A 1 385 ? 51.392 -15.946 -3.656 1.00 94.55 385 HIS B C 1
ATOM 2802 O O . HIS A 1 385 ? 50.777 -14.970 -3.235 1.00 89.31 385 HIS B O 1
ATOM 2809 N N . HIS A 1 386 ? 52.546 -16.328 -3.105 1.00 103.89 386 HIS B N 1
ATOM 2810 C CA . HIS A 1 386 ? 53.148 -15.584 -1.983 1.00 93.26 386 HIS B CA 1
ATOM 2811 C C . HIS A 1 386 ? 54.656 -15.355 -2.186 1.00 91.77 386 HIS B C 1
ATOM 2812 O O . HIS A 1 386 ? 55.105 -14.255 -2.519 1.00 76.24 386 HIS B O 1
ATOM 2819 N N . SER B 1 20 ? -0.422 -27.921 36.264 1.00 70.30 20 SER A N 1
ATOM 2820 C CA . SER B 1 20 ? 0.985 -27.851 36.739 1.00 68.92 20 SER A CA 1
ATOM 2821 C C . SER B 1 20 ? 1.138 -26.618 37.652 1.00 65.20 20 SER A C 1
ATOM 2822 O O . SER B 1 20 ? 0.206 -25.826 37.802 1.00 64.86 20 SER A O 1
ATOM 2824 N N . GLU B 1 21 ? 2.304 -26.476 38.273 1.00 65.65 21 GLU A N 1
ATOM 2825 C CA . GLU B 1 21 ? 2.614 -25.326 39.129 1.00 62.51 21 GLU A CA 1
ATOM 2826 C C . GLU B 1 21 ? 3.548 -24.365 38.397 1.00 59.35 21 GLU A C 1
ATOM 2827 O O . GLU B 1 21 ? 4.400 -24.799 37.625 1.00 56.98 21 GLU A O 1
ATOM 2833 N N . PHE B 1 22 ? 3.402 -23.070 38.667 1.00 50.63 22 PHE A N 1
ATOM 2834 C CA . PHE B 1 22 ? 4.291 -22.059 38.125 1.00 48.69 22 PHE A CA 1
ATOM 2835 C C . PHE B 1 22 ? 4.858 -21.137 39.226 1.00 49.71 22 PHE A C 1
ATOM 2836 O O . PHE B 1 22 ? 4.279 -21.024 40.313 1.00 57.20 22 PHE A O 1
ATOM 2844 N N . LEU B 1 23 ? 5.968 -20.456 38.933 1.00 46.44 23 LEU A N 1
ATOM 2845 C CA . LEU B 1 23 ? 6.557 -19.507 39.881 1.00 43.35 23 LEU A CA 1
ATOM 2846 C C . LEU B 1 23 ? 5.584 -18.378 40.084 1.00 47.10 23 LEU A C 1
ATOM 2847 O O . LEU B 1 23 ? 4.956 -17.905 39.126 1.00 41.11 23 LEU A O 1
ATOM 2852 N N . LYS B 1 24 ? 5.477 -17.952 41.344 1.00 50.52 24 LYS A N 1
ATOM 2853 C CA . LYS B 1 24 ? 4.581 -16.885 41.721 1.00 49.07 24 LYS A CA 1
ATOM 2854 C C . LYS B 1 24 ? 5.321 -15.792 42.433 1.00 43.95 24 LYS A C 1
ATOM 2855 O O . LYS B 1 24 ? 6.341 -16.033 43.086 1.00 41.42 24 LYS A O 1
ATOM 2861 N N . ALA B 1 25 ? 4.816 -14.578 42.270 1.00 42.43 25 ALA A N 1
ATOM 2862 C CA . ALA B 1 25 ? 5.184 -13.482 43.128 1.00 45.60 25 ALA A CA 1
ATOM 2863 C C . ALA B 1 25 ? 3.979 -13.179 43.990 1.00 49.49 25 ALA A C 1
ATOM 2864 O O . ALA B 1 25 ? 2.840 -13.039 43.497 1.00 54.17 25 ALA A O 1
ATOM 2866 N N . SER B 1 26 ? 4.217 -13.135 45.291 1.00 48.92 26 SER A N 1
ATOM 2867 C CA . SER B 1 26 ? 3.145 -12.868 46.223 1.00 49.55 26 SER A CA 1
ATOM 2868 C C . SER B 1 26 ? 3.766 -12.261 47.454 1.00 44.73 26 SER A C 1
ATOM 2869 O O . SER B 1 26 ? 4.566 -12.891 48.153 1.00 46.29 26 SER A O 1
ATOM 2872 N N . GLY B 1 27 ? 3.422 -10.997 47.667 1.00 43.73 27 GLY A N 1
ATOM 2873 C CA . GLY B 1 27 ? 4.087 -10.157 48.633 1.00 42.27 27 GLY A CA 1
ATOM 2874 C C . GLY B 1 27 ? 5.561 -10.060 48.298 1.00 45.51 27 GLY A C 1
ATOM 2875 O O . GLY B 1 27 ? 5.946 -9.932 47.137 1.00 50.77 27 GLY A O 1
ATOM 2876 N N . SER B 1 28 ? 6.383 -10.144 49.327 1.00 44.06 28 SER A N 1
ATOM 2877 C CA . SER B 1 28 ? 7.813 -9.943 49.202 1.00 45.24 28 SER A CA 1
ATOM 2878 C C . SER B 1 28 ? 8.586 -11.135 48.639 1.00 45.58 28 SER A C 1
ATOM 2879 O O . SER B 1 28 ? 9.812 -11.082 48.512 1.00 40.30 28 SER A O 1
ATOM 2882 N N . ASN B 1 29 ? 7.911 -12.228 48.315 1.00 48.00 29 ASN A N 1
ATOM 2883 C CA . ASN B 1 29 ? 8.688 -13.397 47.918 1.00 48.90 29 ASN A CA 1
ATOM 2884 C C . ASN B 1 29 ? 8.164 -14.087 46.686 1.00 44.31 29 ASN A C 1
ATOM 2885 O O . ASN B 1 29 ? 7.027 -13.874 46.259 1.00 42.80 29 ASN A O 1
ATOM 2890 N N . PHE B 1 30 ? 9.064 -14.879 46.108 1.00 44.59 30 PHE A N 1
ATOM 2891 C CA . PHE B 1 30 ? 8.751 -15.834 45.071 1.00 41.81 30 PHE A CA 1
ATOM 2892 C C . PHE B 1 30 ? 8.332 -17.111 45.742 1.00 42.79 30 PHE A C 1
ATOM 2893 O O . PHE B 1 30 ? 8.833 -17.437 46.802 1.00 43.29 30 PHE A O 1
ATOM 2901 N N . TYR B 1 31 ? 7.465 -17.864 45.089 1.00 45.84 31 TYR A N 1
ATOM 2902 C CA . TYR B 1 31 ? 7.038 -19.152 45.598 1.00 45.91 31 TYR A CA 1
ATOM 2903 C C . TYR B 1 31 ? 6.931 -20.178 44.476 1.00 43.32 31 TYR A C 1
ATOM 2904 O O . TYR B 1 31 ? 6.516 -19.856 43.373 1.00 42.51 31 TYR A O 1
ATOM 2913 N N . TYR B 1 32 ? 7.297 -21.413 44.781 1.00 46.16 32 TYR A N 1
ATOM 2914 C CA . TYR B 1 32 ? 6.982 -22.565 43.924 1.00 52.87 32 TYR A CA 1
ATOM 2915 C C . TYR B 1 32 ? 6.379 -23.735 44.741 1.00 52.34 32 TYR A C 1
ATOM 2916 O O . TYR B 1 32 ? 7.014 -24.280 45.651 1.00 56.73 32 TYR A O 1
ATOM 2925 N N . GLY B 1 33 ? 5.148 -24.101 44.408 1.00 51.94 33 GLY A N 1
ATOM 2926 C CA . GLY B 1 33 ? 4.490 -25.255 45.028 1.00 54.74 33 GLY A CA 1
ATOM 2927 C C . GLY B 1 33 ? 4.361 -25.087 46.522 1.00 53.48 33 GLY A C 1
ATOM 2928 O O . GLY B 1 33 ? 4.684 -25.986 47.282 1.00 50.86 33 GLY A O 1
ATOM 2929 N N . GLY B 1 34 ? 3.913 -23.910 46.937 1.00 52.05 34 GLY A N 1
ATOM 2930 C CA . GLY B 1 34 ? 3.717 -23.616 48.347 1.00 50.85 34 GLY A CA 1
ATOM 2931 C C . GLY B 1 34 ? 4.911 -23.053 49.093 1.00 51.69 34 GLY A C 1
ATOM 2932 O O . GLY B 1 34 ? 4.737 -22.624 50.244 1.00 45.75 34 GLY A O 1
ATOM 2933 N N . GLN B 1 35 ? 6.101 -23.030 48.469 1.00 50.41 35 GLN A N 1
ATOM 2934 C CA . GLN B 1 35 ? 7.337 -22.701 49.215 1.00 52.93 35 GLN A CA 1
ATOM 2935 C C . GLN B 1 35 ? 8.236 -21.568 48.676 1.00 47.19 35 GLN A C 1
ATOM 2936 O O . GLN B 1 35 ? 8.379 -21.392 47.468 1.00 43.68 35 GLN A O 1
ATOM 2942 N N . LYS B 1 36 ? 8.823 -20.794 49.592 1.00 45.22 36 LYS A N 1
ATOM 2943 C CA . LYS B 1 36 ? 9.609 -19.618 49.222 1.00 47.96 36 LYS A CA 1
ATOM 2944 C C . LYS B 1 36 ? 10.844 -20.110 48.537 1.00 48.35 36 LYS A C 1
ATOM 2945 O O . LYS B 1 36 ? 11.478 -21.074 48.990 1.00 45.26 36 LYS A O 1
ATOM 2947 N N . VAL B 1 37 ? 11.145 -19.472 47.414 1.00 47.38 37 VAL A N 1
ATOM 2948 C CA . VAL B 1 37 ? 12.298 -19.840 46.623 1.00 46.63 37 VAL A CA 1
ATOM 2949 C C . VAL B 1 37 ? 13.097 -18.589 46.406 1.00 42.20 37 VAL A C 1
ATOM 2950 O O . VAL B 1 37 ? 12.524 -17.511 46.243 1.00 38.91 37 VAL A O 1
ATOM 2954 N N . PHE B 1 38 ? 14.415 -18.760 46.398 1.00 40.10 38 PHE A N 1
ATOM 2955 C CA . PHE B 1 38 ? 15.365 -17.714 46.049 1.00 40.09 38 PHE A CA 1
ATOM 2956 C C . PHE B 1 38 ? 15.921 -18.105 44.672 1.00 41.83 38 PHE A C 1
ATOM 2957 O O . PHE B 1 38 ? 16.199 -19.269 44.444 1.00 41.84 38 PHE A O 1
ATOM 2965 N N . LEU B 1 39 ? 16.051 -17.150 43.748 1.00 44.99 39 LEU A N 1
ATOM 2966 C CA . LEU B 1 39 ? 16.545 -17.447 42.402 1.00 42.22 39 LEU A CA 1
ATOM 2967 C C . LEU B 1 39 ? 18.041 -17.219 42.360 1.00 42.70 39 LEU A C 1
ATOM 2968 O O . LEU B 1 39 ? 18.494 -16.080 42.295 1.00 42.99 39 LEU A O 1
ATOM 2973 N N . SER B 1 40 ? 18.795 -18.320 42.392 1.00 44.53 40 SER A N 1
ATOM 2974 C CA . SER B 1 40 ? 20.269 -18.309 42.373 1.00 41.87 40 SER A CA 1
ATOM 2975 C C . SER B 1 40 ? 20.712 -18.835 41.037 1.00 41.10 40 SER A C 1
ATOM 2976 O O . SER B 1 40 ? 20.267 -19.906 40.584 1.00 44.27 40 SER A O 1
ATOM 2979 N N . GLY B 1 41 ? 21.599 -18.092 40.405 1.00 37.13 41 GLY A N 1
ATOM 2980 C CA . GLY B 1 41 ? 22.061 -18.455 39.081 1.00 34.85 41 GLY A CA 1
ATOM 2981 C C . GLY B 1 41 ? 22.791 -17.325 38.356 1.00 33.50 41 GLY A C 1
ATOM 2982 O O . GLY B 1 41 ? 23.479 -16.474 38.966 1.00 30.40 41 GLY A O 1
ATOM 2983 N N . VAL B 1 42 ? 22.615 -17.317 37.046 1.00 33.12 42 VAL A N 1
ATOM 2984 C CA . VAL B 1 42 ? 23.433 -16.529 36.162 1.00 34.44 42 VAL A CA 1
ATOM 2985 C C . VAL B 1 42 ? 22.625 -15.994 34.995 1.00 34.42 42 VAL A C 1
ATOM 2986 O O . VAL B 1 42 ? 21.577 -16.551 34.613 1.00 35.07 42 VAL A O 1
ATOM 2990 N N . ASN B 1 43 ? 23.148 -14.918 34.432 1.00 33.73 43 ASN A N 1
ATOM 2991 C CA . ASN B 1 43 ? 22.841 -14.504 33.090 1.00 31.98 43 ASN A CA 1
ATOM 2992 C C . ASN B 1 43 ? 23.717 -15.269 32.114 1.00 35.39 43 ASN A C 1
ATOM 2993 O O . ASN B 1 43 ? 24.940 -15.428 32.339 1.00 34.18 43 ASN A O 1
ATOM 2998 N N . PHE B 1 44 ? 23.121 -15.730 31.013 1.00 38.06 44 PHE A N 1
ATOM 2999 C CA . PHE B 1 44 ? 23.903 -16.370 29.954 1.00 34.87 44 PHE A CA 1
ATOM 3000 C C . PHE B 1 44 ? 24.808 -15.388 29.253 1.00 34.56 44 PHE A C 1
ATOM 3001 O O . PHE B 1 44 ? 25.987 -15.706 29.087 1.00 36.32 44 PHE A O 1
ATOM 3009 N N . ALA B 1 45 ? 24.316 -14.241 28.778 1.00 34.08 45 ALA A N 1
ATOM 3010 C CA . ALA B 1 45 ? 22.907 -13.889 28.558 1.00 35.56 45 ALA A CA 1
ATOM 3011 C C . ALA B 1 45 ? 22.506 -14.277 27.147 1.00 37.66 45 ALA A C 1
ATOM 3012 O O . ALA B 1 45 ? 21.310 -14.343 26.816 1.00 31.00 45 ALA A O 1
ATOM 3014 N N . TRP B 1 46 ? 23.525 -14.506 26.316 1.00 35.15 46 TRP A N 1
ATOM 3015 C CA . TRP B 1 46 ? 23.313 -14.987 24.978 1.00 36.69 46 TRP A CA 1
ATOM 3016 C C . TRP B 1 46 ? 24.447 -15.927 24.611 1.00 40.46 46 TRP A C 1
ATOM 3017 O O . TRP B 1 46 ? 25.522 -15.903 25.267 1.00 42.92 46 TRP A O 1
ATOM 3028 N N . ARG B 1 47 ? 24.206 -16.757 23.590 1.00 39.77 47 ARG A N 1
ATOM 3029 C CA . ARG B 1 47 ? 25.283 -17.514 22.915 1.00 40.88 47 ARG A CA 1
ATOM 3030 C C . ARG B 1 47 ? 25.733 -16.770 21.666 1.00 35.58 47 ARG A C 1
ATOM 3031 O O . ARG B 1 47 ? 26.920 -16.426 21.529 1.00 29.24 47 ARG A O 1
ATOM 3039 N N . SER B 1 48 ? 24.769 -16.535 20.783 1.00 33.35 48 SER A N 1
ATOM 3040 C CA . SER B 1 48 ? 24.890 -15.550 19.717 1.00 35.32 48 SER A CA 1
ATOM 3041 C C . SER B 1 48 ? 23.977 -14.329 20.013 1.00 33.53 48 SER A C 1
ATOM 3042 O O . SER B 1 48 ? 22.779 -14.459 20.271 1.00 35.90 48 SER A O 1
ATOM 3045 N N . TYR B 1 49 ? 24.562 -13.142 20.005 1.00 33.51 49 TYR A N 1
ATOM 3046 C CA . TYR B 1 49 ? 23.859 -11.938 20.462 1.00 33.12 49 TYR A CA 1
ATOM 3047 C C . TYR B 1 49 ? 22.739 -11.569 19.496 1.00 32.03 49 TYR A C 1
ATOM 3048 O O . TYR B 1 49 ? 23.005 -11.127 18.383 1.00 33.08 49 TYR A O 1
ATOM 3057 N N . GLY B 1 50 ? 21.504 -11.809 19.914 1.00 35.28 50 GLY A N 1
ATOM 3058 C CA . GLY B 1 50 ? 20.318 -11.577 19.085 1.00 37.61 50 GLY A CA 1
ATOM 3059 C C . GLY B 1 50 ? 19.906 -12.694 18.143 1.00 40.59 50 GLY A C 1
ATOM 3060 O O . GLY B 1 50 ? 18.791 -12.649 17.601 1.00 47.23 50 GLY A O 1
ATOM 3061 N N . SER B 1 51 ? 20.797 -13.675 17.932 1.00 42.95 51 SER A N 1
ATOM 3062 C CA . SER B 1 51 ? 20.580 -14.809 17.000 1.00 40.78 51 SER A CA 1
ATOM 3063 C C . SER B 1 51 ? 20.671 -16.183 17.653 1.00 39.24 51 SER A C 1
ATOM 3064 O O . SER B 1 51 ? 21.212 -17.100 17.054 1.00 43.23 51 SER A O 1
ATOM 3067 N N . ASP B 1 52 ? 20.180 -16.312 18.887 1.00 38.46 52 ASP A N 1
ATOM 3068 C CA . ASP B 1 52 ? 20.111 -17.603 19.573 1.00 36.92 52 ASP A CA 1
ATOM 3069 C C . ASP B 1 52 ? 18.834 -18.302 19.168 1.00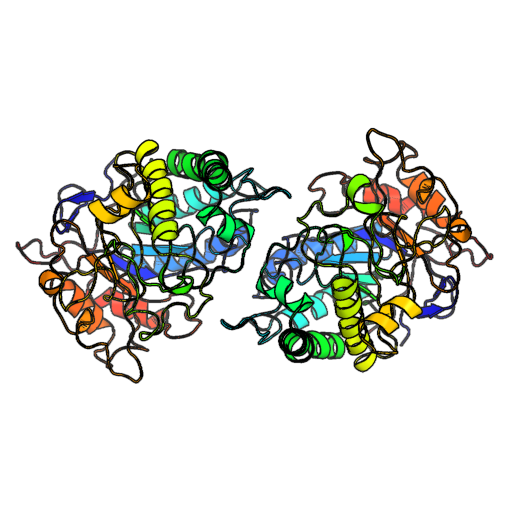 35.01 52 ASP A C 1
ATOM 3070 O O . ASP B 1 52 ? 18.786 -19.508 19.121 1.00 34.60 52 ASP A O 1
ATOM 3075 N N . PHE B 1 53 ? 17.781 -17.552 18.888 1.00 38.95 53 PHE A N 1
ATOM 3076 C CA . PHE B 1 53 ? 16.466 -18.169 18.593 1.00 37.82 53 PHE A CA 1
ATOM 3077 C C . PHE B 1 53 ? 15.853 -17.572 17.351 1.00 39.48 53 PHE A C 1
ATOM 3078 O O . PHE B 1 53 ? 15.964 -16.372 17.142 1.00 38.32 53 PHE A O 1
ATOM 3086 N N . GLY B 1 54 ? 15.163 -18.393 16.563 1.00 41.37 54 GLY A N 1
ATOM 3087 C CA . GLY B 1 54 ? 14.558 -17.919 15.323 1.00 42.40 54 GLY A CA 1
ATOM 3088 C C . GLY B 1 54 ? 15.501 -18.087 14.147 1.00 44.81 54 GLY A C 1
ATOM 3089 O O . GLY B 1 54 ? 16.753 -18.189 14.331 1.00 44.64 54 GLY A O 1
ATOM 3090 N N . ASN B 1 55 ? 14.903 -18.101 12.948 1.00 38.82 55 ASN A N 1
ATOM 3091 C CA . ASN B 1 55 ? 15.608 -18.344 11.669 1.00 38.73 55 ASN A CA 1
ATOM 3092 C C . ASN B 1 55 ? 16.553 -19.515 11.754 1.00 38.26 55 ASN A C 1
ATOM 3093 O O . ASN B 1 55 ? 17.687 -19.417 11.308 1.00 31.45 55 ASN A O 1
ATOM 3098 N N . GLY B 1 56 ? 16.068 -20.601 12.379 1.00 39.09 56 GLY A N 1
ATOM 3099 C CA . GLY B 1 56 ? 16.822 -21.839 12.574 1.00 35.68 56 GLY A CA 1
ATOM 3100 C C . GLY B 1 56 ? 18.242 -21.723 13.160 1.00 37.43 56 GLY A C 1
ATOM 3101 O O . GLY B 1 56 ? 19.024 -22.678 13.044 1.00 34.70 56 GLY A O 1
ATOM 3102 N N . GLN B 1 57 ? 18.562 -20.583 13.786 1.00 34.80 57 GLN A N 1
ATOM 3103 C CA . GLN B 1 57 ? 19.848 -20.370 14.459 1.00 34.13 57 GLN A CA 1
ATOM 3104 C C . GLN B 1 57 ? 20.005 -21.197 15.727 1.00 34.99 57 GLN A C 1
ATOM 3105 O O . GLN B 1 57 ? 21.128 -21.520 16.139 1.00 27.44 57 GLN A O 1
ATOM 3111 N N . TYR B 1 58 ? 18.872 -21.546 16.347 1.00 37.69 58 TYR A N 1
ATOM 3112 C CA . TYR B 1 58 ? 18.897 -22.385 17.542 1.00 36.13 58 TYR A CA 1
ATOM 3113 C C . TYR B 1 58 ? 19.573 -23.714 17.269 1.00 34.06 58 TYR A C 1
ATOM 3114 O O . TYR B 1 58 ? 20.237 -24.241 18.154 1.00 33.11 58 TYR A O 1
ATOM 3123 N N . ALA B 1 59 ? 19.444 -24.254 16.063 1.00 34.58 59 ALA A N 1
ATOM 3124 C CA . ALA B 1 59 ? 20.096 -25.560 15.812 1.00 39.13 59 ALA A CA 1
ATOM 3125 C C . ALA B 1 59 ? 21.594 -25.495 16.082 1.00 38.28 59 ALA A C 1
ATOM 3126 O O . ALA B 1 59 ? 22.166 -26.471 16.544 1.00 41.33 59 ALA A O 1
ATOM 3128 N N . SER B 1 60 ? 22.222 -24.351 15.845 1.00 40.06 60 SER A N 1
ATOM 3129 C CA . SER B 1 60 ? 23.664 -24.239 16.096 1.00 37.76 60 SER A CA 1
ATOM 3130 C C . SER B 1 60 ? 23.988 -23.735 17.505 1.00 38.16 60 SER A C 1
ATOM 3131 O O . SER B 1 60 ? 24.973 -24.147 18.078 1.00 44.71 60 SER A O 1
ATOM 3134 N N . ASN B 1 61 ? 23.165 -22.867 18.078 1.00 36.80 61 ASN A N 1
ATOM 3135 C CA . ASN B 1 61 ? 23.445 -22.315 19.403 1.00 38.63 61 ASN A CA 1
ATOM 3136 C C . ASN B 1 61 ? 22.886 -23.139 20.579 1.00 43.47 61 ASN A C 1
ATOM 3137 O O . ASN B 1 61 ? 23.468 -23.128 21.665 1.00 47.84 61 ASN A O 1
ATOM 3142 N N . GLY B 1 62 ? 21.748 -23.805 20.368 1.00 41.33 62 GLY A N 1
ATOM 3143 C CA . GLY B 1 62 ? 21.076 -24.604 21.390 1.00 40.80 62 GLY A CA 1
ATOM 3144 C C . GLY B 1 62 ? 21.899 -25.606 22.189 1.00 42.02 62 GLY A C 1
ATOM 3145 O O . GLY B 1 62 ? 21.781 -25.685 23.417 1.00 41.10 62 GLY A O 1
ATOM 3146 N N . PRO B 1 63 ? 22.726 -26.398 21.508 1.00 40.90 63 PRO A N 1
ATOM 3147 C CA . PRO B 1 63 ? 23.636 -27.269 22.245 1.00 38.35 63 PRO A CA 1
ATOM 3148 C C . PRO B 1 63 ? 24.462 -26.554 23.314 1.00 34.86 63 PRO A C 1
ATOM 3149 O O . PRO B 1 63 ? 24.562 -27.027 24.445 1.00 34.05 63 PRO A O 1
ATOM 3153 N N . ALA B 1 64 ? 25.035 -25.412 22.990 1.00 34.81 64 ALA A N 1
ATOM 3154 C CA . ALA B 1 64 ? 25.906 -24.743 23.966 1.00 36.07 64 ALA A CA 1
ATOM 3155 C C . ALA B 1 64 ? 25.083 -24.203 25.118 1.00 38.12 64 ALA A C 1
ATOM 3156 O O . ALA B 1 64 ? 25.487 -24.238 26.295 1.00 38.74 64 ALA A O 1
ATOM 3158 N N . LEU B 1 65 ? 23.897 -23.711 24.828 1.00 36.77 65 LEU A N 1
ATOM 3159 C CA . LEU B 1 65 ? 23.154 -23.172 25.958 1.00 37.90 65 LEU A CA 1
ATOM 3160 C C . LEU B 1 65 ? 22.422 -24.242 26.787 1.00 36.09 65 LEU A C 1
ATOM 3161 O O . LEU B 1 65 ? 22.089 -24.014 27.948 1.00 33.39 65 LEU A O 1
ATOM 3166 N N . LYS B 1 66 ? 22.287 -25.442 26.245 1.00 36.44 66 LYS A N 1
ATOM 3167 C CA . LYS B 1 66 ? 21.869 -26.590 27.055 1.00 35.80 66 LYS A CA 1
ATOM 3168 C C . LYS B 1 66 ? 22.957 -27.025 27.998 1.00 37.90 66 LYS A C 1
ATOM 3169 O O . LYS B 1 66 ? 22.686 -27.442 29.108 1.00 40.60 66 LYS A O 1
ATOM 3175 N N . ASP B 1 67 ? 24.194 -26.935 27.536 1.00 40.63 67 ASP A N 1
ATOM 3176 C CA . ASP B 1 67 ? 25.364 -27.226 28.352 1.00 40.41 67 ASP A CA 1
ATOM 3177 C C . ASP B 1 67 ? 25.442 -26.207 29.467 1.00 41.49 67 ASP A C 1
ATOM 3178 O O . ASP B 1 67 ? 25.746 -26.546 30.619 1.00 39.90 67 ASP A O 1
ATOM 3183 N N . TRP B 1 68 ? 25.147 -24.952 29.139 1.00 41.88 68 TRP A N 1
ATOM 3184 C CA . TRP B 1 68 ? 25.183 -23.919 30.157 1.00 41.87 68 TRP A CA 1
ATOM 3185 C C . TRP B 1 68 ? 24.167 -24.194 31.243 1.00 38.91 68 TRP A C 1
ATOM 3186 O O . TRP B 1 68 ? 24.516 -24.152 32.428 1.00 38.58 68 TRP A O 1
ATOM 3197 N N . ILE B 1 69 ? 22.947 -24.552 30.868 1.00 37.71 69 ILE A N 1
ATOM 3198 C CA . ILE B 1 69 ? 21.967 -24.881 31.903 1.00 38.93 69 ILE A CA 1
ATOM 3199 C C . ILE B 1 69 ? 22.424 -26.173 32.681 1.00 40.33 69 ILE A C 1
ATOM 3200 O O . ILE B 1 69 ? 22.237 -26.259 33.899 1.00 37.83 69 ILE A O 1
ATOM 3205 N N . ASN B 1 70 ? 23.055 -27.156 32.022 1.00 40.30 70 ASN A N 1
ATOM 3206 C CA . ASN B 1 70 ? 23.586 -28.319 32.771 1.00 43.05 70 ASN A CA 1
ATOM 3207 C C . ASN B 1 70 ? 24.509 -27.874 33.884 1.00 44.70 70 ASN A C 1
ATOM 3208 O O . ASN B 1 70 ? 24.438 -28.387 35.001 1.00 48.44 70 ASN A O 1
ATOM 3213 N N . LYS B 1 71 ? 25.379 -26.926 33.555 1.00 44.42 71 LYS A N 1
ATOM 3214 C CA . LYS B 1 71 ? 26.337 -26.392 34.495 1.00 45.89 71 LYS A CA 1
ATOM 3215 C C . LYS B 1 71 ? 25.692 -25.647 35.676 1.00 51.13 71 LYS A C 1
ATOM 3216 O O . LYS B 1 71 ? 26.215 -25.701 36.792 1.00 61.23 71 LYS A O 1
ATOM 3222 N N . VAL B 1 72 ? 24.559 -24.983 35.459 1.00 48.96 72 VAL A N 1
ATOM 3223 C CA . VAL B 1 72 ? 23.845 -24.346 36.562 1.00 47.47 72 VAL A CA 1
ATOM 3224 C C . VAL B 1 72 ? 23.311 -25.398 37.563 1.00 49.46 72 VAL A C 1
ATOM 3225 O O . VAL B 1 72 ? 23.610 -25.273 38.743 1.00 58.69 72 VAL A O 1
ATOM 3229 N N . LYS B 1 73 ? 22.552 -26.418 37.133 1.00 46.51 73 LYS A N 1
ATOM 3230 C CA . LYS B 1 73 ? 22.024 -27.442 38.089 1.00 48.10 73 LYS A CA 1
ATOM 3231 C C . LYS B 1 73 ? 23.186 -28.032 38.896 1.00 48.20 73 LYS A C 1
ATOM 3232 O O . LYS B 1 73 ? 23.221 -27.943 40.114 1.00 47.83 73 LYS A O 1
ATOM 3234 N N . ALA B 1 74 ? 24.157 -28.598 38.197 1.00 47.64 74 ALA A N 1
ATOM 3235 C CA . ALA B 1 74 ? 25.309 -29.201 38.840 1.00 49.14 74 ALA A CA 1
ATOM 3236 C C . ALA B 1 74 ? 25.901 -28.273 39.893 1.00 48.09 74 ALA A C 1
ATOM 3237 O O . ALA B 1 74 ? 26.413 -28.731 40.905 1.00 47.91 74 ALA A O 1
ATOM 3239 N N . SER B 1 75 ? 25.838 -26.971 39.668 1.00 46.23 75 SER A N 1
ATOM 3240 C CA . SER B 1 75 ? 26.410 -26.037 40.643 1.00 47.35 75 SER A CA 1
ATOM 3241 C C . SER B 1 75 ? 25.417 -25.632 41.741 1.00 45.96 75 SER A C 1
ATOM 3242 O O . SER B 1 75 ? 25.759 -24.845 42.633 1.00 42.88 75 SER A O 1
ATOM 3245 N N . GLY B 1 76 ? 24.204 -26.193 41.680 1.00 42.66 76 GLY A N 1
ATOM 3246 C CA . GLY B 1 76 ? 23.149 -25.891 42.650 1.00 43.19 76 GLY A CA 1
ATOM 3247 C C . GLY B 1 76 ? 22.399 -24.604 42.380 1.00 43.32 76 GLY A C 1
ATOM 3248 O O . GLY B 1 76 ? 21.622 -24.139 43.223 1.00 44.05 76 GLY A O 1
ATOM 3249 N N . GLY B 1 77 ? 22.655 -24.013 41.215 1.00 42.97 77 GLY A N 1
ATOM 3250 C CA . GLY B 1 77 ? 21.880 -22.877 40.726 1.00 40.48 77 GLY A CA 1
ATOM 3251 C C . GLY B 1 77 ? 20.540 -23.367 40.225 1.00 38.32 77 GLY A C 1
ATOM 3252 O O . GLY B 1 77 ? 20.361 -24.561 40.002 1.00 37.89 77 GLY A O 1
ATOM 3253 N N . ASN B 1 78 ? 19.585 -22.447 40.091 1.00 34.47 78 ASN A N 1
ATOM 3254 C CA . ASN B 1 78 ? 18.249 -22.799 39.665 1.00 31.32 78 ASN A CA 1
ATOM 3255 C C . ASN B 1 78 ? 17.674 -21.798 38.680 1.00 31.39 78 ASN A C 1
ATOM 3256 O O . ASN B 1 78 ? 16.491 -21.871 38.339 1.00 26.06 78 ASN A O 1
ATOM 3261 N N . THR B 1 79 ? 18.487 -20.844 38.223 1.00 31.95 79 THR A N 1
ATOM 3262 C CA . THR B 1 79 ? 17.950 -19.834 37.335 1.00 33.54 79 THR A CA 1
ATOM 3263 C C . THR B 1 79 ? 18.949 -19.336 36.317 1.00 34.57 79 THR A C 1
ATOM 3264 O O . THR B 1 79 ? 20.069 -18.944 36.687 1.00 41.40 79 THR A O 1
ATOM 3268 N N . ALA B 1 80 ? 18.546 -19.325 35.042 1.00 33.52 80 ALA A N 1
ATOM 3269 C CA . ALA B 1 80 ? 19.277 -18.564 34.020 1.00 34.47 80 ALA A CA 1
ATOM 3270 C C . ALA B 1 80 ? 18.440 -17.459 33.376 1.00 35.35 80 ALA A C 1
ATOM 3271 O O . ALA B 1 80 ? 17.320 -17.711 32.989 1.00 34.86 80 ALA A O 1
ATOM 3273 N N . ARG B 1 81 ? 19.028 -16.264 33.219 1.00 35.03 81 ARG A N 1
ATOM 3274 C CA . ARG B 1 81 ? 18.429 -15.205 32.433 1.00 35.78 81 ARG A CA 1
ATOM 3275 C C . ARG B 1 81 ? 19.043 -15.209 31.050 1.00 35.86 81 ARG A C 1
ATOM 3276 O O . ARG B 1 81 ? 20.273 -15.167 30.917 1.00 35.61 81 ARG A O 1
ATOM 3284 N N . VAL B 1 82 ? 18.184 -15.216 30.024 1.00 35.56 82 VAL A N 1
ATOM 3285 C CA . VAL B 1 82 ? 18.622 -15.338 28.632 1.00 35.07 82 VAL A CA 1
ATOM 3286 C C . VAL B 1 82 ? 17.834 -14.392 27.734 1.00 35.84 82 VAL A C 1
ATOM 3287 O O . VAL B 1 82 ? 16.652 -14.201 27.933 1.00 35.90 82 VAL A O 1
ATOM 3291 N N . TRP B 1 83 ? 18.512 -13.785 26.769 1.00 35.25 83 TRP A N 1
ATOM 3292 C CA . TRP B 1 83 ? 17.945 -12.684 25.984 1.00 35.93 83 TRP A CA 1
ATOM 3293 C C . TRP B 1 83 ? 17.420 -13.178 24.646 1.00 35.42 83 TRP A C 1
ATOM 3294 O O . TRP B 1 83 ? 17.979 -14.104 24.060 1.00 35.15 83 TRP A O 1
ATOM 3305 N N . VAL B 1 84 ? 16.397 -12.496 24.140 1.00 36.58 84 VAL A N 1
ATOM 3306 C CA . VAL B 1 84 ? 15.643 -12.966 22.951 1.00 37.60 84 VAL A CA 1
ATOM 3307 C C . VAL B 1 84 ? 15.640 -12.066 21.696 1.00 33.91 84 VAL A C 1
ATOM 3308 O O . VAL B 1 84 ? 16.379 -12.364 20.744 1.00 36.23 84 VAL A O 1
ATOM 3312 N N . HIS B 1 85 ? 14.837 -11.002 21.658 1.00 30.31 85 HIS A N 1
ATOM 3313 C CA . HIS B 1 85 ? 14.846 -10.121 20.473 1.00 30.73 85 HIS A CA 1
ATOM 3314 C C . HIS B 1 85 ? 16.111 -9.271 20.436 1.00 29.44 85 HIS A C 1
ATOM 3315 O O . HIS B 1 85 ? 16.664 -9.051 19.368 1.00 30.55 85 HIS A O 1
ATOM 3322 N N . VAL B 1 86 ? 16.542 -8.780 21.597 1.00 30.79 86 VAL A N 1
ATOM 3323 C CA . VAL B 1 86 ? 17.789 -7.996 21.736 1.00 30.93 86 VAL A CA 1
ATOM 3324 C C . VAL B 1 86 ? 17.677 -6.711 20.930 1.00 30.72 86 VAL A C 1
ATOM 3325 O O . VAL B 1 86 ? 16.958 -5.777 21.362 1.00 32.18 86 VAL A O 1
ATOM 3329 N N . GLU B 1 87 ? 18.309 -6.664 19.751 1.00 29.59 87 GLU A N 1
ATOM 3330 C CA . GLU B 1 87 ? 18.155 -5.517 18.867 1.00 30.32 87 GLU A CA 1
ATOM 3331 C C . GLU B 1 87 ? 17.586 -5.842 17.494 1.00 29.28 87 GLU A C 1
ATOM 3332 O O . GLU B 1 87 ? 17.930 -5.215 16.529 1.00 26.41 87 GLU A O 1
ATOM 3338 N N . GLY B 1 88 ? 16.679 -6.802 17.405 1.00 32.92 88 GLY A N 1
ATOM 3339 C CA . GLY B 1 88 ? 16.045 -7.113 16.129 1.00 32.50 88 GLY A CA 1
ATOM 3340 C C . GLY B 1 88 ? 16.894 -7.831 15.079 1.00 34.66 88 GLY A C 1
ATOM 3341 O O . GLY B 1 88 ? 16.513 -7.893 13.899 1.00 33.19 88 GLY A O 1
ATOM 3342 N N . GLN B 1 89 ? 18.025 -8.406 15.481 1.00 37.14 89 GLN A N 1
ATOM 3343 C CA . GLN B 1 89 ? 18.904 -9.060 14.506 1.00 36.41 89 GLN A CA 1
ATOM 3344 C C . GLN B 1 89 ? 18.151 -10.164 13.798 1.00 34.47 89 GLN A C 1
ATOM 3345 O O . GLN B 1 89 ? 18.231 -10.298 12.560 1.00 31.34 89 GLN A O 1
ATOM 3351 N N . VAL B 1 90 ? 17.384 -10.909 14.585 1.00 36.13 90 VAL A N 1
ATOM 3352 C CA . VAL B 1 90 ? 16.574 -12.014 14.079 1.00 37.51 90 VAL A CA 1
ATOM 3353 C C . VAL B 1 90 ? 15.097 -11.891 14.426 1.00 41.24 90 VAL A C 1
ATOM 3354 O O . VAL B 1 90 ? 14.230 -12.379 13.685 1.00 45.09 90 VAL A O 1
ATOM 3358 N N . SER B 1 91 ? 14.807 -11.228 15.538 1.00 45.41 91 SER A N 1
ATOM 3359 C CA . SER B 1 91 ? 13.476 -11.248 16.123 1.00 42.26 91 SER A CA 1
ATOM 3360 C C . SER B 1 91 ? 13.104 -9.864 16.684 1.00 41.66 91 SER A C 1
ATOM 3361 O O . SER B 1 91 ? 13.943 -9.165 17.223 1.00 40.82 91 SER A O 1
ATOM 3364 N N . PRO B 1 92 ? 11.848 -9.431 16.538 1.00 41.80 92 PRO A N 1
ATOM 3365 C CA . PRO B 1 92 ? 10.838 -10.012 15.696 1.00 39.34 92 PRO A CA 1
ATOM 3366 C C . PRO B 1 92 ? 11.123 -9.573 14.252 1.00 37.02 92 PRO A C 1
ATOM 3367 O O . PRO B 1 92 ? 12.092 -8.839 14.013 1.00 33.85 92 PRO A O 1
ATOM 3371 N N . ALA B 1 93 ? 10.287 -10.042 13.315 1.00 37.45 93 ALA A N 1
ATOM 3372 C CA . ALA B 1 93 ? 10.425 -9.757 11.876 1.00 35.62 93 ALA A CA 1
ATOM 3373 C C . ALA B 1 93 ? 9.539 -8.570 11.461 1.00 37.49 93 ALA A C 1
ATOM 3374 O O . ALA B 1 93 ? 8.317 -8.537 11.772 1.00 35.88 93 ALA A O 1
ATOM 3376 N N . PHE B 1 94 ? 10.176 -7.632 10.756 1.00 34.25 94 PHE A N 1
ATOM 3377 C CA . PHE B 1 94 ? 9.567 -6.395 10.313 1.00 38.36 94 PHE A CA 1
ATOM 3378 C C . PHE B 1 94 ? 9.385 -6.268 8.792 1.00 40.79 94 PHE A C 1
ATOM 3379 O O . PHE B 1 94 ? 10.251 -6.676 8.032 1.00 38.07 94 PHE A O 1
ATOM 3387 N N . ASP B 1 95 ? 8.267 -5.675 8.351 1.00 44.03 95 ASP A N 1
ATOM 3388 C CA . ASP B 1 95 ? 8.088 -5.376 6.915 1.00 44.11 95 ASP A CA 1
ATOM 3389 C C . ASP B 1 95 ? 8.777 -4.069 6.550 1.00 42.77 95 ASP A C 1
ATOM 3390 O O . ASP B 1 95 ? 9.192 -3.320 7.415 1.00 44.50 95 ASP A O 1
ATOM 3395 N N . SER B 1 96 ? 8.904 -3.784 5.268 1.00 44.44 96 SER A N 1
ATOM 3396 C CA . SER B 1 96 ? 9.664 -2.629 4.852 1.00 43.59 96 SER A CA 1
ATOM 3397 C C . SER B 1 96 ? 9.131 -1.359 5.499 1.00 46.36 96 SER A C 1
ATOM 3398 O O . SER B 1 96 ? 9.906 -0.455 5.770 1.00 45.67 96 SER A O 1
ATOM 3401 N N . HIS B 1 97 ? 7.818 -1.306 5.753 1.00 50.31 97 HIS A N 1
ATOM 3402 C CA . HIS B 1 97 ? 7.166 -0.142 6.348 1.00 51.99 97 HIS A CA 1
ATOM 3403 C C . HIS B 1 97 ? 7.427 -0.077 7.854 1.00 55.47 97 HIS A C 1
ATOM 3404 O O . HIS B 1 97 ? 7.199 0.956 8.480 1.00 62.69 97 HIS A O 1
ATOM 3411 N N . GLY B 1 98 ? 7.829 -1.191 8.461 1.00 54.65 98 GLY A N 1
ATOM 3412 C CA . GLY B 1 98 ? 8.193 -1.197 9.879 1.00 51.11 98 GLY A CA 1
ATOM 3413 C C . GLY B 1 98 ? 7.123 -1.754 10.802 1.00 48.67 98 GLY A C 1
ATOM 3414 O O . GLY B 1 98 ? 7.022 -1.347 11.963 1.00 53.69 98 GLY A O 1
ATOM 3415 N N . PHE B 1 99 ? 6.324 -2.682 10.295 1.00 42.12 99 PHE A N 1
ATOM 3416 C CA . PHE B 1 99 ? 5.317 -3.340 11.116 1.00 41.86 99 PHE A CA 1
ATOM 3417 C C . PHE B 1 99 ? 5.706 -4.797 11.319 1.00 42.44 99 PHE A C 1
ATOM 3418 O O . PHE B 1 99 ? 6.380 -5.436 10.456 1.00 39.59 99 PHE A O 1
ATOM 3426 N N . VAL B 1 100 ? 5.348 -5.325 12.481 1.00 38.69 100 VAL A N 1
ATOM 3427 C CA . VAL B 1 100 ? 5.704 -6.705 12.749 1.00 38.56 100 VAL A CA 1
ATOM 3428 C C . VAL B 1 100 ? 4.766 -7.619 11.968 1.00 37.64 100 VAL A C 1
ATOM 3429 O O . VAL B 1 100 ? 3.559 -7.396 11.952 1.00 35.7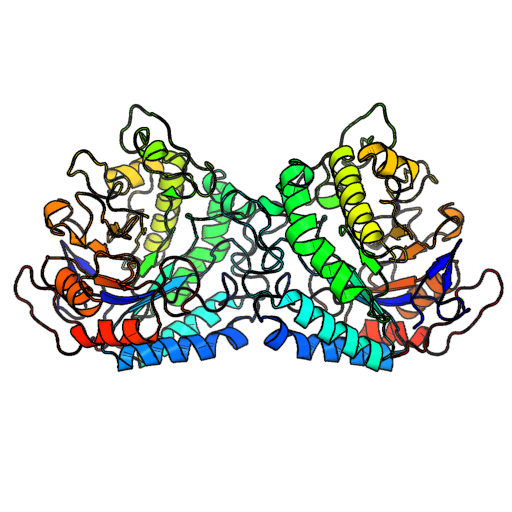4 100 VAL A O 1
ATOM 3433 N N . THR B 1 101 ? 5.357 -8.574 11.251 1.00 38.11 101 THR A N 1
ATOM 3434 C CA . THR B 1 101 ? 4.628 -9.529 10.437 1.00 38.56 101 THR A CA 1
ATOM 3435 C C . THR B 1 101 ? 4.566 -10.831 11.179 1.00 41.65 101 THR A C 1
ATOM 3436 O O . THR B 1 101 ? 3.672 -11.636 10.950 1.00 42.37 101 THR A O 1
ATOM 3440 N N . SER B 1 102 ? 5.544 -11.045 12.059 1.00 43.11 102 SER A N 1
ATOM 3441 C CA . SER B 1 102 ? 5.818 -12.364 12.589 1.00 38.36 102 SER A CA 1
ATOM 3442 C C . SER B 1 102 ? 6.944 -12.417 13.604 1.00 36.71 102 SER A C 1
ATOM 3443 O O . SER B 1 102 ? 7.660 -11.448 13.916 1.00 33.69 102 SER A O 1
ATOM 3446 N N . THR B 1 103 ? 7.087 -13.620 14.101 1.00 38.80 103 THR A N 1
ATOM 3447 C CA . THR B 1 103 ? 8.078 -13.983 15.097 1.00 38.98 103 THR A CA 1
ATOM 3448 C C . THR B 1 103 ? 9.531 -13.864 14.558 1.00 37.93 103 THR A C 1
ATOM 3449 O O . THR B 1 103 ? 10.399 -13.229 15.165 1.00 35.84 103 THR A O 1
ATOM 3453 N N . ASP B 1 104 ? 9.760 -14.442 13.388 1.00 40.40 104 ASP A N 1
ATOM 3454 C CA . ASP B 1 104 ? 11.059 -14.422 12.683 1.00 41.23 104 ASP A CA 1
ATOM 3455 C C . ASP B 1 104 ? 10.805 -14.961 11.284 1.00 40.92 104 ASP A C 1
ATOM 3456 O O . ASP B 1 104 ? 9.937 -15.807 11.107 1.00 40.25 104 ASP A O 1
ATOM 3461 N N . SER B 1 105 ? 11.560 -14.516 10.290 1.00 42.17 105 SER A N 1
ATOM 3462 C CA . SER B 1 105 ? 11.203 -14.846 8.906 1.00 43.49 105 SER A CA 1
ATOM 3463 C C . SER B 1 105 ? 10.908 -16.346 8.688 1.00 44.06 105 SER A C 1
ATOM 3464 O O . SER B 1 105 ? 10.107 -16.685 7.826 1.00 51.11 105 SER A O 1
ATOM 3467 N N . LYS B 1 106 ? 11.533 -17.214 9.491 1.00 42.65 106 LYS A N 1
ATOM 3468 C CA . LYS B 1 106 ? 11.423 -18.673 9.396 1.00 42.20 106 LYS A CA 1
ATOM 3469 C C . LYS B 1 106 ? 10.375 -19.302 10.339 1.00 44.04 106 LYS A C 1
ATOM 3470 O O . LYS B 1 106 ? 10.118 -20.512 10.263 1.00 43.24 106 LYS A O 1
ATOM 3476 N N . LYS B 1 107 ? 9.787 -18.486 11.219 1.00 43.26 107 LYS A N 1
ATOM 3477 C CA . LYS B 1 107 ? 8.907 -18.924 12.307 1.00 40.71 107 LYS A CA 1
ATOM 3478 C C . LYS B 1 107 ? 9.392 -20.162 13.087 1.00 39.19 107 LYS A C 1
ATOM 3479 O O . LYS B 1 107 ? 8.652 -21.075 13.417 1.00 42.92 107 LYS A O 1
ATOM 3485 N N . THR B 1 108 ? 10.654 -20.134 13.422 1.00 41.42 108 THR A N 1
ATOM 3486 C CA . THR B 1 108 ? 11.304 -21.089 14.319 1.00 38.38 108 THR A CA 1
ATOM 3487 C C . THR B 1 108 ? 11.237 -20.648 15.809 1.00 38.16 108 THR A C 1
ATOM 3488 O O . THR B 1 108 ? 11.352 -21.461 16.715 1.00 36.32 108 THR A O 1
ATOM 3492 N N . LEU B 1 109 ? 11.096 -19.355 16.077 1.00 39.35 109 LEU A N 1
ATOM 3493 C CA . LEU B 1 109 ? 11.306 -18.857 17.444 1.00 41.64 109 LEU A CA 1
ATOM 3494 C C . LEU B 1 109 ? 10.581 -19.646 18.543 1.00 38.93 109 LEU A C 1
ATOM 3495 O O . LEU B 1 109 ? 11.162 -20.032 19.542 1.00 43.49 109 LEU A O 1
ATOM 3500 N N . ILE B 1 110 ? 9.302 -19.878 18.357 1.00 38.40 110 ILE A N 1
ATOM 3501 C CA . ILE B 1 110 ? 8.484 -20.414 19.423 1.00 36.06 110 ILE A CA 1
ATOM 3502 C C . ILE B 1 110 ? 8.859 -21.862 19.705 1.00 36.39 110 ILE A C 1
ATOM 3503 O O . ILE B 1 110 ? 8.960 -22.262 20.863 1.00 33.88 110 ILE A O 1
ATOM 3508 N N . ASN B 1 111 ? 9.063 -22.629 18.630 1.00 38.09 111 ASN A N 1
ATOM 3509 C CA . ASN B 1 111 ? 9.755 -23.929 18.682 1.00 38.61 111 ASN A CA 1
ATOM 3510 C C . ASN B 1 111 ? 11.086 -23.880 19.417 1.00 32.20 111 ASN A C 1
ATOM 3511 O O . ASN B 1 111 ? 11.302 -24.599 20.382 1.00 28.50 111 ASN A O 1
ATOM 3516 N N . ASP B 1 112 ? 11.973 -23.010 18.976 1.00 32.57 112 ASP A N 1
ATOM 3517 C CA . ASP B 1 112 ? 13.283 -22.923 19.610 1.00 32.52 112 ASP A CA 1
ATOM 3518 C C . ASP B 1 112 ? 13.200 -22.664 21.100 1.00 31.31 112 ASP A C 1
ATOM 3519 O O . ASP B 1 112 ? 13.932 -23.308 21.862 1.00 31.40 112 ASP A O 1
ATOM 3524 N N . LEU B 1 113 ? 12.318 -21.759 21.533 1.00 31.97 113 LEU A N 1
ATOM 3525 C CA . LEU B 1 113 ? 12.183 -21.456 22.980 1.00 32.75 113 LEU A CA 1
ATOM 3526 C C . LEU B 1 113 ? 11.465 -22.556 23.776 1.00 33.72 113 LEU A C 1
ATOM 3527 O O . LEU B 1 113 ? 11.728 -22.777 24.983 1.00 31.63 113 LEU A O 1
ATOM 3532 N N . SER B 1 114 ? 10.526 -23.216 23.108 1.00 37.56 114 SER A N 1
ATOM 3533 C CA . SER B 1 114 ? 9.879 -24.401 23.662 1.00 42.02 114 SER A CA 1
ATOM 3534 C C . SER B 1 114 ? 10.932 -25.440 23.971 1.00 42.47 114 SER A C 1
ATOM 3535 O O . SER B 1 114 ? 11.002 -25.964 25.082 1.00 43.86 114 SER A O 1
ATOM 3538 N N . ASP B 1 115 ? 11.757 -25.734 22.984 1.00 40.91 115 ASP A N 1
ATOM 3539 C CA . ASP B 1 115 ? 12.800 -26.710 23.195 1.00 44.82 115 ASP A CA 1
ATOM 3540 C C . ASP B 1 115 ? 13.629 -26.452 24.459 1.00 44.02 115 ASP A C 1
ATOM 3541 O O . ASP B 1 115 ? 13.796 -27.346 25.303 1.00 47.61 115 ASP A O 1
ATOM 3546 N N . LEU B 1 116 ? 14.162 -25.240 24.562 1.00 39.83 116 LEU A N 1
ATOM 3547 C CA . LEU B 1 116 ? 15.042 -24.876 25.669 1.00 39.40 116 LEU A CA 1
ATOM 3548 C C . LEU B 1 116 ? 14.303 -24.850 26.989 1.00 41.05 116 LEU A C 1
ATOM 3549 O O . LEU B 1 116 ? 14.870 -25.221 28.029 1.00 42.67 116 LEU A O 1
ATOM 3554 N N . LEU B 1 117 ? 13.043 -24.409 26.956 1.00 40.14 117 LEU A N 1
ATOM 3555 C CA . LEU B 1 117 ? 12.233 -24.392 28.172 1.00 40.80 117 LEU A CA 1
ATOM 3556 C C . LEU B 1 117 ? 11.998 -25.796 28.680 1.00 35.80 117 LEU A C 1
ATOM 3557 O O . LEU B 1 117 ? 11.941 -26.025 29.896 1.00 34.41 117 LEU A O 1
ATOM 3562 N N . ASP B 1 118 ? 11.827 -26.716 27.742 1.00 36.55 118 ASP A N 1
ATOM 3563 C CA . ASP B 1 118 ? 11.651 -28.141 28.066 1.00 38.40 118 ASP A CA 1
ATOM 3564 C C . ASP B 1 118 ? 12.897 -28.701 28.679 1.00 36.91 118 ASP A C 1
ATOM 3565 O O . ASP B 1 118 ? 12.843 -29.445 29.655 1.00 32.96 118 ASP A O 1
ATOM 3570 N N . TYR B 1 119 ? 14.025 -28.321 28.097 1.00 38.83 119 TYR A N 1
ATOM 3571 C CA . TYR B 1 119 ? 15.275 -28.790 28.584 1.00 41.17 119 TYR A CA 1
ATOM 3572 C C . TYR B 1 119 ? 15.489 -28.270 30.020 1.00 39.78 119 TYR A C 1
ATOM 3573 O O . TYR B 1 119 ? 15.900 -29.041 30.913 1.00 37.34 119 TYR A O 1
ATOM 3582 N N . ALA B 1 120 ? 15.166 -27.000 30.260 1.00 38.79 120 ALA A N 1
ATOM 3583 C CA . ALA B 1 120 ? 15.467 -26.379 31.572 1.00 42.93 120 ALA A CA 1
ATOM 3584 C C . ALA B 1 120 ? 14.628 -27.017 32.666 1.00 39.62 120 ALA A C 1
ATOM 3585 O O . ALA B 1 120 ? 15.045 -27.185 33.816 1.00 41.30 120 ALA A O 1
ATOM 3587 N N . ASN B 1 121 ? 13.417 -27.345 32.276 1.00 38.33 121 ASN A N 1
ATOM 3588 C CA . ASN B 1 121 ? 12.513 -28.067 33.107 1.00 39.01 121 ASN A CA 1
ATOM 3589 C C . ASN B 1 121 ? 13.143 -29.407 33.492 1.00 35.90 121 ASN A C 1
ATOM 3590 O O . ASN B 1 121 ? 13.315 -29.701 34.656 1.00 33.76 121 ASN A O 1
ATOM 3595 N N . GLY B 1 122 ? 13.521 -30.195 32.499 1.00 38.04 122 GLY A N 1
ATOM 3596 C CA . GLY B 1 122 ? 14.332 -31.412 32.729 1.00 39.41 122 GLY A CA 1
ATOM 3597 C C . GLY B 1 122 ? 15.423 -31.257 33.780 1.00 36.93 122 GLY A C 1
ATOM 3598 O O . GLY B 1 122 ? 15.542 -32.085 34.635 1.00 38.18 122 GLY A O 1
ATOM 3599 N N . GLN B 1 123 ? 16.183 -30.173 33.743 1.00 38.02 123 GLN A N 1
ATOM 3600 C CA . GLN B 1 123 ? 17.228 -29.922 34.734 1.00 40.11 123 GLN A CA 1
ATOM 3601 C C . GLN B 1 123 ? 16.810 -29.102 35.968 1.00 39.62 123 GLN A C 1
ATOM 3602 O O . GLN B 1 123 ? 17.665 -28.701 36.788 1.00 41.58 123 GLN A O 1
ATOM 3608 N N . ASN B 1 124 ? 15.511 -28.869 36.120 1.00 39.53 124 ASN A N 1
ATOM 3609 C CA . ASN B 1 124 ? 14.978 -28.106 37.248 1.00 38.76 124 ASN A CA 1
ATOM 3610 C C . ASN B 1 124 ? 15.583 -26.703 37.357 1.00 36.25 124 ASN A C 1
ATOM 3611 O O . ASN B 1 124 ? 15.902 -26.217 38.442 1.00 35.88 124 ASN A O 1
ATOM 3616 N N . VAL B 1 125 ? 15.691 -26.036 36.224 1.00 34.28 125 VAL A N 1
ATOM 3617 C CA . VAL B 1 125 ? 16.147 -24.657 36.214 1.00 35.66 125 VAL A CA 1
ATOM 3618 C C . VAL B 1 125 ? 15.067 -23.714 35.658 1.00 35.98 125 VAL A C 1
ATOM 3619 O O . VAL B 1 125 ? 14.224 -24.117 34.880 1.00 36.71 125 VAL A O 1
ATOM 3623 N N . PHE B 1 126 ? 15.084 -22.463 36.083 1.00 36.84 126 PHE A N 1
ATOM 3624 C CA . PHE B 1 126 ? 14.157 -21.490 35.564 1.00 35.66 126 PHE A CA 1
ATOM 3625 C C . PHE B 1 126 ? 14.851 -20.592 34.609 1.00 35.95 126 PHE A C 1
ATOM 3626 O O . PHE B 1 126 ? 16.027 -20.267 34.800 1.00 33.02 126 PHE A O 1
ATOM 3634 N N . LEU B 1 127 ? 14.081 -20.137 33.619 1.00 39.11 127 LEU A N 1
ATOM 3635 C CA . LEU B 1 127 ? 14.513 -19.097 32.702 1.00 38.68 127 LEU A CA 1
ATOM 3636 C C . LEU B 1 127 ? 13.690 -17.828 32.859 1.00 41.30 127 LEU A C 1
ATOM 3637 O O . LEU B 1 127 ? 12.454 -17.866 33.015 1.00 43.61 127 LEU A O 1
ATOM 3642 N N . ILE B 1 128 ? 14.418 -16.718 32.825 1.00 39.89 128 ILE A N 1
ATOM 3643 C CA . ILE B 1 128 ? 13.884 -15.384 32.642 1.00 36.97 128 ILE A CA 1
ATOM 3644 C C . ILE B 1 128 ? 14.205 -14.992 31.214 1.00 35.53 128 ILE A C 1
ATOM 3645 O O . ILE B 1 128 ? 15.372 -14.900 30.836 1.00 32.06 128 ILE A O 1
ATOM 3650 N N . LEU B 1 129 ? 13.170 -14.793 30.405 1.00 36.21 129 LEU A N 1
ATOM 3651 C CA . LEU B 1 129 ? 13.375 -14.396 29.023 1.00 34.43 129 LEU A CA 1
ATOM 3652 C C . LEU B 1 129 ? 13.269 -12.889 28.912 1.00 36.26 129 LEU A C 1
ATOM 3653 O O . LEU B 1 129 ? 12.269 -12.292 29.323 1.00 42.50 129 LEU A O 1
ATOM 3658 N N . VAL B 1 130 ? 14.280 -12.257 28.343 1.00 36.27 130 VAL A N 1
ATOM 3659 C CA . VAL B 1 130 ? 14.229 -10.806 28.177 1.00 37.42 130 VAL A CA 1
ATOM 3660 C C . VAL B 1 130 ? 14.041 -10.493 26.702 1.00 37.02 130 VAL A C 1
ATOM 3661 O O . VAL B 1 130 ? 14.811 -10.950 25.843 1.00 38.47 130 VAL A O 1
ATOM 3665 N N . LEU B 1 131 ? 12.957 -9.757 26.438 1.00 35.71 131 LEU A N 1
ATOM 3666 C CA . LEU B 1 131 ? 12.523 -9.435 25.099 1.00 33.41 131 LEU A CA 1
ATOM 3667 C C . LEU B 1 131 ? 13.502 -8.492 24.381 1.00 33.60 131 LEU A C 1
ATOM 3668 O O . LEU B 1 131 ? 14.167 -8.900 23.408 1.00 34.50 131 LEU A O 1
ATOM 3673 N N . PHE B 1 132 ? 13.577 -7.238 24.833 1.00 31.61 132 PHE A N 1
ATOM 3674 C CA . PHE B 1 132 ? 14.429 -6.234 24.186 1.00 32.75 132 PHE A CA 1
ATOM 3675 C C . PHE B 1 132 ? 15.513 -5.706 25.100 1.00 31.46 132 PHE A C 1
ATOM 3676 O O . PHE B 1 132 ? 15.430 -5.813 26.315 1.00 27.05 132 PHE A O 1
ATOM 3684 N N . ASN B 1 133 ? 16.521 -5.133 24.460 1.00 33.66 133 ASN A N 1
ATOM 3685 C CA . ASN B 1 133 ? 17.559 -4.389 25.119 1.00 36.27 133 ASN A CA 1
ATOM 3686 C C . ASN B 1 133 ? 17.179 -2.910 25.159 1.00 37.19 133 ASN A C 1
ATOM 3687 O O . ASN B 1 133 ? 16.716 -2.339 24.126 1.00 34.75 133 ASN A O 1
ATOM 3692 N N . GLY B 1 134 ? 17.348 -2.315 26.350 1.00 34.46 134 GLY A N 1
ATOM 3693 C CA . GLY B 1 134 ? 17.396 -0.857 26.531 1.00 32.86 134 GLY A CA 1
ATOM 3694 C C . GLY B 1 134 ? 18.804 -0.232 26.681 1.00 35.55 134 GLY A C 1
ATOM 3695 O O . GLY B 1 134 ? 18.990 0.976 26.483 1.00 36.59 134 GLY A O 1
ATOM 3696 N N . ALA B 1 135 ? 19.811 -1.014 27.047 1.00 36.77 135 ALA A N 1
ATOM 3697 C CA . ALA B 1 135 ? 21.152 -0.457 27.245 1.00 36.26 135 ALA A CA 1
ATOM 3698 C C . ALA B 1 135 ? 21.682 0.115 25.954 1.00 36.94 135 ALA A C 1
ATOM 3699 O O . ALA B 1 135 ? 22.176 1.258 25.892 1.00 42.98 135 ALA A O 1
ATOM 3701 N N . LEU B 1 136 ? 21.601 -0.719 24.930 1.00 36.12 136 LEU A N 1
ATOM 3702 C CA . LEU B 1 136 ? 21.867 -0.350 23.571 1.00 36.43 136 LEU A CA 1
ATOM 3703 C C . LEU B 1 136 ? 20.619 -0.728 22.787 1.00 36.51 136 LEU A C 1
ATOM 3704 O O . LEU B 1 136 ? 19.965 -1.687 23.133 1.00 43.55 136 LEU A O 1
ATOM 3709 N N . GLN B 1 137 ? 20.267 0.019 21.753 1.00 38.10 137 GLN A N 1
ATOM 3710 C CA . GLN B 1 137 ? 19.134 -0.374 20.873 1.00 38.25 137 GLN A CA 1
ATOM 3711 C C . GLN B 1 137 ? 19.197 0.371 19.568 1.00 40.79 137 GLN A C 1
ATOM 3712 O O . GLN B 1 137 ? 18.551 1.406 19.426 1.00 40.92 137 GLN A O 1
ATOM 3718 N N . ASN B 1 138 ? 19.991 -0.159 18.632 1.00 41.60 138 ASN A N 1
ATOM 3719 C CA . ASN B 1 138 ? 20.324 0.526 17.386 1.00 40.75 138 ASN A CA 1
ATOM 3720 C C . ASN B 1 138 ? 19.417 0.154 16.181 1.00 38.00 138 ASN A C 1
ATOM 3721 O O . ASN B 1 138 ? 19.598 0.613 15.061 1.00 39.32 138 ASN A O 1
ATOM 3726 N N . ASN B 1 139 ? 18.427 -0.669 16.410 1.00 35.35 139 ASN A N 1
ATOM 3727 C CA . ASN B 1 139 ? 17.449 -0.944 15.374 1.00 38.74 139 ASN A CA 1
ATOM 3728 C C . ASN B 1 139 ? 16.342 0.117 15.302 1.00 35.65 139 ASN A C 1
ATOM 3729 O O . ASN B 1 139 ? 15.650 0.330 16.282 1.00 35.02 139 ASN A O 1
ATOM 3734 N N . SER B 1 140 ? 16.157 0.777 14.164 1.00 34.86 140 SER A N 1
ATOM 3735 C CA . SER B 1 140 ? 15.103 1.800 14.103 1.00 38.04 140 SER A CA 1
ATOM 3736 C C . SER B 1 140 ? 13.701 1.161 14.129 1.00 38.72 140 SER A C 1
ATOM 3737 O O . SER B 1 140 ? 12.732 1.801 14.547 1.00 44.00 140 SER A O 1
ATOM 3740 N N . ASN B 1 141 ? 13.563 -0.076 13.679 1.00 37.07 141 ASN A N 1
ATOM 3741 C CA . ASN B 1 141 ? 12.247 -0.680 13.750 1.00 39.29 141 ASN A CA 1
ATOM 3742 C C . ASN B 1 141 ? 11.892 -0.872 15.212 1.00 38.24 141 ASN A C 1
ATOM 3743 O O . ASN B 1 141 ? 10.711 -0.749 15.544 1.00 36.46 141 ASN A O 1
ATOM 3748 N N . VAL B 1 142 ? 12.894 -1.163 16.068 1.00 36.59 142 VAL A N 1
ATOM 3749 C CA . VAL B 1 142 ? 12.620 -1.371 17.510 1.00 37.04 142 VAL A CA 1
ATOM 3750 C C . VAL B 1 142 ? 12.386 -0.034 18.231 1.00 36.58 142 VAL A C 1
ATOM 3751 O O . VAL B 1 142 ? 11.392 0.144 18.939 1.00 37.44 142 VAL A O 1
ATOM 3755 N N . GLN B 1 143 ? 13.267 0.919 17.995 1.00 36.41 143 GLN A N 1
ATOM 3756 C CA . GLN B 1 143 ? 13.032 2.311 18.409 1.00 38.81 143 GLN A CA 1
ATOM 3757 C C . GLN B 1 143 ? 11.594 2.723 18.191 1.00 39.60 143 GLN A C 1
ATOM 3758 O O . GLN B 1 143 ? 10.919 3.167 19.123 1.00 39.82 143 GLN A O 1
ATOM 3764 N N . ASN B 1 144 ? 11.112 2.539 16.970 1.00 39.83 144 ASN A N 1
ATOM 3765 C CA . ASN B 1 144 ? 9.811 3.081 16.595 1.00 43.93 144 ASN A CA 1
ATOM 3766 C C . ASN B 1 144 ? 8.641 2.433 17.280 1.00 43.33 144 ASN A C 1
ATOM 3767 O O . ASN B 1 144 ? 7.522 2.903 17.154 1.00 46.03 144 ASN A O 1
ATOM 3772 N N . LEU B 1 145 ? 8.910 1.372 18.030 1.00 44.96 145 LEU A N 1
ATOM 3773 C CA . LEU B 1 145 ? 7.884 0.688 18.797 1.00 44.90 145 LEU A CA 1
ATOM 3774 C C . LEU B 1 145 ? 7.562 1.466 20.051 1.00 44.64 145 LEU A C 1
ATOM 3775 O O . LEU B 1 145 ? 6.495 1.270 20.649 1.00 52.14 145 LEU A O 1
ATOM 3780 N N . PHE B 1 146 ? 8.496 2.321 20.451 1.00 41.73 146 PHE A N 1
ATOM 3781 C CA . PHE B 1 146 ? 8.340 3.197 21.598 1.00 43.85 146 PHE A CA 1
ATOM 3782 C C . PHE B 1 146 ? 7.632 4.485 21.236 1.00 42.87 146 PHE A C 1
ATOM 3783 O O . PHE B 1 146 ? 7.449 5.310 22.116 1.00 43.02 146 PHE A O 1
ATOM 3791 N N . TRP B 1 147 ? 7.322 4.720 19.959 1.00 42.35 147 TRP A N 1
ATOM 3792 C CA . TRP B 1 147 ? 6.660 5.970 19.546 1.00 41.14 147 TRP A CA 1
ATOM 3793 C C . TRP B 1 147 ? 5.316 5.750 18.842 1.00 43.51 147 TRP A C 1
ATOM 3794 O O . TRP B 1 147 ? 4.353 6.425 19.149 1.00 50.86 147 TRP A O 1
ATOM 3805 N N . ASP B 1 148 ? 5.254 4.804 17.915 1.00 44.06 148 ASP A N 1
ATOM 3806 C CA . ASP B 1 148 ? 4.113 4.639 17.007 1.00 42.05 148 ASP A CA 1
ATOM 3807 C C . ASP B 1 148 ? 3.225 3.520 17.540 1.00 43.75 148 ASP A C 1
ATOM 3808 O O . ASP B 1 148 ? 3.537 2.331 17.383 1.00 44.60 148 ASP A O 1
ATOM 3813 N N . GLU B 1 149 ? 2.130 3.907 18.197 1.00 43.51 149 GLU A N 1
ATOM 3814 C CA . GLU B 1 149 ? 1.178 2.946 18.785 1.00 46.50 149 GLU A CA 1
ATOM 3815 C C . GLU B 1 149 ? 0.784 1.760 17.888 1.00 42.15 149 GLU A C 1
ATOM 3816 O O . GLU B 1 149 ? 0.654 0.651 18.367 1.00 43.62 149 GLU A O 1
ATOM 3822 N N . SER B 1 150 ? 0.597 1.975 16.594 1.00 41.27 150 SER A N 1
ATOM 3823 C CA . SER B 1 150 ? 0.106 0.883 15.749 1.00 45.38 150 SER A CA 1
ATOM 3824 C C . SER B 1 150 ? 1.269 -0.046 15.374 1.00 45.15 150 SER A C 1
ATOM 3825 O O . SER B 1 150 ? 1.056 -1.232 15.070 1.00 39.80 150 SER A O 1
ATOM 3828 N N . LYS B 1 151 ? 2.488 0.489 15.408 1.00 42.55 151 LYS A N 1
ATOM 3829 C CA . LYS B 1 151 ? 3.656 -0.347 15.181 1.00 45.54 151 LYS A CA 1
ATOM 3830 C C . LYS B 1 151 ? 3.862 -1.289 16.362 1.00 45.73 151 LYS A C 1
ATOM 3831 O O . LYS B 1 151 ? 4.137 -2.473 16.162 1.00 50.54 151 LYS A O 1
ATOM 3837 N N . LEU B 1 152 ? 3.636 -0.794 17.580 1.00 41.75 152 LEU A N 1
ATOM 3838 C CA . LEU B 1 152 ? 3.734 -1.641 18.760 1.00 38.17 152 LEU A CA 1
ATOM 3839 C C . LEU B 1 152 ? 2.652 -2.694 18.731 1.00 43.60 152 LEU A C 1
ATOM 3840 O O . LEU B 1 152 ? 2.926 -3.861 19.026 1.00 49.31 152 LEU A O 1
ATOM 3845 N N . ASN B 1 153 ? 1.431 -2.318 18.347 1.00 44.05 153 ASN A N 1
ATOM 3846 C CA . ASN B 1 153 ? 0.358 -3.317 18.335 1.00 44.90 153 ASN A CA 1
ATOM 3847 C C . ASN B 1 153 ? 0.672 -4.405 17.338 1.00 39.97 153 ASN A C 1
ATOM 3848 O O . ASN B 1 153 ? 0.335 -5.559 17.582 1.00 43.84 153 ASN A O 1
ATOM 3853 N N . SER B 1 154 ? 1.354 -4.067 16.246 1.00 38.31 154 SER A N 1
ATOM 3854 C CA . SER B 1 154 ? 1.767 -5.112 15.298 1.00 38.42 154 SER A CA 1
ATOM 3855 C C . SER B 1 154 ? 2.732 -6.095 15.959 1.00 39.95 154 SER A C 1
ATOM 3856 O O . SER B 1 154 ? 2.621 -7.295 15.709 1.00 45.61 154 SER A O 1
ATOM 3859 N N . TYR B 1 155 ? 3.640 -5.601 16.826 1.00 40.79 155 TYR A N 1
ATOM 3860 C CA . TYR B 1 155 ? 4.556 -6.484 17.582 1.00 37.93 155 TYR A CA 1
ATOM 3861 C C . TYR B 1 155 ? 3.758 -7.328 18.541 1.00 37.02 155 TYR A C 1
ATOM 3862 O O . TYR B 1 155 ? 3.937 -8.552 18.607 1.00 33.21 155 TYR A O 1
ATOM 3871 N N . ILE B 1 156 ? 2.876 -6.677 19.292 1.00 37.22 156 ILE A N 1
ATOM 3872 C CA . ILE B 1 156 ? 2.001 -7.440 20.168 1.00 40.02 156 ILE A CA 1
ATOM 3873 C C . ILE B 1 156 ? 1.194 -8.471 19.396 1.00 40.60 156 ILE A C 1
ATOM 3874 O O . ILE B 1 156 ? 1.246 -9.656 19.698 1.00 46.26 156 ILE A O 1
ATOM 3879 N N . ASN B 1 157 ? 0.459 -8.029 18.397 1.00 42.23 157 ASN A N 1
ATOM 3880 C CA . ASN B 1 157 ? -0.474 -8.931 17.747 1.00 44.01 157 ASN A CA 1
ATOM 3881 C C . ASN B 1 157 ? 0.225 -10.057 16.998 1.00 40.25 157 ASN A C 1
ATOM 3882 O O . ASN B 1 157 ? -0.187 -11.198 17.112 1.00 39.53 157 ASN A O 1
ATOM 3887 N N . ASN B 1 158 ? 1.275 -9.742 16.257 1.00 40.00 158 ASN A N 1
ATOM 3888 C CA . ASN B 1 158 ? 1.878 -10.725 15.352 1.00 42.24 158 ASN A CA 1
ATOM 3889 C C . ASN B 1 158 ? 3.100 -11.462 15.881 1.00 40.11 158 ASN A C 1
ATOM 3890 O O . ASN B 1 158 ? 3.646 -12.324 15.204 1.00 37.43 158 ASN A O 1
ATOM 3895 N N . ALA B 1 159 ? 3.514 -11.166 17.097 1.00 40.32 159 ALA A N 1
ATOM 3896 C CA . ALA B 1 159 ? 4.654 -11.891 17.654 1.00 38.69 159 ALA A CA 1
ATOM 3897 C C . ALA B 1 159 ? 4.437 -12.180 19.109 1.00 35.07 159 ALA A C 1
ATOM 3898 O O . ALA B 1 159 ? 4.451 -13.340 19.519 1.00 29.50 159 ALA A O 1
ATOM 3900 N N . LEU B 1 160 ? 4.224 -11.129 19.901 1.00 34.78 160 LEU A N 1
ATOM 3901 C CA . LEU B 1 160 ? 4.256 -11.298 21.356 1.00 33.41 160 LEU A CA 1
ATOM 3902 C C . LEU B 1 160 ? 3.174 -12.224 21.880 1.00 30.78 160 LEU A C 1
ATOM 3903 O O . LEU B 1 160 ? 3.484 -13.267 22.481 1.00 27.25 160 LEU A O 1
ATOM 3908 N N . THR B 1 161 ? 1.918 -11.852 21.659 1.00 29.73 161 THR A N 1
ATOM 3909 C CA . THR B 1 161 ? 0.791 -12.694 22.097 1.00 28.60 161 THR A CA 1
ATOM 3910 C C . THR B 1 161 ? 0.986 -14.145 21.583 1.00 30.08 161 THR A C 1
ATOM 3911 O O . THR B 1 161 ? 0.803 -15.119 22.351 1.00 28.67 161 THR A O 1
ATOM 3915 N N . PRO B 1 162 ? 1.405 -14.309 20.298 1.00 33.13 162 PRO A N 1
ATOM 3916 C CA . PRO B 1 162 ? 1.729 -15.691 19.876 1.00 34.48 162 PRO A CA 1
ATOM 3917 C C . PRO B 1 162 ? 2.685 -16.376 20.845 1.00 37.12 162 PRO A C 1
ATOM 3918 O O . PRO B 1 162 ? 2.415 -17.508 21.295 1.00 37.30 162 PRO A O 1
ATOM 3922 N N . MET B 1 163 ? 3.750 -15.658 21.212 1.00 41.89 163 MET A N 1
ATOM 3923 C CA . MET B 1 163 ? 4.800 -16.209 22.053 1.00 43.79 163 MET A CA 1
ATOM 3924 C C . MET B 1 163 ? 4.240 -16.582 23.400 1.00 47.27 163 MET A C 1
ATOM 3925 O O . MET B 1 163 ? 4.410 -17.707 23.870 1.00 50.33 163 MET A O 1
ATOM 3930 N N . VAL B 1 164 ? 3.546 -15.636 24.013 1.00 48.78 164 VAL A N 1
ATOM 3931 C CA . VAL B 1 164 ? 2.987 -15.856 25.336 1.00 48.53 164 VAL A CA 1
ATOM 3932 C C . VAL B 1 164 ? 1.983 -17.002 25.314 1.00 46.93 164 VAL A C 1
ATOM 3933 O O . VAL B 1 164 ? 2.016 -17.851 26.191 1.00 50.24 164 VAL A O 1
ATOM 3937 N N . ASN B 1 165 ? 1.126 -17.071 24.302 1.00 45.83 165 ASN A N 1
ATOM 3938 C CA . ASN B 1 165 ? 0.165 -18.182 24.234 1.00 46.32 165 ASN A CA 1
ATOM 3939 C C . ASN B 1 165 ? 0.814 -19.565 24.074 1.00 48.33 165 ASN A C 1
ATOM 3940 O O . ASN B 1 165 ? 0.357 -20.534 24.665 1.00 51.36 165 ASN A O 1
ATOM 3945 N N . ALA B 1 166 ? 1.871 -19.679 23.281 1.00 47.35 166 ALA A N 1
ATOM 3946 C CA . ALA B 1 166 ? 2.520 -20.970 23.165 1.00 43.56 166 ALA A CA 1
ATOM 3947 C C . ALA B 1 166 ? 3.281 -21.306 24.427 1.00 44.99 166 ALA A C 1
ATOM 3948 O O . ALA B 1 166 ? 3.297 -22.470 24.839 1.00 46.47 166 ALA A O 1
ATOM 3950 N N . LEU B 1 167 ? 3.903 -20.307 25.055 1.00 42.84 167 LEU A N 1
ATOM 3951 C CA . LEU B 1 167 ? 4.864 -20.595 26.132 1.00 45.27 167 LEU A CA 1
ATOM 3952 C C . LEU B 1 167 ? 4.305 -20.490 27.540 1.00 44.03 167 LEU A C 1
ATOM 3953 O O . LEU B 1 167 ? 4.995 -20.814 28.508 1.00 44.61 167 LEU A O 1
ATOM 3958 N N . LYS B 1 168 ? 3.046 -20.092 27.659 1.00 45.23 168 LYS A N 1
ATOM 3959 C CA . LYS B 1 168 ? 2.400 -20.034 28.972 1.00 43.31 168 LYS A CA 1
ATOM 3960 C C . LYS B 1 168 ? 2.201 -21.374 29.635 1.00 40.01 168 LYS A C 1
ATOM 3961 O O . LYS B 1 168 ? 2.003 -21.431 30.826 1.00 44.53 168 LYS A O 1
ATOM 3967 N N . SER B 1 169 ? 2.277 -22.460 28.892 1.00 39.79 169 SER A N 1
ATOM 3968 C CA . SER B 1 169 ? 2.056 -23.777 29.490 1.00 43.39 169 SER A CA 1
ATOM 3969 C C . SER B 1 169 ? 3.349 -24.403 29.986 1.00 46.26 169 SER A C 1
ATOM 3970 O O . SER B 1 169 ? 3.364 -25.567 30.386 1.00 47.45 169 SER A O 1
ATOM 3973 N N . LYS B 1 170 ? 4.414 -23.605 29.977 1.00 47.95 170 LYS A N 1
ATOM 3974 C CA . LYS B 1 170 ? 5.760 -24.044 30.306 1.00 49.07 170 LYS A CA 1
ATOM 3975 C C . LYS B 1 170 ? 6.180 -23.645 31.763 1.00 50.73 170 LYS A C 1
ATOM 3976 O O . LYS B 1 170 ? 6.374 -22.461 32.068 1.00 48.03 170 LYS A O 1
ATOM 3982 N N . PRO B 1 171 ? 6.319 -24.631 32.673 1.00 53.01 171 PRO A N 1
ATOM 3983 C CA . PRO B 1 171 ? 6.664 -24.296 34.069 1.00 50.06 171 PRO A CA 1
ATOM 3984 C C . PRO B 1 171 ? 8.067 -23.804 34.259 1.00 44.50 171 PRO A C 1
ATOM 3985 O O . PRO B 1 171 ? 8.337 -23.126 35.232 1.00 44.24 171 PRO A O 1
ATOM 3989 N N . SER B 1 172 ? 8.967 -24.150 33.357 1.00 41.67 172 SER A N 1
ATOM 3990 C CA . SER B 1 172 ? 10.335 -23.637 33.453 1.00 39.69 172 SER A CA 1
ATOM 3991 C C . SER B 1 172 ? 10.455 -22.123 33.139 1.00 36.54 172 SER A C 1
ATOM 3992 O O . SER B 1 172 ? 11.457 -21.471 33.415 1.00 30.33 172 SER A O 1
ATOM 3995 N N . LEU B 1 173 ? 9.411 -21.553 32.573 1.00 40.45 173 LEU A N 1
ATOM 3996 C CA . LEU B 1 173 ? 9.427 -20.139 32.228 1.00 41.04 173 LEU A CA 1
ATOM 3997 C C . LEU B 1 173 ? 9.015 -19.306 33.412 1.00 39.68 173 LEU A C 1
ATOM 3998 O O . LEU B 1 173 ? 7.830 -19.186 33.699 1.00 43.78 173 LEU A O 1
ATOM 4003 N N . ALA B 1 174 ? 9.990 -18.707 34.088 1.00 41.14 174 ALA A N 1
ATOM 4004 C CA . ALA B 1 174 ? 9.731 -18.032 35.373 1.00 38.53 174 ALA A CA 1
ATOM 4005 C C . ALA B 1 174 ? 9.094 -16.689 35.196 1.00 38.60 174 ALA A C 1
ATOM 4006 O O . ALA B 1 174 ? 8.153 -16.345 35.913 1.00 41.34 174 ALA A O 1
ATOM 4008 N N . ALA B 1 175 ? 9.612 -15.935 34.234 1.00 42.45 175 ALA A N 1
ATOM 4009 C CA . ALA B 1 175 ? 9.127 -14.579 33.938 1.00 40.75 175 ALA A CA 1
ATOM 4010 C C . ALA B 1 175 ? 9.556 -14.043 32.547 1.00 37.66 175 ALA A C 1
ATOM 4011 O O . ALA B 1 175 ? 10.462 -14.551 31.901 1.00 40.51 175 ALA A O 1
ATOM 4013 N N . TRP B 1 176 ? 8.889 -12.988 32.121 1.00 35.00 176 TRP A N 1
ATOM 4014 C CA . TRP B 1 176 ? 9.196 -12.296 30.902 1.00 35.35 176 TRP A CA 1
ATOM 4015 C C . TRP B 1 176 ? 9.723 -10.929 31.298 1.00 35.53 176 TRP A C 1
ATOM 4016 O O . TRP B 1 176 ? 9.028 -10.188 32.011 1.00 38.89 176 TRP A O 1
ATOM 4027 N N . GLU B 1 177 ? 10.919 -10.572 30.835 1.00 30.71 177 GLU A N 1
ATOM 4028 C CA . GLU B 1 177 ? 11.425 -9.213 31.082 1.00 29.15 177 GLU A CA 1
ATOM 4029 C C . GLU B 1 177 ? 11.281 -8.309 29.865 1.00 29.42 177 GLU A C 1
ATOM 4030 O O . GLU B 1 177 ? 11.829 -8.587 28.770 1.00 27.99 177 GLU A O 1
ATOM 4036 N N . VAL B 1 178 ? 10.515 -7.232 30.033 1.00 27.38 178 VAL A N 1
ATOM 4037 C CA . VAL B 1 178 ? 10.196 -6.416 28.883 1.00 26.67 178 VAL A CA 1
ATOM 4038 C C . VAL B 1 178 ? 11.455 -5.785 28.326 1.00 29.07 178 VAL A C 1
ATOM 4039 O O . VAL B 1 178 ? 11.644 -5.828 27.117 1.00 31.00 178 VAL A O 1
ATOM 4043 N N . LEU B 1 179 ? 12.323 -5.185 29.154 1.00 27.66 179 LEU A N 1
ATOM 4044 C CA . LEU B 1 179 ? 13.403 -4.384 28.572 1.00 28.88 179 LEU A CA 1
ATOM 4045 C C . LEU B 1 179 ? 14.634 -4.335 29.475 1.00 31.26 179 LEU A C 1
ATOM 4046 O O . LEU B 1 179 ? 14.526 -3.977 30.653 1.00 31.08 179 LEU A O 1
ATOM 4051 N N . ASN B 1 180 ? 15.803 -4.726 28.965 1.00 30.30 180 ASN A N 1
ATOM 4052 C CA . ASN B 1 180 ? 16.966 -4.723 29.827 1.00 30.54 180 ASN A CA 1
ATOM 4053 C C . ASN B 1 180 ? 17.489 -3.294 29.920 1.00 32.17 180 ASN A C 1
ATOM 4054 O O . ASN B 1 180 ? 17.764 -2.687 28.887 1.00 37.98 180 ASN A O 1
ATOM 4059 N N . GLU B 1 181 ? 17.633 -2.774 31.144 1.00 29.87 181 GLU A N 1
ATOM 4060 C CA . GLU B 1 181 ? 18.260 -1.471 31.389 1.00 31.22 181 GLU A CA 1
ATOM 4061 C C . GLU B 1 181 ? 17.693 -0.328 30.557 1.00 30.12 181 GLU A C 1
ATOM 4062 O O . GLU B 1 181 ? 18.398 0.314 29.802 1.00 29.17 181 GLU A O 1
ATOM 4068 N N . PRO B 1 182 ? 16.396 -0.049 30.704 1.00 33.71 182 PRO A N 1
ATOM 4069 C CA . PRO B 1 182 ? 15.775 1.087 29.975 1.00 32.40 182 PRO A CA 1
ATOM 4070 C C . PRO B 1 182 ? 16.594 2.387 29.986 1.00 32.36 182 PRO A C 1
ATOM 4071 O O . PRO B 1 182 ? 16.558 3.197 29.059 1.00 32.77 182 PRO A O 1
ATOM 4075 N N . GLU B 1 183 ? 17.380 2.538 31.030 1.00 35.77 183 GLU A N 1
ATOM 4076 C CA . GLU B 1 183 ? 18.135 3.747 31.299 1.00 37.28 183 GLU A CA 1
ATOM 4077 C C . GLU B 1 183 ? 19.208 4.036 30.248 1.00 38.68 183 GLU A C 1
ATOM 4078 O O . GLU B 1 183 ? 19.618 5.178 30.107 1.00 44.91 183 GLU A O 1
ATOM 4084 N N . GLY B 1 184 ? 19.642 3.026 29.499 1.00 36.51 184 GLY A N 1
ATOM 4085 C CA . GLY B 1 184 ? 20.737 3.197 28.547 1.00 39.23 184 GLY A CA 1
ATOM 4086 C C . GLY B 1 184 ? 20.406 4.027 27.312 1.00 41.10 184 GLY A C 1
ATOM 4087 O O . GLY B 1 184 ? 21.290 4.746 26.751 1.00 33.98 184 GLY A O 1
ATOM 4088 N N . THR B 1 185 ? 19.134 3.931 26.913 1.00 37.80 185 THR A N 1
ATOM 4089 C CA . THR B 1 185 ? 18.614 4.627 25.757 1.00 38.19 185 THR A CA 1
ATOM 4090 C C . THR B 1 185 ? 17.571 5.685 26.146 1.00 43.81 185 THR A C 1
ATOM 4091 O O . THR B 1 185 ? 16.786 6.173 25.296 1.00 43.31 185 THR A O 1
ATOM 4095 N N . LEU B 1 186 ? 17.568 6.027 27.438 1.00 45.56 186 LEU A N 1
ATOM 4096 C CA . LEU B 1 186 ? 16.696 7.073 27.992 1.00 43.53 186 LEU A CA 1
ATOM 4097 C C . LEU B 1 186 ? 17.155 8.412 27.486 1.00 45.09 186 LEU A C 1
ATOM 4098 O O . LEU B 1 186 ? 18.375 8.632 27.318 1.00 41.93 186 LEU A O 1
ATOM 4103 N N . GLN B 1 187 ? 16.199 9.322 27.297 1.00 47.89 187 GLN A N 1
ATOM 4104 C CA . GLN B 1 187 ? 16.504 10.749 27.098 1.00 47.72 187 GLN A CA 1
ATOM 4105 C C . GLN B 1 187 ? 16.121 11.524 28.354 1.00 47.55 187 GLN A C 1
ATOM 4106 O O . GLN B 1 187 ? 14.952 11.919 28.515 1.00 46.25 187 GLN A O 1
ATOM 4112 N N . PRO B 1 188 ? 17.099 11.748 29.250 1.00 49.55 188 PRO A N 1
ATOM 4113 C CA . PRO B 1 188 ? 16.828 12.436 30.504 1.00 51.25 188 PRO A CA 1
ATOM 4114 C C . PRO B 1 188 ? 16.209 13.809 30.277 1.00 54.47 188 PRO A C 1
ATOM 4115 O O . PRO B 1 188 ? 16.620 14.534 29.366 1.00 47.46 188 PRO A O 1
ATOM 4119 N N . GLY B 1 189 ? 15.234 14.150 31.114 1.00 55.47 189 GLY A N 1
ATOM 4120 C CA . GLY B 1 189 ? 14.506 15.403 30.991 1.00 55.29 189 GLY A CA 1
ATOM 4121 C C . GLY B 1 189 ? 13.727 15.693 32.252 1.00 51.94 189 GLY A C 1
ATOM 4122 O O . GLY B 1 189 ? 13.536 14.809 33.081 1.00 45.77 189 GLY A O 1
ATOM 4123 N N . SER B 1 190 ? 13.308 16.950 32.376 1.00 57.59 190 SER A N 1
ATOM 4124 C CA . SER B 1 190 ? 12.497 17.446 33.488 1.00 57.10 190 SER A CA 1
ATOM 4125 C C . SER B 1 190 ? 11.032 17.188 33.203 1.00 56.56 190 SER A C 1
ATOM 4126 O O . SER B 1 190 ? 10.601 17.207 32.044 1.00 57.15 190 SER A O 1
ATOM 4129 N N . ASP B 1 191 ? 10.257 16.933 34.254 1.00 54.65 191 ASP A N 1
ATOM 4130 C CA . ASP B 1 191 ? 8.808 16.870 34.103 1.00 48.17 191 ASP A CA 1
ATOM 4131 C C . ASP B 1 191 ? 8.050 17.157 35.410 1.00 51.59 191 ASP A C 1
ATOM 4132 O O . ASP B 1 191 ? 8.527 16.864 36.514 1.00 48.12 191 ASP A O 1
ATOM 4137 N N . GLN B 1 192 ? 6.858 17.741 35.243 1.00 58.82 192 GLN A N 1
ATOM 4138 C CA . GLN B 1 192 ? 5.895 17.987 36.333 1.00 59.22 192 GLN A CA 1
ATOM 4139 C C . GLN B 1 192 ? 5.569 16.675 37.084 1.00 56.37 192 GLN A C 1
ATOM 4140 O O . GLN B 1 192 ? 5.597 16.625 38.320 1.00 53.34 192 GLN A O 1
ATOM 4142 N N . ASN B 1 193 ? 5.288 15.619 36.312 1.00 55.69 193 ASN A N 1
ATOM 4143 C CA . ASN B 1 193 ? 5.048 14.264 36.830 1.00 52.13 193 ASN A CA 1
ATOM 4144 C C . ASN B 1 193 ? 6.355 13.586 37.298 1.00 53.25 193 ASN A C 1
ATOM 4145 O O . ASN B 1 193 ? 7.321 13.463 36.532 1.00 54.59 193 ASN A O 1
ATOM 4150 N N . SER B 1 194 ? 6.415 13.171 38.556 1.00 53.00 194 SER A N 1
ATOM 4151 C CA . SER B 1 194 ? 7.672 12.646 39.094 1.00 54.44 194 SER A CA 1
ATOM 4152 C C . SER B 1 194 ? 7.995 11.232 38.577 1.00 52.64 194 SER A C 1
ATOM 4153 O O . SER B 1 194 ? 9.138 10.781 38.695 1.00 42.75 194 SER A O 1
ATOM 4156 N N . CYS B 1 195 ? 6.984 10.536 38.046 1.00 48.53 195 CYS A N 1
ATOM 4157 C CA . CYS B 1 195 ? 7.200 9.320 37.268 1.00 47.68 195 CYS A CA 1
ATOM 4158 C C . CYS B 1 195 ? 8.040 9.560 36.023 1.00 45.22 195 CYS A C 1
ATOM 4159 O O . CYS B 1 195 ? 8.708 8.663 35.560 1.00 45.05 195 CYS A O 1
ATOM 4162 N N . TYR B 1 196 ? 7.947 10.739 35.427 1.00 41.06 196 TYR A N 1
ATOM 4163 C CA . TYR B 1 196 ? 8.670 11.020 34.208 1.00 37.89 196 TYR A CA 1
ATOM 4164 C C . TYR B 1 196 ? 9.924 11.903 34.426 1.00 37.55 196 TYR A C 1
ATOM 4165 O O . TYR B 1 196 ? 10.676 12.166 33.483 1.00 35.81 196 TYR A O 1
ATOM 4174 N N . ASP B 1 197 ? 10.161 12.383 35.638 1.00 37.41 197 ASP A N 1
ATOM 4175 C CA . ASP B 1 197 ? 11.241 13.336 35.817 1.00 43.22 197 ASP A CA 1
ATOM 4176 C C . ASP B 1 197 ? 12.511 12.553 35.977 1.00 43.39 197 ASP A C 1
ATOM 4177 O O . ASP B 1 197 ? 12.538 11.646 36.794 1.00 47.78 197 ASP A O 1
ATOM 4182 N N . THR B 1 198 ? 13.540 12.902 35.206 1.00 42.04 198 THR A N 1
ATOM 4183 C CA . THR B 1 198 ? 14.820 12.187 35.230 1.00 44.86 198 THR A CA 1
ATOM 4184 C C . THR B 1 198 ? 15.981 13.188 35.154 1.00 45.89 198 THR A C 1
ATOM 4185 O O . THR B 1 198 ? 17.066 12.904 34.616 1.00 45.15 198 THR A O 1
ATOM 4189 N N . SER B 1 199 ? 15.759 14.355 35.752 1.00 48.47 199 SER A N 1
ATOM 4190 C CA . SER B 1 199 ? 16.739 15.448 35.703 1.00 51.69 199 SER A CA 1
ATOM 4191 C C . SER B 1 199 ? 17.979 15.183 36.566 1.00 51.82 199 SER A C 1
ATOM 4192 O O . SER B 1 199 ? 18.872 16.021 36.634 1.00 49.54 199 SER A O 1
ATOM 4195 N N . THR B 1 200 ? 18.027 14.022 37.216 1.00 52.51 200 THR A N 1
ATOM 4196 C CA . THR B 1 200 ? 19.166 13.648 38.046 1.00 54.03 200 THR A CA 1
ATOM 4197 C C . THR B 1 200 ? 20.023 12.608 37.399 1.00 49.85 200 THR A C 1
ATOM 4198 O O . THR B 1 200 ? 21.129 12.370 37.864 1.00 48.83 200 THR A O 1
ATOM 4202 N N . LEU B 1 201 ? 19.515 11.985 36.331 1.00 48.99 201 LEU A N 1
ATOM 4203 C CA . LEU B 1 201 ? 20.162 10.779 35.761 1.00 44.10 201 LEU A CA 1
ATOM 4204 C C . LEU B 1 201 ? 21.233 11.035 34.699 1.00 45.24 201 LEU A C 1
ATOM 4205 O O . LEU B 1 201 ? 22.183 10.232 34.569 1.00 43.68 201 LEU A O 1
ATOM 4210 N N . ALA B 1 202 ? 21.113 12.128 33.942 1.00 45.64 202 ALA A N 1
ATOM 4211 C CA . ALA B 1 202 ? 22.141 12.404 32.943 1.00 45.96 202 ALA A CA 1
ATOM 4212 C C . ALA B 1 202 ? 23.431 12.400 33.697 1.00 47.53 202 ALA A C 1
ATOM 4213 O O . ALA B 1 202 ? 24.355 11.704 33.322 1.00 54.81 202 ALA A O 1
ATOM 4215 N N . ALA B 1 203 ? 23.452 13.105 34.823 1.00 51.06 203 ALA A N 1
ATOM 4216 C CA . ALA B 1 203 ? 24.632 13.167 35.688 1.00 51.32 203 ALA A CA 1
ATOM 4217 C C . ALA B 1 203 ? 25.165 11.801 36.163 1.00 49.57 203 ALA A C 1
ATOM 4218 O O . ALA B 1 203 ? 26.364 11.651 36.376 1.00 45.00 203 ALA A O 1
ATOM 4220 N N . GLN B 1 204 ? 24.291 10.812 36.326 1.00 48.43 204 GLN A N 1
ATOM 4221 C CA . GLN B 1 204 ? 24.710 9.529 36.876 1.00 48.99 204 GLN A CA 1
ATOM 4222 C C . GLN B 1 204 ? 25.101 8.505 35.814 1.00 50.51 204 GLN A C 1
ATOM 4223 O O . GLN B 1 204 ? 25.264 7.326 36.112 1.00 49.69 204 GLN A O 1
ATOM 4229 N N . GLY B 1 205 ? 25.263 8.963 34.574 1.00 51.00 205 GLY A N 1
ATOM 4230 C CA . GLY B 1 205 ? 25.729 8.121 33.469 1.00 47.88 205 GLY A CA 1
ATOM 4231 C C . GLY B 1 205 ? 24.668 7.571 32.512 1.00 45.53 205 GLY A C 1
ATOM 4232 O O . GLY B 1 205 ? 25.013 6.842 31.587 1.00 41.41 205 GLY A O 1
ATOM 4233 N N . ALA B 1 206 ? 23.394 7.927 32.720 1.00 42.77 206 ALA A N 1
ATOM 4234 C CA . ALA B 1 206 ? 22.298 7.437 31.890 1.00 43.19 206 ALA A CA 1
ATOM 4235 C C . ALA B 1 206 ? 22.416 7.942 30.455 1.00 42.50 206 ALA A C 1
ATOM 4236 O O . ALA B 1 206 ? 23.039 8.967 30.200 1.00 51.31 206 ALA A O 1
ATOM 4238 N N . GLY B 1 207 ? 21.807 7.220 29.524 1.00 40.72 207 GLY A N 1
ATOM 4239 C CA . GLY B 1 207 ? 21.855 7.589 28.120 1.00 40.09 207 GLY A CA 1
ATOM 4240 C C . GLY B 1 207 ? 23.113 7.119 27.411 1.00 37.82 207 GLY A C 1
ATOM 4241 O O . GLY B 1 207 ? 23.346 7.443 26.267 1.00 39.35 207 GLY A O 1
ATOM 4242 N N . TRP B 1 208 ? 23.928 6.320 28.062 1.00 41.14 208 TRP A N 1
ATOM 4243 C CA . TRP B 1 208 ? 25.227 5.968 27.485 1.00 41.79 208 TRP A CA 1
ATOM 4244 C C . TRP B 1 208 ? 25.121 5.349 26.111 1.00 39.34 208 TRP A C 1
ATOM 4245 O O . TRP B 1 208 ? 26.117 5.339 25.393 1.00 39.45 208 TRP A O 1
ATOM 4256 N N . GLY B 1 209 ? 23.944 4.796 25.792 1.00 38.97 209 GLY A N 1
ATOM 4257 C CA . GLY B 1 209 ? 23.634 4.195 24.472 1.00 40.97 209 GLY A CA 1
ATOM 4258 C C . GLY B 1 209 ? 22.819 5.055 23.485 1.00 40.23 209 GLY A C 1
ATOM 4259 O O . GLY B 1 209 ? 22.427 4.585 22.403 1.00 34.73 209 GLY A O 1
ATOM 4260 N N . GLY B 1 210 ? 22.594 6.322 23.846 1.00 40.40 210 GLY A N 1
ATOM 4261 C CA . GLY B 1 210 ? 21.880 7.266 23.003 1.00 40.83 210 GLY A CA 1
ATOM 4262 C C . GLY B 1 210 ? 20.613 7.741 23.703 1.00 44.62 210 GLY A C 1
ATOM 4263 O O . GLY B 1 210 ? 19.800 6.932 24.172 1.00 40.23 210 GLY A O 1
ATOM 4264 N N . LYS B 1 211 ? 20.447 9.060 23.746 1.00 43.65 211 LYS A N 1
ATOM 4265 C CA . LYS B 1 211 ? 19.359 9.674 24.453 1.00 42.78 211 LYS A CA 1
ATOM 4266 C C . LYS B 1 211 ? 18.174 9.769 23.532 1.00 42.82 211 LYS A C 1
ATOM 4267 O O . LYS B 1 211 ? 17.908 10.836 22.970 1.00 43.43 211 LYS A O 1
ATOM 4273 N N . LYS B 1 212 ? 17.465 8.634 23.435 1.00 38.88 212 LYS A N 1
ATOM 4274 C CA . LYS B 1 212 ? 16.410 8.398 22.465 1.00 38.86 212 LYS A CA 1
ATOM 4275 C C . LYS B 1 212 ? 14.991 8.383 23.016 1.00 37.94 212 LYS A C 1
ATOM 4276 O O . LYS B 1 212 ? 14.055 8.625 22.263 1.00 39.88 212 LYS A O 1
ATOM 4282 N N . PHE B 1 213 ? 14.805 8.012 24.274 1.00 38.35 213 PHE A N 1
ATOM 4283 C CA . PHE B 1 213 ? 13.458 7.798 24.787 1.00 38.17 213 PHE A CA 1
ATOM 4284 C C . PHE B 1 213 ? 13.161 8.569 26.062 1.00 40.14 213 PHE A C 1
ATOM 4285 O O . PHE B 1 213 ? 13.851 8.398 27.047 1.00 36.85 213 PHE A O 1
ATOM 4293 N N . PRO B 1 214 ? 12.134 9.440 26.031 1.00 41.95 214 PRO A N 1
ATOM 4294 C CA . PRO B 1 214 ? 11.537 9.994 27.238 1.00 41.83 214 PRO A CA 1
ATOM 4295 C C . PRO B 1 214 ? 11.070 8.890 28.137 1.00 43.67 214 PRO A C 1
ATOM 4296 O O . PRO B 1 214 ? 10.659 7.838 27.624 1.00 41.10 214 PRO A O 1
ATOM 4300 N N . MET B 1 215 ? 11.136 9.127 29.459 1.00 42.72 215 MET A N 1
ATOM 4301 C CA . MET B 1 215 ? 10.661 8.143 30.417 1.00 42.67 215 MET A CA 1
ATOM 4302 C C . MET B 1 215 ? 9.215 7.768 30.096 1.00 41.63 215 MET A C 1
ATOM 4303 O O . MET B 1 215 ? 8.829 6.592 30.136 1.00 36.62 215 MET A O 1
ATOM 4308 N N . LYS B 1 216 ? 8.440 8.784 29.740 1.00 42.27 216 LYS A N 1
ATOM 4309 C CA . LYS B 1 216 ? 7.060 8.579 29.460 1.00 46.22 216 LYS A CA 1
ATOM 4310 C C . LYS B 1 216 ? 6.862 7.492 28.400 1.00 46.73 216 LYS A C 1
ATOM 4311 O O . LYS B 1 216 ? 6.009 6.629 28.572 1.00 50.98 216 LYS A O 1
ATOM 4317 N N . GLN B 1 217 ? 7.647 7.527 27.323 1.00 48.16 217 GLN A N 1
ATOM 4318 C CA . GLN B 1 217 ? 7.502 6.572 26.212 1.00 44.95 217 GLN A CA 1
ATOM 4319 C C . GLN B 1 217 ? 8.017 5.185 26.617 1.00 44.95 217 GLN A C 1
ATOM 4320 O O . GLN B 1 217 ? 7.535 4.150 26.154 1.00 45.78 217 GLN A O 1
ATOM 4326 N N . ILE B 1 218 ? 9.003 5.160 27.497 1.00 42.18 218 ILE A N 1
ATOM 4327 C CA . ILE B 1 218 ? 9.507 3.900 28.002 1.00 38.39 218 ILE A CA 1
ATOM 4328 C C . ILE B 1 218 ? 8.415 3.213 28.806 1.00 38.46 218 ILE A C 1
ATOM 4329 O O . ILE B 1 218 ? 8.013 2.083 28.501 1.00 32.95 218 ILE A O 1
ATOM 4334 N N . LEU B 1 219 ? 7.919 3.919 29.825 1.00 41.26 219 LEU A N 1
ATOM 4335 C CA . LEU B 1 219 ? 6.929 3.355 30.744 1.00 40.54 219 LEU A CA 1
ATOM 4336 C C . LEU B 1 219 ? 5.658 2.923 30.046 1.00 40.27 219 LEU A C 1
ATOM 4337 O O . LEU B 1 219 ? 4.948 2.037 30.505 1.00 41.88 219 LEU A O 1
ATOM 4342 N N . LYS B 1 220 ? 5.360 3.583 28.945 1.00 41.50 220 LYS A N 1
ATOM 4343 C CA . LYS B 1 220 ? 4.135 3.331 28.221 1.00 42.88 220 LYS A CA 1
ATOM 4344 C C . LYS B 1 220 ? 4.353 2.082 27.418 1.00 40.69 220 LYS A C 1
ATOM 4345 O O . LYS B 1 220 ? 3.446 1.220 27.301 1.00 40.16 220 LYS A O 1
ATOM 4351 N N . THR B 1 221 ? 5.540 2.002 26.824 1.00 35.13 221 THR A N 1
ATOM 4352 C CA . THR B 1 221 ? 5.823 0.880 25.966 1.00 39.67 221 THR A CA 1
ATOM 4353 C C . THR B 1 221 ? 5.765 -0.345 26.861 1.00 42.26 221 THR A C 1
ATOM 4354 O O . THR B 1 221 ? 5.029 -1.291 26.565 1.00 35.99 221 THR A O 1
ATOM 4358 N N . ILE B 1 222 ? 6.492 -0.292 27.987 1.00 45.21 222 ILE A N 1
ATOM 4359 C CA . ILE B 1 222 ? 6.499 -1.430 28.898 1.00 45.60 222 ILE A CA 1
ATOM 4360 C C . ILE B 1 222 ? 5.096 -1.682 29.518 1.00 44.08 222 ILE A C 1
ATOM 4361 O O . ILE B 1 222 ? 4.723 -2.846 29.768 1.00 38.39 222 ILE A O 1
ATOM 4366 N N . ASN B 1 223 ? 4.295 -0.628 29.695 1.00 43.64 223 ASN A N 1
ATOM 4367 C CA . ASN B 1 223 ? 2.878 -0.822 30.098 1.00 43.73 223 ASN A CA 1
ATOM 4368 C C . ASN B 1 223 ? 2.116 -1.695 29.128 1.00 41.91 223 ASN A C 1
ATOM 4369 O O . ASN B 1 223 ? 1.467 -2.653 29.540 1.00 42.94 223 ASN A O 1
ATOM 4374 N N . TRP B 1 224 ? 2.207 -1.374 27.840 1.00 44.20 224 TRP A N 1
ATOM 4375 C CA . TRP B 1 224 ? 1.419 -2.066 26.820 1.00 44.89 224 TRP A CA 1
ATOM 4376 C C . TRP B 1 224 ? 1.894 -3.497 26.646 1.00 42.40 224 TRP A C 1
ATOM 4377 O O . TRP B 1 224 ? 1.076 -4.443 26.541 1.00 40.80 224 TRP A O 1
ATOM 4388 N N . ILE B 1 225 ? 3.211 -3.677 26.644 1.00 36.70 225 ILE A N 1
ATOM 4389 C CA . ILE B 1 225 ? 3.742 -5.031 26.504 1.00 35.36 225 ILE A CA 1
ATOM 4390 C C . ILE B 1 225 ? 3.377 -5.900 27.704 1.00 34.90 225 ILE A C 1
ATOM 4391 O O . ILE B 1 225 ? 2.970 -7.063 27.544 1.00 30.92 225 ILE A O 1
ATOM 4396 N N . SER B 1 226 ? 3.526 -5.345 28.908 1.00 36.78 226 SER A N 1
ATOM 4397 C CA . SER B 1 226 ? 3.192 -6.086 30.111 1.00 35.95 226 SER A CA 1
ATOM 4398 C C . SER B 1 226 ? 1.718 -6.439 30.070 1.00 39.87 226 SER A C 1
ATOM 4399 O O . SER B 1 226 ? 1.347 -7.576 30.349 1.00 40.74 226 SER A O 1
ATOM 4402 N N . SER B 1 227 ? 0.879 -5.489 29.665 1.00 40.22 227 SER A N 1
ATOM 4403 C CA . SER B 1 227 ? -0.544 -5.790 29.537 1.00 41.52 227 SER A CA 1
ATOM 4404 C C . SER B 1 227 ? -0.809 -6.982 28.625 1.00 39.97 227 SER A C 1
ATOM 4405 O O . SER B 1 227 ? -1.449 -7.955 29.030 1.00 37.12 227 SER A O 1
ATOM 4408 N N . ALA B 1 228 ? -0.300 -6.868 27.399 1.00 37.65 228 ALA A N 1
ATOM 4409 C CA . ALA B 1 228 ? -0.421 -7.883 26.376 1.00 37.02 228 ALA A CA 1
ATOM 4410 C C . ALA B 1 228 ? -0.093 -9.243 26.919 1.00 41.00 228 ALA A C 1
ATOM 4411 O O . ALA B 1 228 ? -0.854 -10.237 26.685 1.00 43.01 228 ALA A O 1
ATOM 4413 N N . ILE B 1 229 ? 1.048 -9.263 27.628 1.00 39.00 229 ILE A N 1
ATOM 4414 C CA . ILE B 1 229 ? 1.586 -10.462 28.254 1.00 41.06 229 ILE A CA 1
ATOM 4415 C C . ILE B 1 229 ? 0.592 -11.033 29.249 1.00 41.45 229 ILE A C 1
ATOM 4416 O O . ILE B 1 229 ? 0.266 -12.207 29.202 1.00 42.15 229 ILE A O 1
ATOM 4421 N N . HIS B 1 230 ? 0.126 -10.184 30.150 1.00 42.52 230 HIS A N 1
ATOM 4422 C CA . HIS B 1 230 ? -0.858 -10.587 31.147 1.00 41.46 230 HIS A CA 1
ATOM 4423 C C . HIS B 1 230 ? -2.257 -10.963 30.550 1.00 38.57 230 HIS A C 1
ATOM 4424 O O . HIS B 1 230 ? -2.984 -11.784 31.127 1.00 35.45 230 HIS A O 1
ATOM 4431 N N . ASN B 1 231 ? -2.640 -10.367 29.427 1.00 36.90 231 ASN A N 1
ATOM 4432 C CA . ASN B 1 231 ? -3.957 -10.679 28.825 1.00 40.32 231 ASN A CA 1
ATOM 4433 C C . ASN B 1 231 ? -3.939 -12.116 28.361 1.00 42.15 231 ASN A C 1
ATOM 4434 O O . ASN B 1 231 ? -4.906 -12.853 28.504 1.00 40.04 231 ASN A O 1
ATOM 4439 N N . ALA B 1 232 ? -2.799 -12.484 27.776 1.00 48.50 232 ALA A N 1
ATOM 4440 C CA . ALA B 1 232 ? -2.607 -13.776 27.157 1.00 41.77 232 ALA A CA 1
ATOM 4441 C C . ALA B 1 232 ? -2.330 -14.840 28.214 1.00 40.24 232 ALA A C 1
ATOM 4442 O O . ALA B 1 232 ? -2.704 -16.001 28.056 1.00 40.89 232 ALA A O 1
ATOM 4444 N N . ASP B 1 233 ? -1.672 -14.434 29.295 1.00 39.50 233 ASP A N 1
ATOM 4445 C CA . ASP B 1 233 ? -1.346 -15.337 30.409 1.00 42.20 233 ASP A CA 1
ATOM 4446 C C . ASP B 1 233 ? -1.542 -14.628 31.760 1.00 41.70 233 ASP A C 1
ATOM 4447 O O . ASP B 1 233 ? -0.649 -13.930 32.232 1.00 37.45 233 ASP A O 1
ATOM 4452 N N . SER B 1 234 ? -2.712 -14.820 32.374 1.00 44.55 234 SER A N 1
ATOM 4453 C CA . SER B 1 234 ? -3.102 -14.031 33.540 1.00 45.57 234 SER A CA 1
ATOM 4454 C C . SER B 1 234 ? -2.022 -14.093 34.619 1.00 45.18 234 SER A C 1
ATOM 4455 O O . SER B 1 234 ? -1.687 -13.067 35.242 1.00 44.79 234 SER A O 1
ATOM 4458 N N . LYS B 1 235 ? -1.459 -15.284 34.810 1.00 41.45 235 LYS A N 1
ATOM 4459 C CA . LYS B 1 235 ? -0.547 -15.530 35.951 1.00 43.61 235 LYS A CA 1
ATOM 4460 C C . LYS B 1 235 ? 0.932 -15.342 35.636 1.00 41.80 235 LYS A C 1
ATOM 4461 O O . LYS B 1 235 ? 1.779 -15.808 36.374 1.00 40.96 235 LYS A O 1
ATOM 4467 N N . ALA B 1 236 ? 1.228 -14.672 34.537 1.00 41.04 236 ALA A N 1
ATOM 4468 C CA . ALA B 1 236 ? 2.594 -14.490 34.105 1.00 42.53 236 ALA A CA 1
ATOM 4469 C C . ALA B 1 236 ? 3.285 -13.489 34.983 1.00 38.97 236 ALA A C 1
ATOM 4470 O O . ALA B 1 236 ? 2.684 -12.515 35.401 1.00 43.28 236 ALA A O 1
ATOM 4472 N N . LEU B 1 237 ? 4.552 -13.742 35.249 1.00 37.78 237 LEU A N 1
ATOM 4473 C CA . LEU B 1 237 ? 5.437 -12.753 35.863 1.00 37.93 237 LEU A CA 1
ATOM 4474 C C . LEU B 1 237 ? 6.141 -11.899 34.818 1.00 36.37 237 LEU A C 1
ATOM 4475 O O . LEU B 1 237 ? 6.644 -12.409 33.846 1.00 32.70 237 LEU A O 1
ATOM 4480 N N . VAL B 1 238 ? 6.133 -10.581 35.022 1.00 39.92 238 VAL A N 1
ATOM 4481 C CA . VAL B 1 238 ? 6.810 -9.629 34.135 1.00 38.76 238 VAL A CA 1
ATOM 4482 C C . VAL B 1 238 ? 7.726 -8.765 34.997 1.00 40.14 238 VAL A C 1
ATOM 4483 O O . VAL B 1 238 ? 7.424 -8.472 36.162 1.00 41.47 238 VAL A O 1
ATOM 4487 N N . THR B 1 239 ? 8.840 -8.346 34.420 1.00 37.49 239 THR A N 1
ATOM 4488 C CA . THR B 1 239 ? 9.810 -7.576 35.170 1.00 36.35 239 THR A CA 1
ATOM 4489 C C . THR B 1 239 ? 10.555 -6.672 34.211 1.00 34.75 239 THR A C 1
ATOM 4490 O O . THR B 1 239 ? 10.284 -6.684 33.012 1.00 37.15 239 THR A O 1
ATOM 4494 N N . VAL B 1 240 ? 11.461 -5.884 34.771 1.00 31.26 240 VAL A N 1
ATOM 4495 C CA . VAL B 1 240 ? 12.315 -4.956 34.040 1.00 31.07 240 VAL A CA 1
ATOM 4496 C C . VAL B 1 240 ? 13.616 -4.836 34.861 1.00 29.87 240 VAL A C 1
ATOM 4497 O O . VAL B 1 240 ? 13.561 -4.740 36.094 1.00 26.16 240 VAL A O 1
ATOM 4501 N N . GLY B 1 241 ? 14.759 -4.892 34.171 1.00 30.56 241 GLY A N 1
ATOM 4502 C CA . GLY B 1 241 ? 16.088 -4.959 34.810 1.00 34.11 241 GLY A CA 1
ATOM 4503 C C . GLY B 1 241 ? 16.794 -3.618 34.794 1.00 35.38 241 GLY A C 1
ATOM 4504 O O . GLY B 1 241 ? 17.598 -3.327 33.897 1.00 36.35 241 GLY A O 1
ATOM 4505 N N . SER B 1 242 ? 16.483 -2.772 35.765 1.00 33.85 242 SER A N 1
ATOM 4506 C CA . SER B 1 242 ? 17.109 -1.433 35.770 1.00 35.69 242 SER A CA 1
ATOM 4507 C C . SER B 1 242 ? 18.624 -1.503 35.932 1.00 31.18 242 SER A C 1
ATOM 4508 O O . SER B 1 242 ? 19.149 -2.469 36.444 1.00 27.14 242 SER A O 1
ATOM 4511 N N . TRP B 1 243 ? 19.348 -0.489 35.491 1.00 33.49 243 TRP A N 1
ATOM 4512 C CA . TRP B 1 243 ? 20.817 -0.656 35.514 1.00 39.09 243 TRP A CA 1
ATOM 4513 C C . TRP B 1 243 ? 21.404 -0.462 36.871 1.00 38.19 243 TRP A C 1
ATOM 4514 O O . TRP B 1 243 ? 22.557 -0.763 37.101 1.00 43.26 243 TRP A O 1
ATOM 4525 N N . SER B 1 244 ? 20.580 0.027 37.779 1.00 39.76 244 SER A N 1
ATOM 4526 C CA . SER B 1 244 ? 21.054 0.589 39.024 1.00 39.45 244 SER A CA 1
ATOM 4527 C C . SER B 1 244 ? 19.895 0.603 39.967 1.00 37.07 244 SER A C 1
ATOM 4528 O O . SER B 1 244 ? 18.744 0.552 39.547 1.00 43.74 244 SER A O 1
ATOM 4531 N N . GLU B 1 245 ? 20.187 0.695 41.249 1.00 36.42 245 GLU A N 1
ATOM 4532 C CA . GLU B 1 245 ? 19.167 0.978 42.250 1.00 34.41 245 GLU A CA 1
ATOM 4533 C C . GLU B 1 245 ? 18.459 2.373 42.041 1.00 34.74 245 GLU A C 1
ATOM 4534 O O . GLU B 1 245 ? 17.348 2.599 42.508 1.00 34.04 245 GLU A O 1
ATOM 4540 N N . LEU B 1 246 ? 19.099 3.278 41.308 1.00 34.82 246 LEU A N 1
ATOM 4541 C CA . LEU B 1 246 ? 18.737 4.688 41.310 1.00 36.06 246 LEU A CA 1
ATOM 4542 C C . LEU B 1 246 ? 17.333 4.895 40.826 1.00 36.80 246 LEU A C 1
ATOM 4543 O O . LEU B 1 246 ? 16.786 5.993 40.911 1.00 32.61 246 LEU A O 1
ATOM 4548 N N . THR B 1 247 ? 16.737 3.834 40.324 1.00 37.65 247 THR A N 1
ATOM 4549 C CA . THR B 1 247 ? 15.554 4.000 39.531 1.00 37.30 247 THR A CA 1
ATOM 4550 C C . THR B 1 247 ? 14.460 2.960 39.842 1.00 38.01 247 THR A C 1
ATOM 4551 O O . THR B 1 247 ? 13.384 2.947 39.197 1.00 34.31 247 THR A O 1
ATOM 4555 N N . GLN B 1 248 ? 14.722 2.105 40.841 1.00 34.13 248 GLN A N 1
ATOM 4556 C CA . GLN B 1 248 ? 13.727 1.160 41.317 1.00 34.11 248 GLN A CA 1
ATOM 4557 C C . GLN B 1 248 ? 13.573 1.228 42.833 1.00 32.00 248 GLN A C 1
ATOM 4558 O O . GLN B 1 248 ? 13.185 0.252 43.496 1.00 30.40 248 GLN A O 1
ATOM 4564 N N . THR B 1 249 ? 13.822 2.418 43.373 1.00 34.54 249 THR A N 1
ATOM 4565 C CA . THR B 1 249 ? 13.527 2.712 44.785 1.00 36.56 249 THR A CA 1
ATOM 4566 C C . THR B 1 249 ? 13.042 4.151 44.991 1.00 38.04 249 THR A C 1
ATOM 4567 O O . THR B 1 249 ? 13.530 5.095 44.342 1.00 40.28 249 THR A O 1
ATOM 4571 N N . ASP B 1 250 ? 12.092 4.331 45.898 1.00 40.32 250 ASP A N 1
ATOM 4572 C CA . ASP B 1 250 ? 11.671 5.702 46.301 1.00 42.19 250 ASP A CA 1
ATOM 4573 C C . ASP B 1 250 ? 12.415 6.157 47.539 1.00 41.43 250 ASP A C 1
ATOM 4574 O O . ASP B 1 250 ? 12.228 7.278 47.995 1.00 43.35 250 ASP A O 1
ATOM 4579 N N . SER B 1 251 ? 13.230 5.277 48.107 1.00 41.78 251 SER A N 1
ATOM 4580 C CA . SER B 1 251 ? 14.083 5.657 49.216 1.00 41.90 251 SER A CA 1
ATOM 4581 C C . SER B 1 251 ? 15.301 6.446 48.688 1.00 41.45 251 SER A C 1
ATOM 4582 O O . SER B 1 251 ? 15.473 6.584 47.473 1.00 35.24 251 SER A O 1
ATOM 4585 N N . PHE B 1 252 ? 16.086 7.012 49.609 1.00 43.00 252 PHE A N 1
ATOM 4586 C CA . PHE B 1 252 ? 17.385 7.681 49.299 1.00 45.38 252 PHE A CA 1
ATOM 4587 C C . PHE B 1 252 ? 17.333 8.940 48.457 1.00 41.88 252 PHE A C 1
ATOM 4588 O O . PHE B 1 252 ? 18.380 9.458 48.042 1.00 41.28 252 PHE A O 1
ATOM 4596 N N . GLY B 1 253 ? 16.114 9.438 48.252 1.00 41.68 253 GLY A N 1
ATOM 4597 C CA . GLY B 1 253 ? 15.868 10.548 47.344 1.00 40.70 253 GLY A CA 1
ATOM 4598 C C . GLY B 1 253 ? 15.749 10.089 45.902 1.00 42.05 253 GLY A C 1
ATOM 4599 O O . GLY B 1 253 ? 15.494 10.897 45.030 1.00 37.07 253 GLY A O 1
ATOM 4600 N N . TYR B 1 254 ? 15.937 8.793 45.648 1.00 40.36 254 TYR A N 1
ATOM 4601 C CA . TYR B 1 254 ? 15.800 8.261 44.313 1.00 41.86 254 TYR A CA 1
ATOM 4602 C C . TYR B 1 254 ? 14.301 8.123 43.956 1.00 46.14 254 TYR A C 1
ATOM 4603 O O . TYR B 1 254 ? 13.427 8.621 44.671 1.00 48.10 254 TYR A O 1
ATOM 4612 N N . ARG B 1 255 ? 14.007 7.449 42.855 1.00 45.61 255 ARG A N 1
ATOM 4613 C CA . ARG B 1 255 ? 12.657 7.417 42.317 1.00 47.19 255 ARG A CA 1
ATOM 4614 C C . ARG B 1 255 ? 12.362 6.063 41.667 1.00 45.65 255 ARG A C 1
ATOM 4615 O O . ARG B 1 255 ? 13.130 5.557 40.838 1.00 42.61 255 ARG A O 1
ATOM 4623 N N . ASN B 1 256 ? 11.235 5.480 42.041 1.00 43.32 256 ASN A N 1
ATOM 4624 C CA . ASN B 1 256 ? 10.881 4.183 41.548 1.00 42.96 256 ASN A CA 1
ATOM 4625 C C . ASN B 1 256 ? 9.913 4.397 40.419 1.00 40.73 256 ASN A C 1
ATOM 4626 O O . ASN B 1 256 ? 8.713 4.537 40.610 1.00 42.92 256 ASN A O 1
ATOM 4631 N N . HIS B 1 257 ? 10.483 4.418 39.229 1.00 39.40 257 HIS A N 1
ATOM 4632 C CA . HIS B 1 257 ? 9.793 4.756 38.025 1.00 37.79 257 HIS A CA 1
ATOM 4633 C C . HIS B 1 257 ? 8.990 3.597 37.495 1.00 36.18 257 HIS A C 1
ATOM 4634 O O . HIS B 1 257 ? 8.258 3.796 36.532 1.00 32.77 257 HIS A O 1
ATOM 4641 N N . TYR B 1 258 ? 9.131 2.401 38.071 1.00 32.15 258 TYR A N 1
ATOM 4642 C CA . TYR B 1 258 ? 8.460 1.233 37.488 1.00 31.80 258 TYR A CA 1
ATOM 4643 C C . TYR B 1 258 ? 7.322 0.644 38.365 1.00 35.12 258 TYR A C 1
ATOM 4644 O O . TYR B 1 258 ? 6.773 -0.432 38.062 1.00 30.02 258 TYR A O 1
ATOM 4653 N N . LYS B 1 259 ? 6.948 1.357 39.437 1.00 40.23 259 LYS A N 1
ATOM 4654 C CA . LYS B 1 259 ? 5.832 0.911 40.302 1.00 40.58 259 LYS A CA 1
ATOM 4655 C C . LYS B 1 259 ? 4.482 1.008 39.584 1.00 36.77 259 LYS A C 1
ATOM 4656 O O . LYS B 1 259 ? 4.394 1.617 38.519 1.00 35.68 259 LYS A O 1
ATOM 4662 N N . ASP B 1 260 ? 3.437 0.417 40.159 1.00 35.44 260 ASP A N 1
ATOM 4663 C CA . ASP B 1 260 ? 2.147 0.273 39.443 1.00 37.74 260 ASP A CA 1
ATOM 4664 C C . ASP B 1 260 ? 1.571 1.605 38.984 1.00 36.75 260 ASP A C 1
ATOM 4665 O O . ASP B 1 260 ? 1.239 1.752 37.832 1.00 35.46 260 ASP A O 1
ATOM 4670 N N . SER B 1 261 ? 1.509 2.586 39.870 1.00 41.30 261 SER A N 1
ATOM 4671 C CA . SER B 1 261 ? 0.940 3.885 39.517 1.00 45.45 261 SER A CA 1
ATOM 4672 C C . SER B 1 261 ? 1.641 4.520 38.318 1.00 47.22 261 SER A C 1
ATOM 4673 O O . SER B 1 261 ? 0.978 5.077 37.425 1.00 50.24 261 SER A O 1
ATOM 4676 N N . CYS B 1 262 ? 2.972 4.446 38.291 1.00 45.09 262 CYS A N 1
ATOM 4677 C CA . CYS B 1 262 ? 3.727 5.065 37.207 1.00 45.15 262 CYS A CA 1
ATOM 4678 C C . CYS B 1 262 ? 3.474 4.453 35.805 1.00 42.29 262 CYS A C 1
ATOM 4679 O O . CYS B 1 262 ? 3.336 5.189 34.824 1.00 44.99 262 CYS A O 1
ATOM 4682 N N . LEU B 1 263 ? 3.422 3.131 35.702 1.00 37.61 263 LEU A N 1
ATOM 4683 C CA . LEU B 1 263 ? 3.266 2.490 34.399 1.00 36.53 263 LEU A CA 1
ATOM 4684 C C . LEU B 1 263 ? 1.832 2.598 33.912 1.00 36.31 263 LEU A C 1
ATOM 4685 O O . LEU B 1 263 ? 1.564 2.872 32.748 1.00 34.22 263 LEU A O 1
ATOM 4690 N N . THR B 1 264 ? 0.925 2.260 34.817 1.00 38.98 264 THR A N 1
ATOM 4691 C CA . THR B 1 264 ? -0.508 2.429 34.655 1.00 44.60 264 THR A CA 1
ATOM 4692 C C . THR B 1 264 ? -0.793 3.881 34.227 1.00 44.32 264 THR A C 1
ATOM 4693 O O . THR B 1 264 ? -1.577 4.130 33.301 1.00 42.11 264 THR A O 1
ATOM 4697 N N . GLY B 1 265 ? -0.106 4.822 34.882 1.00 44.63 265 GLY A N 1
ATOM 4698 C CA . GLY B 1 265 ? -0.216 6.247 34.570 1.00 47.45 265 GLY A CA 1
ATOM 4699 C C . GLY B 1 265 ? 0.215 6.599 33.160 1.00 49.91 265 GLY A C 1
ATOM 4700 O O . GLY B 1 265 ? -0.381 7.465 32.520 1.00 51.02 265 GLY A O 1
ATOM 4701 N N . ALA B 1 266 ? 1.247 5.913 32.670 1.00 51.65 266 ALA A N 1
ATOM 4702 C CA . ALA B 1 266 ? 1.835 6.214 31.362 1.00 47.70 266 ALA A CA 1
ATOM 4703 C C . ALA B 1 266 ? 1.083 5.580 30.180 1.00 45.58 266 ALA A C 1
ATOM 4704 O O . ALA B 1 266 ? 0.994 6.186 29.116 1.00 46.42 266 ALA A O 1
ATOM 4706 N N . GLY B 1 267 ? 0.548 4.375 30.352 1.00 42.87 267 GLY A N 1
ATOM 4707 C CA . GLY B 1 267 ? -0.034 3.645 29.223 1.00 43.70 267 GLY A CA 1
ATOM 4708 C C . GLY B 1 267 ? -1.530 3.423 29.281 1.00 44.88 267 GLY A C 1
ATOM 4709 O O . GLY B 1 267 ? -2.168 3.165 28.250 1.00 39.76 267 GLY A O 1
ATOM 4710 N N . GLY B 1 268 ? -2.079 3.483 30.494 1.00 49.86 268 GLY A N 1
ATOM 4711 C CA . GLY B 1 268 ? -3.518 3.383 30.706 1.00 53.68 268 GLY A CA 1
ATOM 4712 C C . GLY B 1 268 ? -4.020 1.957 30.807 1.00 56.23 268 GLY A C 1
ATOM 4713 O O . GLY B 1 268 ? -5.183 1.730 31.142 1.00 60.75 268 GLY A O 1
ATOM 4714 N N . LYS B 1 269 ? -3.158 0.992 30.504 1.00 56.11 269 LYS A N 1
ATOM 4715 C CA . LYS B 1 269 ? -3.495 -0.397 30.717 1.00 57.39 269 LYS A CA 1
ATOM 4716 C C . LYS B 1 269 ? -3.078 -0.717 32.151 1.00 55.57 269 LYS A C 1
ATOM 4717 O O . LYS B 1 269 ? -1.929 -0.487 32.525 1.00 59.69 269 LYS A O 1
ATOM 4723 N N . SER B 1 270 ? -4.026 -1.213 32.948 1.00 50.99 270 SER A N 1
ATOM 4724 C CA . SER B 1 270 ? -3.854 -1.326 34.394 1.00 48.00 270 SER A CA 1
ATOM 4725 C C . SER B 1 270 ? -3.308 -2.688 34.827 1.00 46.88 270 SER A C 1
ATOM 4726 O O . SER B 1 270 ? -2.949 -2.859 35.983 1.00 43.78 270 SER A O 1
ATOM 4729 N N . ASN B 1 271 ? -3.291 -3.671 33.928 1.00 48.08 271 ASN A N 1
ATOM 4730 C CA . ASN B 1 271 ? -2.689 -4.974 34.254 1.00 44.13 271 ASN A CA 1
ATOM 4731 C C . ASN B 1 271 ? -1.282 -5.077 33.710 1.00 43.52 271 ASN A C 1
ATOM 4732 O O . ASN B 1 271 ? -0.642 -6.119 33.859 1.00 44.37 271 ASN A O 1
ATOM 4737 N N . GLY B 1 272 ? -0.805 -3.982 33.112 1.00 42.51 272 GLY A N 1
ATOM 4738 C CA . GLY B 1 272 ? 0.551 -3.898 32.576 1.00 45.28 272 GLY A CA 1
ATOM 4739 C C . GLY B 1 272 ? 1.537 -3.378 33.608 1.00 41.18 272 GLY A C 1
ATOM 4740 O O . GLY B 1 272 ? 2.243 -2.379 33.408 1.00 39.14 272 GLY A O 1
ATOM 4741 N N . ILE B 1 273 ? 1.560 -4.071 34.726 1.00 38.09 273 ILE A N 1
ATOM 4742 C CA . ILE B 1 273 ? 2.452 -3.772 35.829 1.00 40.00 273 ILE A CA 1
ATOM 4743 C C . ILE B 1 273 ? 3.598 -4.779 35.742 1.00 38.91 273 ILE A C 1
ATOM 4744 O O . ILE B 1 273 ? 3.464 -5.800 35.048 1.00 37.85 273 ILE A O 1
ATOM 4749 N N . ILE B 1 274 ? 4.693 -4.498 36.440 1.00 36.26 274 ILE A N 1
ATOM 4750 C CA . ILE B 1 274 ? 5.667 -5.539 36.725 1.00 38.14 274 ILE A CA 1
ATOM 4751 C C . ILE B 1 274 ? 5.334 -6.194 38.061 1.00 40.64 274 ILE A C 1
ATOM 4752 O O . ILE B 1 274 ? 4.818 -5.543 38.989 1.00 41.39 274 ILE A O 1
ATOM 4757 N N . ASN B 1 275 ? 5.623 -7.485 38.142 1.00 37.35 275 ASN A N 1
ATOM 4758 C CA . ASN B 1 275 ? 5.259 -8.263 39.298 1.00 35.38 275 ASN A CA 1
ATOM 4759 C C . ASN B 1 275 ? 6.398 -8.373 40.292 1.00 35.35 275 ASN A C 1
ATOM 4760 O O . ASN B 1 275 ? 6.179 -8.759 41.439 1.00 39.36 275 ASN A O 1
ATOM 4765 N N . PHE B 1 276 ? 7.625 -8.100 39.867 1.00 34.48 276 PHE A N 1
ATOM 4766 C CA . PHE B 1 276 ? 8.751 -8.067 40.804 1.00 31.25 276 PHE A CA 1
ATOM 4767 C C . PHE B 1 276 ? 9.812 -7.142 40.277 1.00 31.15 276 PHE A C 1
ATOM 4768 O O . PHE B 1 276 ? 9.955 -7.023 39.071 1.00 33.91 276 PHE A O 1
ATOM 4776 N N . TYR B 1 277 ? 10.522 -6.450 41.163 1.00 32.54 277 TYR A N 1
ATOM 4777 C CA . TYR B 1 277 ? 11.519 -5.437 40.762 1.00 32.96 277 TYR A CA 1
ATOM 4778 C C . TYR B 1 277 ? 12.839 -6.099 40.453 1.00 34.14 277 TYR A C 1
ATOM 4779 O O . TYR B 1 277 ? 13.016 -7.284 40.747 1.00 32.98 277 TYR A O 1
ATOM 4788 N N . GLN B 1 278 ? 13.769 -5.345 39.863 1.00 34.57 278 GLN A N 1
ATOM 4789 C CA . GLN B 1 278 ? 15.070 -5.891 39.479 1.00 34.36 278 GLN A CA 1
ATOM 4790 C C . GLN B 1 278 ? 16.142 -4.826 39.277 1.00 34.75 278 GLN A C 1
ATOM 4791 O O . GLN B 1 278 ? 16.002 -3.943 38.434 1.00 33.30 278 GLN A O 1
ATOM 4797 N N . MET B 1 279 ? 17.204 -4.916 40.057 1.00 35.26 279 MET A N 1
ATOM 4798 C CA . MET B 1 279 ? 18.316 -3.996 39.945 1.00 39.68 279 MET A CA 1
ATOM 4799 C C . MET B 1 279 ? 19.565 -4.741 39.523 1.00 40.57 279 MET A C 1
ATOM 4800 O O . MET B 1 279 ? 19.728 -5.936 39.769 1.00 48.08 279 MET A O 1
ATOM 4805 N N . HIS B 1 280 ? 20.456 -4.010 38.895 1.00 38.78 280 HIS A N 1
ATOM 4806 C CA . HIS B 1 280 ? 21.732 -4.538 38.478 1.00 36.41 280 HIS A CA 1
ATOM 4807 C C . HIS B 1 280 ? 22.726 -3.757 39.236 1.00 33.35 280 HIS A C 1
ATOM 4808 O O . HIS B 1 280 ? 22.559 -2.573 39.392 1.00 28.80 280 HIS A O 1
ATOM 4815 N N . THR B 1 281 ? 23.799 -4.369 39.689 1.00 36.27 281 THR A N 1
ATOM 4816 C CA . THR B 1 281 ? 24.771 -3.525 40.325 1.00 36.95 281 THR A CA 1
ATOM 4817 C C . THR B 1 281 ? 26.188 -3.915 40.011 1.00 36.39 281 THR A C 1
ATOM 4818 O O . THR B 1 281 ? 26.537 -5.086 40.014 1.00 37.51 281 THR A O 1
ATOM 4822 N N . TYR B 1 282 ? 26.983 -2.882 39.758 1.00 36.96 282 TYR A N 1
ATOM 4823 C CA . TYR B 1 282 ? 28.381 -2.985 39.416 1.00 35.46 282 TYR A CA 1
ATOM 4824 C C . TYR B 1 282 ? 29.093 -1.895 40.174 1.00 37.44 282 TYR A C 1
ATOM 4825 O O . TYR B 1 282 ? 28.535 -0.832 40.362 1.00 38.44 282 TYR A O 1
ATOM 4834 N N . SER B 1 283 ? 30.317 -2.140 40.628 1.00 42.47 283 SER A N 1
ATOM 4835 C CA . SER B 1 283 ? 31.127 -1.051 41.175 1.00 44.35 283 SER A CA 1
ATOM 4836 C C . SER B 1 283 ? 31.679 -0.141 40.072 1.00 48.38 283 SER A C 1
ATOM 4837 O O . SER B 1 283 ? 31.510 -0.401 38.880 1.00 49.26 283 SER A O 1
ATOM 4840 N N . HIS B 1 284 ? 32.308 0.954 40.491 1.00 53.60 284 HIS A N 1
ATOM 4841 C CA . HIS B 1 284 ? 33.087 1.788 39.603 1.00 56.10 284 HIS A CA 1
ATOM 4842 C C . HIS B 1 284 ? 34.355 2.133 40.345 1.00 58.01 284 HIS A C 1
ATOM 4843 O O . HIS B 1 284 ? 34.292 2.782 41.390 1.00 55.71 284 HIS A O 1
ATOM 4850 N N . SER B 1 285 ? 35.494 1.663 39.818 1.00 58.77 285 SER A N 1
ATOM 4851 C CA . SER B 1 285 ? 36.810 1.824 40.453 1.00 58.65 285 SER A CA 1
ATOM 4852 C C . SER B 1 285 ? 36.863 1.144 41.822 1.00 60.23 285 SER A C 1
ATOM 4853 O O . SER B 1 285 ? 37.465 1.665 42.779 1.00 61.33 285 SER A O 1
ATOM 4856 N N . GLY B 1 286 ? 36.219 -0.010 41.929 1.00 56.76 286 GLY A N 1
ATOM 4857 C CA . GLY B 1 286 ? 36.221 -0.744 43.185 1.00 55.27 286 GLY A CA 1
ATOM 4858 C C . GLY B 1 286 ? 35.353 -0.144 44.291 1.00 51.76 286 GLY A C 1
ATOM 4859 O O . GLY B 1 286 ? 35.360 -0.654 45.411 1.00 52.58 286 GLY A O 1
ATOM 4860 N N . LYS B 1 287 ? 34.613 0.925 44.013 1.00 43.76 287 LYS A N 1
ATOM 4861 C CA . LYS B 1 287 ? 33.691 1.440 45.017 1.00 49.39 287 LYS A CA 1
ATOM 4862 C C . LYS B 1 287 ? 32.274 1.370 44.453 1.00 45.20 287 LYS A C 1
ATOM 4863 O O . LYS B 1 287 ? 31.991 2.083 43.503 1.00 41.85 287 LYS A O 1
ATOM 4865 N N . TRP B 1 288 ? 31.426 0.485 45.010 1.00 43.03 288 TRP A N 1
ATOM 4866 C CA . TRP B 1 288 ? 29.935 0.562 44.863 1.00 41.36 288 TRP A CA 1
ATOM 4867 C C . TRP B 1 288 ? 29.383 1.964 45.016 1.00 42.13 288 TRP A C 1
ATOM 4868 O O . TRP B 1 288 ? 29.901 2.760 45.767 1.00 48.67 288 TRP A O 1
ATOM 4879 N N . ASN B 1 289 ? 28.274 2.245 44.371 1.00 46.42 289 ASN A N 1
ATOM 4880 C CA . ASN B 1 289 ? 27.432 3.359 44.791 1.00 45.01 289 ASN A CA 1
ATOM 4881 C C . ASN B 1 289 ? 27.106 3.266 46.298 1.00 47.03 289 ASN A C 1
ATOM 4882 O O . ASN B 1 289 ? 27.162 2.183 46.888 1.00 44.23 289 ASN A O 1
ATOM 4887 N N . GLN B 1 290 ? 26.794 4.416 46.902 1.00 49.24 290 GLN A N 1
ATOM 4888 C CA . GLN B 1 290 ? 26.464 4.537 48.336 1.00 52.90 290 GLN A CA 1
ATOM 4889 C C . GLN B 1 290 ? 25.481 3.483 48.800 1.00 46.68 290 GLN A C 1
ATOM 4890 O O . GLN B 1 290 ? 25.779 2.683 49.680 1.00 39.90 290 GLN A O 1
ATOM 4896 N N . ASN B 1 291 ? 24.310 3.510 48.174 1.00 43.11 291 ASN A N 1
ATOM 4897 C CA . ASN B 1 291 ? 23.192 2.716 48.561 1.00 42.22 291 ASN A CA 1
ATOM 4898 C C . ASN B 1 291 ? 22.918 1.646 47.522 1.00 42.57 291 ASN A C 1
ATOM 4899 O O . ASN B 1 291 ? 21.763 1.304 47.262 1.00 49.47 291 ASN A O 1
ATOM 4904 N N . ALA B 1 292 ? 23.975 1.096 46.938 1.00 42.54 292 ALA A N 1
ATOM 4905 C CA . ALA B 1 292 ? 23.842 -0.017 45.991 1.00 40.54 292 ALA A CA 1
ATOM 4906 C C . ALA B 1 292 ? 23.456 -1.320 46.713 1.00 37.81 292 ALA A C 1
ATOM 4907 O O . ALA B 1 292 ? 23.694 -1.475 47.899 1.00 45.38 292 ALA A O 1
ATOM 4909 N N . PRO B 1 293 ? 22.889 -2.282 45.999 1.00 34.54 293 PRO A N 1
ATOM 4910 C CA . PRO B 1 293 ? 22.294 -3.391 46.768 1.00 35.79 293 PRO A CA 1
ATOM 4911 C C . PRO B 1 293 ? 23.193 -4.138 47.763 1.00 33.33 293 PRO A C 1
ATOM 4912 O O . PRO B 1 293 ? 22.679 -4.592 48.776 1.00 28.10 293 PRO A O 1
ATOM 4916 N N . PHE B 1 294 ? 24.482 -4.294 47.465 1.00 34.13 294 PHE A N 1
ATOM 4917 C CA . PHE B 1 294 ? 25.384 -5.022 48.390 1.00 34.85 294 PHE A CA 1
ATOM 4918 C C . PHE B 1 294 ? 25.949 -4.113 49.458 1.00 37.51 294 PHE A C 1
ATOM 4919 O O . PHE B 1 294 ? 26.728 -4.583 50.297 1.00 48.98 294 PHE A O 1
ATOM 4927 N N . LYS B 1 295 ? 25.605 -2.827 49.430 1.00 40.95 295 LYS A N 1
ATOM 4928 C CA . LYS B 1 295 ? 25.924 -1.913 50.561 1.00 44.92 295 LYS A CA 1
ATOM 4929 C C . LYS B 1 295 ? 24.810 -1.792 51.608 1.00 44.49 295 LYS A C 1
ATOM 4930 O O . LYS B 1 295 ? 25.004 -1.171 52.639 1.00 52.43 295 LYS A O 1
ATOM 4936 N N . VAL B 1 296 ? 23.702 -2.472 51.379 1.00 40.56 296 VAL A N 1
ATOM 4937 C CA . VAL B 1 296 ? 22.403 -2.068 51.890 1.00 44.06 296 VAL A CA 1
ATOM 4938 C C . VAL B 1 296 ? 21.458 -3.336 51.974 1.00 46.47 296 VAL A C 1
ATOM 4939 O O . VAL B 1 296 ? 21.829 -4.454 51.570 1.00 47.86 296 VAL A O 1
ATOM 4943 N N . ASN B 1 297 ? 20.263 -3.170 52.518 1.00 46.46 297 ASN A N 1
ATOM 4944 C CA . ASN B 1 297 ? 19.246 -4.233 52.613 1.00 46.46 297 ASN A CA 1
ATOM 4945 C C . ASN B 1 297 ? 18.226 -4.242 51.505 1.00 40.66 297 ASN A C 1
ATOM 4946 O O . ASN B 1 297 ? 17.900 -3.197 50.981 1.00 33.03 297 ASN A O 1
ATOM 4951 N N . ARG B 1 298 ? 17.593 -5.379 51.228 1.00 41.81 298 ARG A N 1
ATOM 4952 C CA . ARG B 1 298 ? 16.442 -5.306 50.325 1.00 42.18 298 ARG A CA 1
ATOM 4953 C C . ARG B 1 298 ? 15.393 -4.461 51.015 1.00 39.78 298 ARG A C 1
ATOM 4954 O O . ARG B 1 298 ? 14.553 -3.821 50.364 1.00 49.14 298 ARG A O 1
ATOM 4962 N N . TRP B 1 299 ? 15.389 -4.506 52.333 1.00 37.78 299 TRP A N 1
ATOM 4963 C CA . TRP B 1 299 ? 14.330 -3.827 53.080 1.00 41.86 299 TRP A CA 1
ATOM 4964 C C . TRP B 1 299 ? 14.537 -2.298 53.009 1.00 39.18 299 TRP A C 1
ATOM 4965 O O . TRP B 1 299 ? 13.581 -1.535 52.900 1.00 36.36 299 TRP A O 1
ATOM 4976 N N . ALA B 1 300 ? 15.799 -1.879 53.025 1.00 35.70 300 ALA A N 1
ATOM 4977 C CA . ALA B 1 300 ? 16.129 -0.481 52.867 1.00 36.91 300 ALA A CA 1
ATOM 4978 C C . ALA B 1 300 ? 15.432 0.139 51.630 1.00 38.59 300 ALA A C 1
ATOM 4979 O O . ALA B 1 300 ? 15.045 1.323 51.651 1.00 42.71 300 ALA A O 1
ATOM 4981 N N . TYR B 1 301 ? 15.253 -0.652 50.566 1.00 34.92 301 TYR A N 1
ATOM 4982 C CA . TYR B 1 301 ? 14.671 -0.130 49.314 1.00 36.71 301 TYR A CA 1
ATOM 4983 C C . TYR B 1 301 ? 13.184 0.147 49.414 1.00 34.24 301 TYR A C 1
ATOM 4984 O O . TYR B 1 301 ? 12.667 0.783 48.521 1.00 35.43 301 TYR A O 1
ATOM 4993 N N . ASN B 1 302 ? 12.542 -0.311 50.496 1.00 35.38 302 ASN A N 1
ATOM 4994 C CA . ASN B 1 302 ? 11.101 -0.061 50.797 1.00 39.24 302 ASN A CA 1
ATOM 4995 C C . ASN B 1 302 ? 10.198 -0.328 49.597 1.00 38.33 302 ASN A C 1
ATOM 4996 O O . ASN B 1 302 ? 9.573 0.558 49.035 1.00 32.85 302 ASN A O 1
ATOM 5001 N N . VAL B 1 303 ? 10.194 -1.589 49.214 1.00 42.20 303 VAL A N 1
ATOM 5002 C CA . VAL B 1 303 ? 9.602 -2.053 47.970 1.00 44.26 303 VAL A CA 1
ATOM 5003 C C . VAL B 1 303 ? 9.179 -3.523 48.247 1.00 45.80 303 VAL A C 1
ATOM 5004 O O . VAL B 1 303 ? 9.508 -4.460 47.526 1.00 48.55 303 VAL A O 1
ATOM 5008 N N . ASN B 1 304 ? 8.433 -3.682 49.341 1.00 46.00 304 ASN A N 1
ATOM 5009 C CA . ASN B 1 304 ? 8.153 -4.967 49.961 1.00 43.64 304 ASN A CA 1
ATOM 5010 C C . ASN B 1 304 ? 6.823 -5.543 49.466 1.00 43.34 304 ASN A C 1
ATOM 5011 O O . ASN B 1 304 ? 6.445 -6.649 49.831 1.00 42.28 304 ASN A O 1
ATOM 5016 N N . ASP B 1 305 ? 6.122 -4.787 48.630 1.00 43.56 305 ASP A N 1
ATOM 5017 C CA . ASP B 1 305 ? 4.878 -5.252 47.999 1.00 44.38 305 ASP A CA 1
ATOM 5018 C C . ASP B 1 305 ? 5.233 -6.310 46.968 1.00 43.63 305 ASP A C 1
ATOM 5019 O O . ASP B 1 305 ? 4.447 -7.210 46.703 1.00 50.87 305 ASP A O 1
ATOM 5024 N N . LYS B 1 306 ? 6.425 -6.207 46.392 1.00 42.46 306 LYS A N 1
ATOM 5025 C CA . LYS B 1 306 ? 6.872 -7.178 45.387 1.00 38.15 306 LYS A CA 1
ATOM 5026 C C . LYS B 1 306 ? 8.281 -7.662 45.689 1.00 36.32 306 LYS A C 1
ATOM 5027 O O . LYS B 1 306 ? 9.051 -6.950 46.355 1.00 32.00 306 LYS A O 1
ATOM 5033 N N . PRO B 1 307 ? 8.651 -8.842 45.136 1.00 36.07 307 PRO A N 1
ATOM 5034 C CA . PRO B 1 307 ? 10.002 -9.411 45.267 1.00 33.16 307 PRO A CA 1
ATOM 5035 C C . PRO B 1 307 ? 11.040 -8.591 44.526 1.00 33.52 307 PRO A C 1
ATOM 5036 O O . PRO B 1 307 ? 10.742 -8.079 43.469 1.00 35.48 307 PRO A O 1
ATOM 5040 N N . LEU B 1 308 ? 12.238 -8.442 45.081 1.00 32.20 308 LEU A N 1
ATOM 5041 C CA . LEU B 1 308 ? 13.305 -7.714 44.416 1.00 32.25 308 LEU A CA 1
ATOM 5042 C C . LEU B 1 308 ? 14.450 -8.638 44.038 1.00 33.62 308 LEU A C 1
ATOM 5043 O O . LEU B 1 308 ? 15.053 -9.264 44.903 1.00 35.68 308 LEU A O 1
ATOM 5048 N N . LEU B 1 309 ? 14.742 -8.723 42.746 1.00 33.78 309 LEU A N 1
ATOM 5049 C CA . LEU B 1 309 ? 15.808 -9.567 42.241 1.00 34.47 309 LEU A CA 1
ATOM 5050 C C . LEU B 1 309 ? 17.054 -8.700 42.008 1.00 33.85 309 LEU A C 1
ATOM 5051 O O . LEU B 1 309 ? 16.942 -7.567 41.579 1.00 31.65 309 LEU A O 1
ATOM 5056 N N . ILE B 1 310 ? 18.233 -9.243 42.316 1.00 35.84 310 ILE A N 1
ATOM 5057 C CA . ILE B 1 310 ? 19.487 -8.663 41.846 1.00 36.67 310 ILE A CA 1
ATOM 5058 C C . ILE B 1 310 ? 19.801 -9.396 40.551 1.00 37.14 310 ILE A C 1
ATOM 5059 O O . ILE B 1 310 ? 20.346 -10.506 40.558 1.00 36.48 310 ILE A O 1
ATOM 5064 N N . GLY B 1 311 ? 19.396 -8.784 39.437 1.00 35.64 311 GLY A N 1
ATOM 5065 C CA . GLY B 1 311 ? 19.395 -9.448 38.154 1.00 33.24 311 GLY A CA 1
ATOM 5066 C C . GLY B 1 311 ? 20.728 -9.523 37.431 1.00 33.19 311 GLY A C 1
ATOM 5067 O O . GLY B 1 311 ? 20.821 -10.234 36.429 1.00 30.13 311 GLY A O 1
ATOM 5068 N N . GLU B 1 312 ? 21.721 -8.761 37.913 1.00 31.39 312 GLU A N 1
ATOM 5069 C CA . GLU B 1 312 ? 23.064 -8.717 37.337 1.00 34.40 312 GLU A CA 1
ATOM 5070 C C . GLU B 1 312 ? 24.125 -8.252 38.331 1.00 36.28 312 GLU A C 1
ATOM 5071 O O . GLU B 1 312 ? 23.992 -7.177 38.921 1.00 41.35 312 GLU A O 1
ATOM 5077 N N . PHE B 1 313 ? 25.180 -9.031 38.498 1.00 36.55 313 PHE A N 1
ATOM 5078 C CA . PHE B 1 313 ? 26.373 -8.534 39.172 1.00 40.12 313 PHE A CA 1
ATOM 5079 C C . PHE B 1 313 ? 27.588 -9.324 38.752 1.00 40.30 313 PHE A C 1
ATOM 5080 O O . PHE B 1 313 ? 27.448 -10.353 38.114 1.00 42.04 313 PHE A O 1
ATOM 5088 N N . ALA B 1 314 ? 28.770 -8.828 39.094 1.00 42.83 314 ALA A N 1
ATOM 5089 C CA . ALA B 1 314 ? 29.996 -9.550 38.819 1.00 47.97 314 ALA A CA 1
ATOM 5090 C C . ALA B 1 314 ? 31.059 -9.313 39.910 1.00 48.84 314 ALA A C 1
ATOM 5091 O O . ALA B 1 314 ? 31.261 -8.165 40.304 1.00 43.94 314 ALA A O 1
ATOM 5093 N N . SER B 1 315 ? 31.707 -10.398 40.393 1.00 49.85 315 SER A N 1
ATOM 5094 C CA . SER B 1 315 ? 32.926 -10.331 41.250 1.00 46.16 315 SER A CA 1
ATOM 5095 C C . SER B 1 315 ? 33.921 -9.322 40.747 1.00 46.85 315 SER A C 1
ATOM 5096 O O . SER B 1 315 ? 34.463 -8.507 41.500 1.00 50.53 315 SER A O 1
ATOM 5099 N N . VAL B 1 316 ? 34.172 -9.427 39.447 1.00 47.44 316 VAL A N 1
ATOM 5100 C CA . VAL B 1 316 ? 35.204 -8.678 38.767 1.00 47.32 316 VAL A CA 1
ATOM 5101 C C . VAL B 1 316 ? 34.942 -7.151 38.788 1.00 45.28 316 VAL A C 1
ATOM 5102 O O . VAL B 1 316 ? 35.863 -6.356 38.573 1.00 45.25 316 VAL A O 1
ATOM 5106 N N . CYS B 1 317 ? 33.690 -6.752 39.033 1.00 45.39 317 CYS A N 1
ATOM 5107 C CA . CYS B 1 317 ? 33.350 -5.357 39.347 1.00 44.11 317 CYS A CA 1
ATOM 5108 C C . CYS B 1 317 ? 32.487 -5.272 40.615 1.00 44.30 317 CYS A C 1
ATOM 5109 O O . CYS B 1 317 ? 31.299 -4.891 40.577 1.00 36.18 317 CYS A O 1
ATOM 5112 N N . SER B 1 318 ? 33.127 -5.605 41.738 1.00 48.31 318 SER A N 1
ATOM 5113 C CA . SER B 1 318 ? 32.548 -5.443 43.068 1.00 50.69 318 SER A CA 1
ATOM 5114 C C . SER B 1 318 ? 33.522 -4.660 43.953 1.00 49.45 318 SER A C 1
ATOM 5115 O O . SER B 1 318 ? 34.193 -3.744 43.467 1.00 46.87 318 SER A O 1
ATOM 5118 N N . GLN B 1 319 ? 33.543 -4.975 45.254 1.00 50.10 319 GLN A N 1
ATOM 5119 C CA . GLN B 1 319 ? 34.620 -4.539 46.184 1.00 49.84 319 GLN A CA 1
ATOM 5120 C C . GLN B 1 319 ? 35.431 -5.757 46.697 1.00 48.87 319 GLN A C 1
ATOM 5121 O O . GLN B 1 319 ? 35.926 -5.757 47.809 1.00 48.17 319 GLN A O 1
ATOM 5127 N N . ASN B 1 320 ? 35.544 -6.784 45.857 1.00 48.50 320 ASN A N 1
ATOM 5128 C CA . ASN B 1 320 ? 36.300 -7.998 46.146 1.00 50.67 320 ASN A CA 1
ATOM 5129 C C . ASN B 1 320 ? 35.844 -8.839 47.335 1.00 50.24 320 ASN A C 1
ATOM 5130 O O . ASN B 1 320 ? 36.606 -9.623 47.865 1.00 46.00 320 ASN A O 1
ATOM 5135 N N . GLU B 1 321 ? 34.576 -8.727 47.704 1.00 48.83 321 GLU A N 1
ATOM 5136 C CA . GLU B 1 321 ? 33.999 -9.597 48.727 1.00 45.30 321 GLU A CA 1
ATOM 5137 C C . GLU B 1 321 ? 34.117 -11.087 48.429 1.00 43.02 321 GLU A C 1
ATOM 5138 O O . GLU B 1 321 ? 34.082 -11.917 49.346 1.00 40.50 321 GLU A O 1
ATOM 5144 N N . GLY B 1 322 ? 34.181 -11.423 47.151 1.00 45.34 322 GLY A N 1
ATOM 5145 C CA . GLY B 1 322 ? 34.354 -12.800 46.718 1.00 47.91 322 GLY A CA 1
ATOM 5146 C C . GLY B 1 322 ? 33.009 -13.347 46.344 1.00 51.86 322 GLY A C 1
ATOM 5147 O O . GLY B 1 322 ? 32.055 -13.191 47.108 1.00 58.00 322 GLY A O 1
ATOM 5148 N N . ILE B 1 323 ? 32.927 -13.984 45.176 1.00 53.07 323 ILE A N 1
ATOM 5149 C CA . ILE B 1 323 ? 31.616 -14.382 44.591 1.00 54.71 323 ILE A CA 1
ATOM 5150 C C . ILE B 1 323 ? 30.693 -15.093 45.562 1.00 52.13 323 ILE A C 1
ATOM 5151 O O . ILE B 1 323 ? 29.479 -14.852 45.569 1.00 56.95 323 ILE A O 1
ATOM 5156 N N . GLN B 1 324 ? 31.252 -16.007 46.343 1.00 49.69 324 GLN A N 1
ATOM 5157 C CA . GLN B 1 324 ? 30.428 -16.809 47.221 1.00 49.70 324 GLN A CA 1
ATOM 5158 C C . GLN B 1 324 ? 29.806 -15.933 48.303 1.00 46.73 324 GLN A C 1
ATOM 5159 O O . GLN B 1 324 ? 28.664 -16.144 48.717 1.00 45.27 324 GLN A O 1
ATOM 5165 N N . ASN B 1 325 ? 30.532 -14.925 48.754 1.00 43.45 325 ASN A N 1
ATOM 5166 C CA . ASN B 1 325 ? 29.983 -14.078 49.807 1.00 48.04 325 ASN A CA 1
ATOM 5167 C C . ASN B 1 325 ? 28.882 -13.171 49.288 1.00 45.26 325 ASN A C 1
ATOM 5168 O O . ASN B 1 325 ? 27.912 -12.895 49.979 1.00 43.89 325 ASN A O 1
ATOM 5173 N N . LEU B 1 326 ? 29.075 -12.717 48.061 1.00 47.11 326 LEU A N 1
ATOM 5174 C CA . LEU B 1 326 ? 28.081 -11.957 47.335 1.00 44.58 326 LEU A CA 1
ATOM 5175 C C . LEU B 1 326 ? 26.786 -12.768 47.246 1.00 40.82 326 LEU A C 1
ATOM 5176 O O . LEU B 1 326 ? 25.719 -12.280 47.610 1.00 36.52 326 LEU A O 1
ATOM 5181 N N . TYR B 1 327 ? 26.860 -14.022 46.825 1.00 40.68 327 TYR A N 1
ATOM 5182 C CA . TYR B 1 327 ? 25.611 -14.784 46.727 1.00 42.77 327 TYR A CA 1
ATOM 5183 C C . TYR B 1 327 ? 24.986 -14.869 48.119 1.00 44.99 327 TYR A C 1
ATOM 5184 O O . TYR B 1 327 ? 23.760 -14.686 48.284 1.00 45.76 327 TYR A O 1
ATOM 5193 N N . LYS B 1 328 ? 25.842 -15.104 49.118 1.00 42.80 328 LYS A N 1
ATOM 5194 C CA . LYS B 1 328 ? 25.371 -15.234 50.488 1.00 41.62 328 LYS A CA 1
ATOM 5195 C C . LYS B 1 328 ? 24.772 -13.945 51.013 1.00 40.39 328 LYS A C 1
ATOM 5196 O O . LYS B 1 328 ? 23.655 -13.950 51.545 1.00 38.46 328 LYS A O 1
ATOM 5202 N N . TYR B 1 329 ? 25.506 -12.844 50.855 1.00 35.48 329 TYR A N 1
ATOM 5203 C CA . TYR B 1 329 ? 25.005 -11.533 51.254 1.00 36.11 329 TYR A CA 1
ATOM 5204 C C . TYR B 1 329 ? 23.561 -11.312 50.750 1.00 35.78 329 TYR A C 1
ATOM 5205 O O . TYR B 1 329 ? 22.687 -10.956 51.491 1.00 32.14 329 TYR A O 1
ATOM 5214 N N . ALA B 1 330 ? 23.351 -11.541 49.469 1.00 38.57 330 ALA A N 1
ATOM 5215 C CA . ALA B 1 330 ? 22.071 -11.315 48.851 1.00 39.67 330 ALA A CA 1
ATOM 5216 C C . ALA B 1 330 ? 21.034 -12.205 49.478 1.00 37.92 330 ALA A C 1
ATOM 5217 O O . ALA B 1 330 ? 19.946 -11.737 49.842 1.00 35.75 330 ALA A O 1
ATOM 5219 N N . TYR B 1 331 ? 21.366 -13.481 49.595 1.00 35.89 331 TYR A N 1
ATOM 5220 C CA . TYR B 1 331 ? 20.446 -14.432 50.214 1.00 40.36 331 TYR A CA 1
ATOM 5221 C C . TYR B 1 331 ? 20.040 -14.046 51.660 1.00 44.05 331 TYR A C 1
ATOM 5222 O O . TYR B 1 331 ? 18.864 -14.225 52.092 1.00 43.99 331 TYR A O 1
ATOM 5231 N N . ASN B 1 332 ? 21.023 -13.503 52.382 1.00 42.84 332 ASN A N 1
ATOM 5232 C CA . ASN B 1 332 ? 20.921 -13.311 53.817 1.00 42.63 332 ASN A CA 1
ATOM 5233 C C . ASN B 1 332 ? 20.279 -11.981 54.201 1.00 40.86 332 ASN A C 1
ATOM 5234 O O . ASN B 1 332 ? 19.672 -11.871 55.259 1.00 41.95 332 ASN A O 1
ATOM 5239 N N . ASN B 1 333 ? 20.391 -10.991 53.329 1.00 39.24 333 ASN A N 1
ATOM 5240 C CA . ASN B 1 333 ? 19.942 -9.646 53.625 1.00 37.09 333 ASN A CA 1
ATOM 5241 C C . ASN B 1 333 ? 18.658 -9.300 52.834 1.00 38.12 333 ASN A C 1
ATOM 5242 O O . ASN B 1 333 ? 18.505 -8.178 52.354 1.00 37.77 333 ASN A O 1
ATOM 5247 N N . GLY B 1 334 ? 17.767 -10.277 52.643 1.00 34.72 334 GLY A N 1
ATOM 5248 C CA . GLY B 1 334 ? 16.431 -9.985 52.172 1.00 36.19 334 GLY A CA 1
ATOM 5249 C C . GLY B 1 334 ? 16.063 -10.088 50.709 1.00 36.86 334 GLY A C 1
ATOM 5250 O O . GLY B 1 334 ? 14.851 -10.184 50.403 1.00 38.14 334 GLY A O 1
ATOM 5251 N N . TYR B 1 335 ? 17.054 -10.082 49.804 1.00 36.03 335 TYR A N 1
ATOM 5252 C CA . TYR B 1 335 ? 16.790 -10.116 48.335 1.00 34.35 335 TYR A CA 1
ATOM 5253 C C . TYR B 1 335 ? 16.180 -11.451 47.888 1.00 38.02 335 TYR A C 1
ATOM 5254 O O . TYR B 1 335 ? 16.270 -12.439 48.596 1.00 40.57 335 TYR A O 1
ATOM 5263 N N . ASN B 1 336 ? 15.547 -11.500 46.725 1.00 37.83 336 ASN A N 1
ATOM 5264 C CA . ASN B 1 336 ? 14.854 -12.736 46.332 1.00 38.07 336 ASN A CA 1
ATOM 5265 C C . ASN B 1 336 ? 15.552 -13.494 45.247 1.00 35.58 336 ASN A C 1
ATOM 5266 O O . ASN B 1 336 ? 15.086 -14.540 44.817 1.00 38.31 336 ASN A O 1
ATOM 5271 N N . GLY B 1 337 ? 16.689 -12.969 44.824 1.00 34.10 337 GLY A N 1
ATOM 5272 C CA . GLY B 1 337 ? 17.608 -13.708 43.981 1.00 33.77 337 GLY A CA 1
ATOM 5273 C C . GLY B 1 337 ? 18.852 -12.893 43.630 1.00 35.78 337 GLY A C 1
ATOM 5274 O O . GLY B 1 337 ? 18.927 -11.650 43.879 1.00 35.04 337 GLY A O 1
ATOM 5275 N N . ALA B 1 338 ? 19.819 -13.585 43.018 1.00 34.87 338 ALA A N 1
ATOM 5276 C CA . ALA B 1 338 ? 21.060 -12.970 42.513 1.00 34.49 338 ALA A CA 1
ATOM 5277 C C . ALA B 1 338 ? 21.569 -13.731 41.288 1.00 35.62 338 ALA A C 1
ATOM 5278 O O . ALA B 1 338 ? 21.642 -14.986 41.291 1.00 31.43 338 ALA A O 1
ATOM 5280 N N . LEU B 1 339 ? 21.897 -12.967 40.243 1.00 35.28 339 LEU A N 1
ATOM 5281 C CA . LEU B 1 339 ? 22.365 -13.515 38.966 1.00 34.58 339 LEU A CA 1
ATOM 5282 C C . LEU B 1 339 ? 23.660 -12.840 38.570 1.00 35.71 339 LEU A C 1
ATOM 5283 O O . LEU B 1 339 ? 23.743 -11.594 38.476 1.00 34.07 339 LEU A O 1
ATOM 5288 N N . THR B 1 340 ? 24.650 -13.677 38.291 1.00 33.97 340 THR A N 1
ATOM 5289 C CA . THR B 1 340 ? 25.957 -13.237 37.817 1.00 31.43 340 THR A CA 1
ATOM 5290 C C . THR B 1 340 ? 25.881 -12.865 36.355 1.00 33.06 340 THR A C 1
ATOM 5291 O O . THR B 1 340 ? 25.103 -13.441 35.594 1.00 35.36 340 THR A O 1
ATOM 5295 N N . TRP B 1 341 ? 26.669 -11.876 35.977 1.00 32.16 341 TRP A N 1
ATOM 5296 C CA . TRP B 1 341 ? 26.882 -11.529 34.606 1.00 32.26 341 TRP A CA 1
ATOM 5297 C C . TRP B 1 341 ? 28.351 -11.825 34.240 1.00 35.04 341 TRP A C 1
ATOM 5298 O O . TRP B 1 341 ? 29.231 -11.312 34.924 1.00 36.62 341 TRP A O 1
ATOM 5309 N N . GLN B 1 342 ? 28.662 -12.614 33.200 1.00 35.66 342 GLN A N 1
ATOM 5310 C CA . GLN B 1 342 ? 27.731 -13.472 32.433 1.00 36.30 342 GLN A CA 1
ATOM 5311 C C . GLN B 1 342 ? 28.459 -14.724 31.984 1.00 36.25 342 GLN A C 1
ATOM 5312 O O . GLN B 1 342 ? 29.686 -14.748 31.895 1.00 41.18 342 GLN A O 1
ATOM 5318 N N . PHE B 1 343 ? 27.695 -15.738 31.639 1.00 38.41 343 PHE A N 1
ATOM 5319 C CA . PHE B 1 343 ? 28.234 -17.056 31.466 1.00 38.57 343 PHE A CA 1
ATOM 5320 C C . PHE B 1 343 ? 29.117 -17.204 30.245 1.00 40.41 343 PHE A C 1
ATOM 5321 O O . PHE B 1 343 ? 30.087 -17.960 30.305 1.00 38.63 343 PHE A O 1
ATOM 5329 N N . ASN B 1 344 ? 28.822 -16.493 29.147 1.00 42.02 344 ASN A N 1
ATOM 5330 C CA . ASN B 1 344 ? 29.715 -16.541 27.973 1.00 40.56 344 ASN A CA 1
ATOM 5331 C C . ASN B 1 344 ? 31.051 -15.859 28.254 1.00 42.29 344 ASN A C 1
ATOM 5332 O O . ASN B 1 344 ? 31.960 -15.844 27.415 1.00 38.37 344 ASN A O 1
ATOM 5337 N N . SER B 1 345 ? 31.128 -15.244 29.425 1.00 44.26 345 SER A N 1
ATOM 5338 C CA . SER B 1 345 ? 32.379 -14.792 30.015 1.00 47.93 345 SER A CA 1
ATOM 5339 C C . SER B 1 345 ? 32.993 -13.604 29.310 1.00 42.21 345 SER A C 1
ATOM 5340 O O . SER B 1 345 ? 34.047 -13.198 29.710 1.00 39.17 345 SER A O 1
ATOM 5343 N N . GLY B 1 346 ? 32.336 -13.043 28.290 1.00 39.13 346 GLY A N 1
ATOM 5344 C CA . GLY B 1 346 ? 32.877 -11.898 27.559 1.00 37.04 346 GLY A CA 1
ATOM 5345 C C . GLY B 1 346 ? 32.256 -10.551 27.875 1.00 37.25 346 GLY A C 1
ATOM 5346 O O . GLY B 1 346 ? 31.178 -10.477 28.459 1.00 36.44 346 GLY A O 1
ATOM 5347 N N . GLY B 1 347 ? 32.966 -9.480 27.490 1.00 40.43 347 GLY A N 1
ATOM 5348 C CA . GLY B 1 347 ? 32.473 -8.093 27.536 1.00 38.95 347 GLY A CA 1
ATOM 5349 C C . GLY B 1 347 ? 32.960 -7.515 28.830 1.00 40.57 347 GLY A C 1
ATOM 5350 O O . GLY B 1 347 ? 33.571 -8.235 29.595 1.00 39.27 347 GLY A O 1
ATOM 5351 N N . ASP B 1 348 ? 32.683 -6.233 29.082 1.00 42.44 348 ASP A N 1
ATOM 5352 C CA . ASP B 1 348 ? 33.029 -5.567 30.359 1.00 38.42 348 ASP A CA 1
ATOM 5353 C C . ASP B 1 348 ? 32.229 -6.074 31.530 1.00 36.92 348 ASP A C 1
ATOM 5354 O O . ASP B 1 348 ? 31.055 -6.384 31.413 1.00 41.11 348 ASP A O 1
ATOM 5359 N N . CYS B 1 349 ? 32.883 -6.132 32.674 1.00 38.10 349 CYS A N 1
ATOM 5360 C CA . CYS B 1 349 ? 32.329 -6.628 33.944 1.00 37.39 349 CYS A CA 1
ATOM 5361 C C . CYS B 1 349 ? 31.643 -7.981 33.881 1.00 39.13 349 CYS A C 1
ATOM 5362 O O . CYS B 1 349 ? 30.536 -8.151 34.386 1.00 43.85 349 CYS A O 1
ATOM 5365 N N . SER B 1 350 ? 32.339 -8.951 33.297 1.00 38.16 350 SER A N 1
ATOM 5366 C CA . SER B 1 350 ? 31.866 -10.308 33.219 1.00 40.61 350 SER A CA 1
ATOM 5367 C C . SER B 1 350 ? 32.807 -11.159 34.021 1.00 45.17 350 SER A C 1
ATOM 5368 O O . SER B 1 350 ? 34.026 -11.070 33.856 1.00 44.22 350 SER A O 1
ATOM 5371 N N . ASP B 1 351 ? 32.217 -11.952 34.911 1.00 47.34 351 ASP A N 1
ATOM 5372 C CA . ASP B 1 351 ? 32.862 -13.050 35.573 1.00 44.99 351 ASP A CA 1
ATOM 5373 C C . ASP B 1 351 ? 33.142 -14.191 34.605 1.00 45.64 351 ASP A C 1
ATOM 5374 O O . ASP B 1 351 ? 32.705 -14.210 33.443 1.00 50.26 351 ASP A O 1
ATOM 5379 N N . THR B 1 352 ? 33.867 -15.152 35.138 1.00 44.60 352 THR A N 1
ATOM 5380 C CA . THR B 1 352 ? 34.212 -16.384 34.471 1.00 41.37 352 THR A CA 1
ATOM 5381 C C . THR B 1 352 ? 33.056 -17.373 34.618 1.00 38.16 352 THR A C 1
ATOM 5382 O O . THR B 1 352 ? 32.405 -17.404 35.637 1.00 40.51 352 THR A O 1
ATOM 5386 N N . TYR B 1 353 ? 32.793 -18.187 33.614 1.00 40.26 353 TYR A N 1
ATOM 5387 C CA . TYR B 1 353 ? 31.768 -19.207 33.777 1.00 47.22 353 TYR A CA 1
ATOM 5388 C C . TYR B 1 353 ? 32.178 -20.077 34.963 1.00 49.47 353 TYR A C 1
ATOM 5389 O O . TYR B 1 353 ? 31.378 -20.400 35.837 1.00 48.40 353 TYR A O 1
ATOM 5398 N N . SER B 1 354 ? 33.457 -20.419 34.986 1.00 53.16 354 SER A N 1
ATOM 5399 C CA . SER B 1 354 ? 34.035 -21.254 36.017 1.00 54.28 354 SER A CA 1
ATOM 5400 C C . SER B 1 354 ? 33.661 -20.763 37.409 1.00 49.86 354 SER A C 1
ATOM 5401 O O . SER B 1 354 ? 33.078 -21.515 38.207 1.00 44.99 354 SER A O 1
ATOM 5404 N N . ASN B 1 355 ? 33.956 -19.502 37.708 1.00 44.76 355 ASN A N 1
ATOM 5405 C CA . ASN B 1 355 ? 33.771 -19.072 39.070 1.00 44.92 355 ASN A CA 1
ATOM 5406 C C . ASN B 1 355 ? 32.331 -18.554 39.372 1.00 44.98 355 ASN A C 1
ATOM 5407 O O . ASN B 1 355 ? 31.914 -18.490 40.533 1.00 40.53 355 ASN A O 1
ATOM 5412 N N . GLN B 1 356 ? 31.523 -18.340 38.337 1.00 43.97 356 GLN A N 1
ATOM 5413 C CA . GLN B 1 356 ? 30.077 -18.266 38.571 1.00 44.42 356 GLN A CA 1
ATOM 5414 C C . GLN B 1 356 ? 29.524 -19.630 38.997 1.00 46.25 356 GLN A C 1
ATOM 5415 O O . GLN B 1 356 ? 28.596 -19.694 39.827 1.00 42.32 356 GLN A O 1
ATOM 5421 N N . MET B 1 357 ? 30.067 -20.719 38.434 1.00 45.07 357 MET A N 1
ATOM 5422 C CA . MET B 1 357 ? 29.705 -22.061 38.917 1.00 44.19 357 MET A CA 1
ATOM 5423 C C . MET B 1 357 ? 30.140 -22.224 40.368 1.00 46.63 357 MET A C 1
ATOM 5424 O O . MET B 1 357 ? 29.403 -22.784 41.171 1.00 48.10 357 MET A O 1
ATOM 5429 N N . TYR B 1 358 ? 31.333 -21.721 40.701 1.00 46.37 358 TYR A N 1
ATOM 5430 C CA . TYR B 1 358 ? 31.831 -21.784 42.069 1.00 47.76 358 TYR A CA 1
ATOM 5431 C C . TYR B 1 358 ? 30.851 -21.034 42.962 1.00 45.94 358 TYR A C 1
ATOM 5432 O O . TYR B 1 358 ? 30.334 -21.576 43.937 1.00 49.10 358 TYR A O 1
ATOM 5441 N N . GLY B 1 359 ? 30.569 -19.793 42.599 1.00 45.32 359 GLY A N 1
ATOM 5442 C CA . GLY B 1 359 ? 29.626 -18.966 43.353 1.00 44.11 359 GLY A CA 1
ATOM 5443 C C . GLY B 1 359 ? 28.295 -19.661 43.616 1.00 41.66 359 GLY A C 1
ATOM 5444 O O . GLY B 1 359 ? 27.804 -19.643 44.725 1.00 40.70 359 GLY A O 1
ATOM 5445 N N . MET B 1 360 ? 27.712 -20.291 42.608 1.00 40.71 360 MET A N 1
ATOM 5446 C CA . MET B 1 360 ? 26.435 -20.965 42.818 1.00 44.64 360 MET A CA 1
ATOM 5447 C C . MET B 1 360 ? 26.539 -22.041 43.911 1.00 47.60 360 MET A C 1
ATOM 5448 O O . MET B 1 360 ? 25.590 -22.245 44.680 1.00 50.16 360 MET A O 1
ATOM 5453 N N . GLN B 1 361 ? 27.697 -22.702 44.001 1.00 52.85 361 GLN A N 1
ATOM 5454 C CA . GLN B 1 361 ? 27.886 -23.779 44.989 1.00 51.93 361 GLN A CA 1
ATOM 5455 C C . GLN B 1 361 ? 27.576 -23.304 46.404 1.00 48.04 361 GLN A C 1
ATOM 5456 O O . GLN B 1 361 ? 26.997 -24.051 47.184 1.00 46.52 361 GLN A O 1
ATOM 5462 N N . ALA B 1 362 ? 27.910 -22.051 46.693 1.00 42.77 362 ALA A N 1
ATOM 5463 C CA . ALA B 1 362 ? 27.653 -21.437 47.997 1.00 43.13 362 ALA A CA 1
ATOM 5464 C C . ALA B 1 362 ? 26.240 -21.621 48.539 1.00 43.07 362 ALA A C 1
ATOM 5465 O O . ALA B 1 362 ? 26.050 -21.659 49.756 1.00 39.35 362 ALA A O 1
ATOM 5467 N N . LEU B 1 363 ? 25.265 -21.746 47.654 1.00 43.43 363 LEU A N 1
ATOM 5468 C CA . LEU B 1 363 ? 23.894 -21.880 48.079 1.00 50.29 363 LEU A CA 1
ATOM 5469 C C . LEU B 1 363 ? 23.263 -23.216 47.746 1.00 48.81 363 LEU A C 1
ATOM 5470 O O . LEU B 1 363 ? 22.053 -23.368 47.906 1.00 50.83 363 LEU A O 1
ATOM 5475 N N . LYS B 1 364 ? 24.060 -24.176 47.281 1.00 52.24 364 LYS A N 1
ATOM 5476 C CA . LYS B 1 364 ? 23.543 -25.481 46.808 1.00 50.95 364 LYS A CA 1
ATOM 5477 C C . LYS B 1 364 ? 22.515 -26.069 47.773 1.00 48.71 364 LYS A C 1
ATOM 5478 O O . LYS B 1 364 ? 21.361 -26.302 47.429 1.00 51.58 364 LYS A O 1
ATOM 5484 N N . GLY B 1 365 ? 22.899 -26.286 49.008 1.00 51.35 365 GLY A N 1
ATOM 5485 C CA . GLY B 1 365 ? 21.925 -26.841 49.942 1.00 57.36 365 GLY A CA 1
ATOM 5486 C C . GLY B 1 365 ? 20.669 -25.987 50.099 1.00 54.40 365 GLY A C 1
ATOM 5487 O O . GLY B 1 365 ? 19.561 -26.518 50.078 1.00 47.44 365 GLY A O 1
ATOM 5488 N N . GLN B 1 366 ? 20.861 -24.663 50.180 1.00 49.51 366 GLN A N 1
ATOM 5489 C CA . GLN B 1 366 ? 20.029 -23.824 51.019 1.00 49.42 366 GLN A CA 1
ATOM 5490 C C . GLN B 1 366 ? 18.567 -24.151 50.962 1.00 51.73 366 GLN A C 1
ATOM 5491 O O . GLN B 1 366 ? 17.942 -24.235 49.905 1.00 49.96 366 GLN A O 1
ATOM 5493 N N . ASN B 1 367 ? 18.044 -24.387 52.147 1.00 54.16 367 ASN A N 1
ATOM 5494 C CA . ASN B 1 367 ? 16.664 -24.120 52.398 1.00 53.46 367 ASN A CA 1
ATOM 5495 C C . ASN B 1 367 ? 16.490 -23.593 53.830 1.00 52.49 367 ASN A C 1
ATOM 5496 O O . ASN B 1 367 ? 16.771 -24.298 54.798 1.00 53.27 367 ASN A O 1
ATOM 5501 N N . ASP B 1 368 ? 16.092 -22.325 53.932 1.00 57.59 368 ASP A N 1
ATOM 5502 C CA . ASP B 1 368 ? 15.699 -21.692 55.188 1.00 57.14 368 ASP A CA 1
ATOM 5503 C C . ASP B 1 368 ? 14.390 -20.943 54.949 1.00 54.40 368 ASP A C 1
ATOM 5504 O O . ASP B 1 368 ? 14.397 -19.833 54.467 1.00 62.80 368 ASP A O 1
ATOM 5509 N N . GLN B 1 369 ? 13.266 -21.554 55.269 1.00 57.17 369 GLN A N 1
ATOM 5510 C CA . GLN B 1 369 ? 11.967 -20.880 55.135 1.00 67.44 369 GLN A CA 1
ATOM 5511 C C . GLN B 1 369 ? 11.689 -19.824 56.216 1.00 74.57 369 GLN A C 1
ATOM 5512 O O . GLN B 1 369 ? 10.716 -19.082 56.090 1.00 68.83 369 GLN A O 1
ATOM 5518 N N . SER B 1 370 ? 12.519 -19.790 57.274 1.00 87.51 370 SER A N 1
ATOM 5519 C CA . SER B 1 370 ? 12.353 -18.888 58.438 1.00 81.60 370 SER A CA 1
ATOM 5520 C C . SER B 1 370 ? 11.886 -17.503 58.003 1.00 85.12 370 SER A C 1
ATOM 5521 O O . SER B 1 370 ? 12.557 -16.852 57.174 1.00 77.35 370 SER A O 1
ATOM 5523 N N . GLY B 1 371 ? 10.739 -17.078 58.557 1.00 76.69 371 GLY A N 1
ATOM 5524 C CA . GLY B 1 371 ? 10.160 -15.769 58.282 1.00 75.60 371 GLY A CA 1
ATOM 5525 C C . GLY B 1 371 ? 11.244 -14.709 58.310 1.00 80.27 371 GLY A C 1
ATOM 5526 O O . GLY B 1 371 ? 11.948 -14.572 59.312 1.00 85.60 371 GLY A O 1
ATOM 5527 N N . GLY B 1 372 ? 11.399 -13.987 57.201 1.00 76.01 372 GLY A N 1
ATOM 5528 C CA . GLY B 1 372 ? 12.462 -13.005 57.050 1.00 73.89 372 GLY A CA 1
ATOM 5529 C C . GLY B 1 372 ? 13.686 -13.497 56.292 1.00 78.78 372 GLY A C 1
ATOM 5530 O O . GLY B 1 372 ? 14.516 -12.673 55.876 1.00 71.05 372 GLY A O 1
ATOM 5531 N N . LYS B 1 373 ? 13.813 -14.819 56.111 1.00 82.51 373 LYS A N 1
ATOM 5532 C CA . LYS B 1 373 ? 14.935 -15.404 55.342 1.00 87.24 373 LYS A CA 1
ATOM 5533 C C . LYS B 1 373 ? 14.540 -15.803 53.883 1.00 78.05 373 LYS A C 1
ATOM 5534 O O . LYS B 1 373 ? 13.336 -15.819 53.530 1.00 62.61 373 LYS A O 1
ATOM 5536 N N . GLY B 1 374 ? 15.561 -16.128 53.068 1.00 69.01 374 GLY A N 1
ATOM 5537 C CA . GLY B 1 374 ? 15.457 -16.196 51.583 1.00 62.22 374 GLY A CA 1
ATOM 5538 C C . GLY B 1 374 ? 14.844 -17.425 50.889 1.00 58.04 374 GLY A C 1
ATOM 5539 O O . GLY B 1 374 ? 14.334 -17.332 49.764 1.00 46.39 374 GLY A O 1
ATOM 5540 N N . GLY B 1 375 ? 14.925 -18.587 51.529 1.00 56.35 375 GLY A N 1
ATOM 5541 C CA . GLY B 1 375 ? 14.116 -19.741 51.123 1.00 49.69 375 GLY A CA 1
ATOM 5542 C C . GLY B 1 375 ? 14.843 -20.895 50.465 1.00 47.90 375 GLY A C 1
ATOM 5543 O O . GLY B 1 375 ? 16.028 -21.142 50.706 1.00 43.20 375 GLY A O 1
ATOM 5544 N N . MET B 1 376 ? 14.096 -21.595 49.615 1.00 47.90 376 MET A N 1
ATOM 5545 C CA . MET B 1 376 ? 14.510 -22.843 49.007 1.00 47.46 376 MET A CA 1
ATOM 5546 C C . MET B 1 376 ? 15.201 -22.523 47.726 1.00 43.72 376 MET A C 1
ATOM 5547 O O . MET B 1 376 ? 14.737 -21.664 46.999 1.00 40.28 376 MET A O 1
ATOM 5552 N N . VAL B 1 377 ? 16.278 -23.236 47.416 1.00 42.37 377 VAL A N 1
ATOM 5553 C CA . VAL B 1 377 ? 16.955 -23.047 46.130 1.00 41.33 377 VAL A CA 1
ATOM 5554 C C . VAL B 1 377 ? 16.841 -24.218 45.164 1.00 43.51 377 VAL A C 1
ATOM 5555 O O . VAL B 1 377 ? 16.549 -24.041 43.965 1.00 44.76 377 VAL A O 1
ATOM 5559 N N . SER B 1 378 ? 17.159 -25.406 45.668 1.00 48.03 378 SER A N 1
ATOM 5560 C CA . SER B 1 378 ? 17.003 -26.626 44.900 1.00 48.43 378 SER A CA 1
ATOM 5561 C C . SER B 1 378 ? 15.507 -26.930 44.795 1.00 49.20 378 SER A C 1
ATOM 5562 O O . SER B 1 378 ? 14.873 -27.267 45.780 1.00 60.70 378 SER A O 1
ATOM 5565 N N . VAL B 1 379 ? 14.933 -26.776 43.612 1.00 50.26 379 VAL A N 1
ATOM 5566 C CA . VAL B 1 379 ? 13.471 -26.776 43.449 1.00 48.60 379 VAL A CA 1
ATOM 5567 C C . VAL B 1 379 ? 13.076 -27.966 42.601 1.00 49.99 379 VAL A C 1
ATOM 5568 O O . VAL B 1 379 ? 13.904 -28.509 41.867 1.00 52.77 379 VAL A O 1
ATOM 5572 N N . ASN B 1 380 ? 11.818 -28.386 42.679 1.00 50.87 380 ASN A N 1
ATOM 5573 C CA . ASN B 1 380 ? 11.364 -29.407 41.764 1.00 53.97 380 ASN A CA 1
ATOM 5574 C C . ASN B 1 380 ? 10.276 -28.905 40.833 1.00 56.42 380 ASN A C 1
ATOM 5575 O O . ASN B 1 380 ? 9.078 -28.953 41.160 1.00 57.27 380 ASN A O 1
ATOM 5580 N N . ILE B 1 381 ? 10.721 -28.453 39.654 1.00 57.51 381 ILE A N 1
ATOM 5581 C CA . ILE B 1 381 ? 9.839 -27.980 38.583 1.00 53.97 381 ILE A CA 1
ATOM 5582 C C . ILE B 1 381 ? 9.261 -29.239 37.950 1.00 59.86 381 ILE A C 1
ATOM 5583 O O . ILE B 1 381 ? 10.004 -30.202 37.728 1.00 63.22 381 ILE A O 1
ATOM 5588 N N . ASN B 1 382 ? 7.957 -29.260 37.681 1.00 69.56 382 ASN A N 1
ATOM 5589 C CA . ASN B 1 382 ? 7.326 -30.512 37.213 1.00 91.79 382 ASN A CA 1
ATOM 5590 C C . ASN B 1 382 ? 7.149 -30.598 35.684 1.00 94.66 382 ASN A C 1
ATOM 5591 O O . ASN B 1 382 ? 7.561 -29.687 34.966 1.00 87.46 382 ASN A O 1
ATOM 5596 N N . HIS B 1 383 ? 6.573 -31.704 35.201 1.00 95.36 383 HIS A N 1
ATOM 5597 C CA . HIS B 1 383 ? 6.237 -31.852 33.776 1.00 94.21 383 HIS A CA 1
ATOM 5598 C C . HIS B 1 383 ? 5.253 -30.767 33.282 1.00 91.83 383 HIS A C 1
ATOM 5599 O O . HIS B 1 383 ? 5.148 -30.476 32.078 1.00 73.90 383 HIS A O 1
#

Secondary structure (DSSP, 8-state):
----EEETTEEEETTEEE-EEEEE---SSTT-SSSTTTHHHHHHHHHHHHHHHHHTT--EEEEEEEETTSSSSEE-TTS-EEESSTT--HHHHHHHHHHHHHHTT-EEEEEEEESS---BHHHHGGGT-HHHHHHHIIIIIHHHHHHHTT-TTEEEEEEEE-GGGGB-----SSTTT--TTTGGGTTTTT---B-HHHHHHHHHHHHHHHHHH-TT--EEEEBSSGGGS-SSTT---TTSHHHHHHHH--SS---SSEEEE---BTTB--TT-GGGS-TTTT--TTS-EEEEEE-GGGTTS--HHHHHHHHHHTT-SEEEES-TT--STT---HHHHHHHHHTTSS-EE--TTS-EE-S-----/----EEETTEEEETTEEE-EEEEE---SSTT-SSSTT-HHHHHHHHHHHHHHHHHTT--EEEEEEEETTSSSSEE-TTS-EEES-TT--HHHHHHHHHHHHHHTT-EEEEEEEESS---BHHHHHHTT-HHHHHHHIIIIIHHHHHHHTT-TTEEEEEEEE-GGGSB-----SSTTT--TTTGGGTTTTT---B-HHHHHHHHHHHHHHHHHH-TT--EEEEBSSGGGB-SGGG--BTTSHHHHHHHH--TT---SSEEEEE--BTTB--TT-GGGS-TGGG--TTS-EEEEEEBTTBSSS--HHHHHHHHHHTT-SEEEES-TT--STT---HHHHHHHHHTTTT----STTS--B-S--PPP---

InterPro domains:
  IPR017853 Glycoside hydrolase superfamily [SSF51445] (22-348)

Sequence (731 aa):
SEFLKASGSNFYYGGQKVFLSGVNFAWRSYGSDFGNGQYASNGPALKDWINKVKASGGNTARVWVHVEGQVSPAFDSHGFVTSTDSKKTLINDLSDLLDYANGQNVFLILVLFNGALQNNSNVQNLFWDESKLNSYINNALTPMVNALKSKPSLAAWEVLNEPEGTLQPGSDQNSCYDTSTLAAQGAGWGGKKFPMKQILKTINWISSAIHNADSKALVTVGSWSELTQTDSFGYRNHYKDSCLTGAGGKSNGIINFYQMHTYSHSGKWNQNAPFKVNRWAYNVNDKPLLIGEFASVCSQNEGIQNLYKYAYNNGYNGALTWQFNSGGDCSDTYSNQMYGMQALKGQNDQSGGKGGMVSVNINHHHHSEFLKASGSNFYYGGQKVFLSGVNFAWRSYGSDFGNGQYASNGPALKDWINKVKASGGNTARVWVHVEGQVSPAFDSHGFVTSTDSKKTLINDLSDLLDYANGQNVFLILVLFNGALQNNSNVQNLFWDESKLNSYINNALTPMVNALKSKPSLAAWEVLNEPEGTLQPGSDQNSCYDTSTLAAQGAGWGGKKFPMKQILKTINWISSAIHNADSKALVTVGSWSELTQTDSFGYRNHYKDSCLTGAGGKSNGIINFYQMHTYSHSGKWNQNAPFKVNRWAYNVNDKPLLIGEFASVCSQNEGIQNLYKYAYNNGYNGALTWQFNSGGDCSDTYSNQMYGMQALKGQNDQSGGKGGMVSVNINH

Solvent-accessible surface area: 24304 Å² total; per-residue (Å²): 81,69,40,5,121,29,65,45,23,48,0,62,10,46,71,64,13,2,0,1,0,0,0,0,0,0,48,93,7,62,2,8,2,2,0,29,44,13,19,88,39,0,0,86,23,0,51,54,33,0,49,59,0,34,70,3,10,6,1,0,0,0,0,13,4,0,1,20,16,26,15,0,3,17,43,45,55,135,4,67,2,75,14,11,0,83,131,151,27,0,40,107,15,3,22,59,1,1,77,69,0,13,54,53,49,0,0,1,0,0,1,1,8,3,0,15,53,0,21,18,16,16,2,28,58,5,9,131,46,93,62,36,4,54,13,0,13,92,68,0,0,41,49,1,0,67,42,0,74,45,22,1,0,16,5,1,5,0,2,5,2,18,0,3,0,0,0,81,27,35,94,66,121,70,53,16,28,43,2,66,94,9,46,108,103,39,6,8,79,4,29,114,52,1,38,5,99,28,0,0,32,5,0,0,25,3,0,4,11,0,19,111,19,8,104,76,8,11,0,0,0,0,0,45,6,1,18,1,0,0,62,24,84,78,43,81,4,2,0,58,55,76,2,0,48,56,11,17,66,86,99,56,0,39,0,29,1,2,0,1,0,5,44,10,129,127,51,51,15,48,126,26,0,0,10,88,29,58,0,93,36,0,112,3,55,99,18,1,1,0,0,0,7,0,0,23,100,19,8,70,138,60,31,10,38,80,1,0,87,65,0,14,88,46,7,3,7,0,0,0,0,25,1,3,42,53,35,65,138,42,19,5,69,105,56,44,0,36,118,0,0,85,26,8,106,76,28,80,66,91,58,83,36,34,12,0,27,0,75,4,128,9,52,129,48,140,178,98,67,43,5,113,30,66,43,23,44,0,67,11,46,73,68,11,1,0,1,0,0,0,0,0,0,52,108,7,63,2,6,2,0,0,27,39,13,17,85,52,6,0,87,18,0,52,58,25,0,50,64,0,30,74,4,11,6,2,0,0,0,0,12,3,0,1,21,15,29,16,0,3,18,38,50,44,139,3,71,2,77,18,11,0,85,129,150,23,0,40,101,14,2,25,58,0,0,76,70,0,22,61,61,49,0,0,1,0,1,0,1,5,3,1,15,62,0,25,18,17,16,0,28,55,3,8,125,52,88,62,37,5,56,12,0,18,98,66,0,0,41,46,0,0,68,42,0,76,75,48,6,0,16,5,2,5,0,2,4,3,18,0,2,0,0,0,84,27,33,97,65,116,64,58,16,28,41,2,71,90,8,50,95,100,43,7,8,84,6,26,114,54,1,36,6,94,34,0,0,36,5,0,0,24,2,0,3,8,0,17,106,16,10,100,83,6,12,0,0,0,0,0,42,6,1,17,1,0,0,65,27,87,76,46,86,2,3,0,59,57,70,1,0,48,55,9,15,64,85,87,59,0,38,0,29,1,2,0,0,0,4,40,9,123,126,45,58,13,45,136,24,0,0,7,95,26,58,0,100,39,0,109,6,59,98,15,0,0,0,0,0,6,0,0,24,96,23,7,68,138,62,29,13,41,82,1,0,90,60,0,15,104,51,8,0,4,0,0,0,0,26,3,3,44,46,34,70,139,39,18,6,63,100,57,46,0,32,114,0,0,85,29,8,107,71,26,85,64,76,59,87,61,38,10,0,27,0,82,10,114,6,50,197

Nearest PDB structures (foldseek):
  4oou-assembly2_A  TM=1.001E+00  e=6.144E-77  Cryptopygus antarcticus
  5y6t-assembly1_A  TM=9.823E-01  e=4.766E-49  Eisenia fetida
  2c0h-assembly1_A  TM=9.499E-01  e=1.036E-42  Mytilus edulis
  3vup-assembly2_B  TM=9.531E-01  e=7.057E-41  Aplysia kurodai
  8fc0-assembly8_H  TM=6.101E-01  e=8.349E-13  metagenome

GO terms:
  GO:0070492 oligosaccharide binding (F, IDA)
  GO:0016985 mannan endo-1,4-beta-mannosidase activity (F, IDA)
  GO:0046355 mannan catabolic process (P, IDA)
  GO:0005576 extracellular region (C, IC)
  GO:0030247 polysaccharide binding (F, IC)

CATH classification: 3.20.20.80

Radius of gyration: 27.97 Å; Cα contacts (8 Å, |Δi|>4): 1868; chains: 2; bounding box: 57×54×90 Å

B-factor: mean 42.77, std 9.64, range [15.2, 117.85]